Protein 6L6J (pdb70)

Foldseek 3Di:
DFDCLLVLQQPWDDQFQDIFRGQQEEDADAQLQALVRLVLLQLQQLQLLVLPRRAGEHHAAELDLLADQPPRHGHYLVDLVSLQSLLSSQCSNCVSPHAYEYNHAGQAQAHCSPPVDDAGAACPKDHRPPDPPPGIHHNDDPVSLVVVLVSLLNSLLSCVSSPHQEYEDEQAQNRHNLVRLQFVVRNPDPPQCDDDNNNSNVSVVSSLVSSCVRRVVRHFYEYEHACAEPPDPSVSAVVGSSVVSCLVCVASGSEYEYAHHHVLRGLPALLFAAFPNCLVRQQCNQVRHVHFYEYEGLDLDSVVVSCCVVVRSGSHHYDHQQCLLPSNCPVCSVVVNSVLRQRALRQLQQLQCSVVSHRGAGLNFRCRSCCRVPVDRRQDAAADDPLAAEEEEEALALLSLLQQLLQLSSRHQYEYEYQAQDGHHVCVLQCVFRSNVSVCSSNVSSCVSQVPGPSYHYHHNDDDALVNQQVVQGPAYEYAHAWAWDQQLDAAPDPGRAAPSPPPLEAELVCLSVVNADQEEEEEQEDQPLACSSLRSQLSRLVSHHAAEYAYLAQARSNSCVRSSCRVVSVVSCVVSVHHYHYNKDFNHDDCFWTWIARNVHGPIDIDGHNHYYRRNDIGAPQPRVVVNVVVPPVSTNPHYYYAEVNVNDDDSSRSSNRSNCSSRVPPD

Secondary structure (DSSP, 8-state):
---GGGGGGGS-EEETTEEESSSEEE-----S--GGGHHHHHHHHHHHHHHT-SEEEEEEEESSTT---TTS---B-SSGGGHHHHHHHHHHHHTTT-EEEEEEE--GGGS--TTTT---EESS-B--TT--SS--BEEPPHHHHHHHHHHHHHHHHHHHHHT-SEEEEEE-TT--HHHHHH-TTT----STTSSSHHHHHHHHHHHHHHHHHHHTTTSEEEEEEEEEE-SS--S--TTTHHHHHHHHHTTSSSEEEEEEESHHHHS--TTT--TTTTHHHHTTHHHH-SS-EEEES----HHHHHHHHHTTS-SEEEESHHHHH-TTHHHHHHTT-GGG--------HHHHHHHTT-----SS-TTTTTTTTT---SS--PPPSSTT-EEEEE--SHHHHHHHHHHHHHT-EEEEE-SSSSS-THHHHHTTSTT-GGGGHHHHHHHHHHTT-TTEEEESS----HHHHHHHT-SEEEE---EEE-SSS-SSS-SS--TTTTSTTEE-HHHHHTT----SSEEEEEESS-SSHHHHHHHHHHTTT-EEEEEESSSSSSTTHHHHT-HHHHHHHHHHHT-EEE-SEEEEEE-SSEEEEEETTT--EEEEE-SEEEEE--EEE--HHHHHHHHH--SSS---EEE-GGGTS---HHHHHHHHHHHHHHTT-

CATH classification: 3.20.20.70 (+1 more: 3.50.50.60)

Structure (mmCIF, N/CA/C/O backbone):
data_6L6J
#
_entry.id   6L6J
#
_cell.length_a   115.110
_cell.length_b   212.902
_cell.length_c   79.470
_cell.angle_alpha   90.000
_cell.angle_beta   90.000
_cell.angle_gamma   90.000
#
_symmetry.space_group_name_H-M   'C 2 2 2'
#
loop_
_entity.id
_entity.type
_entity.pdbx_description
1 polymer 'Oxidored_FMN domain-containing protein'
2 non-polymer 'FLAVIN MONONUCLEOTIDE'
3 non-polymer 'IRON/SULFUR CLUSTER'
4 non-polymer "ADENOSINE-5'-DIPHOSPHATE"
5 non-polymer 'SULFATE ION'
6 non-polymer 'CITRATE ANION'
7 water water
#
loop_
_atom_site.group_PDB
_atom_site.id
_atom_site.type_symbol
_atom_site.label_atom_id
_atom_site.label_alt_id
_atom_site.label_comp_id
_atom_site.label_asym_id
_atom_site.label_entity_id
_atom_site.label_seq_id
_atom_site.pdbx_PDB_ins_code
_atom_site.Cartn_x
_atom_site.Cartn_y
_atom_site.Cartn_z
_atom_site.occupancy
_atom_site.B_iso_or_equiv
_atom_site.auth_seq_id
_atom_site.auth_comp_id
_atom_site.auth_asym_id
_atom_site.auth_atom_id
_atom_site.pdbx_PDB_model_num
ATOM 1 N N . MET A 1 1 ? 71.542 66.314 6.823 1.00 56.49 1 MET A N 1
ATOM 2 C CA . MET A 1 1 ? 70.732 67.047 7.853 1.00 55.89 1 MET A CA 1
ATOM 3 C C . MET A 1 1 ? 70.581 66.185 9.122 1.00 48.27 1 MET A C 1
ATOM 4 O O . MET A 1 1 ? 70.698 66.757 10.209 1.00 45.88 1 MET A O 1
ATOM 9 N N . ARG A 1 2 ? 70.379 64.866 8.989 1.00 43.17 2 ARG A N 1
ATOM 10 C CA . ARG A 1 2 ? 70.201 63.900 10.120 1.00 37.99 2 ARG A CA 1
ATOM 11 C C . ARG A 1 2 ? 71.491 63.739 10.925 1.00 35.99 2 ARG A C 1
ATOM 12 O O . ARG A 1 2 ? 72.483 63.273 10.344 1.00 36.69 2 ARG A O 1
ATOM 20 N N . ASP A 1 3 ? 71.446 64.031 12.229 1.00 37.41 3 ASP A N 1
ATOM 21 C CA . ASP A 1 3 ? 72.531 63.726 13.200 1.00 37.21 3 ASP A CA 1
ATOM 22 C C . ASP A 1 3 ? 72.809 62.220 13.180 1.00 37.16 3 ASP A C 1
ATOM 23 O O . ASP A 1 3 ? 71.888 61.422 13.293 1.00 34.25 3 ASP A O 1
ATOM 28 N N . PRO A 1 4 ? 74.072 61.766 12.964 1.00 38.90 4 PRO A N 1
ATOM 29 C CA . PRO A 1 4 ? 74.360 60.346 12.738 1.00 36.60 4 PRO A CA 1
ATOM 30 C C . PRO A 1 4 ? 74.193 59.446 13.971 1.00 35.14 4 PRO A C 1
ATOM 31 O O . PRO A 1 4 ? 74.240 58.243 13.788 1.00 34.67 4 PRO A O 1
ATOM 35 N N . ARG A 1 5 ? 73.980 60.020 15.163 1.00 34.38 5 ARG A N 1
ATOM 36 C CA . ARG A 1 5 ? 73.642 59.241 16.394 1.00 37.00 5 ARG A CA 1
ATOM 37 C C . ARG A 1 5 ? 72.320 58.476 16.166 1.00 34.65 5 ARG A C 1
ATOM 38 O O . ARG A 1 5 ? 72.120 57.433 16.812 1.00 32.10 5 ARG A O 1
ATOM 46 N N . TYR A 1 6 ? 71.477 58.929 15.230 1.00 32.30 6 TYR A N 1
ATOM 47 C CA . TYR A 1 6 ? 70.163 58.304 14.940 1.00 32.23 6 TYR A CA 1
ATOM 48 C C . TYR A 1 6 ? 70.239 57.377 13.727 1.00 31.79 6 TYR A C 1
ATOM 49 O O . TYR A 1 6 ? 69.191 56.742 13.447 1.00 32.72 6 TYR A O 1
ATOM 58 N N . ASP A 1 7 ? 71.396 57.261 13.071 1.00 29.99 7 ASP A N 1
ATOM 59 C CA . ASP A 1 7 ? 71.563 56.376 11.884 1.00 31.64 7 ASP A CA 1
ATOM 60 C C . ASP A 1 7 ? 70.937 55.004 12.184 1.00 31.21 7 ASP A C 1
ATOM 61 O O . ASP A 1 7 ? 70.241 54.464 11.291 1.00 28.91 7 ASP A O 1
ATOM 66 N N . ILE A 1 8 ? 71.178 54.473 13.390 1.00 31.25 8 ILE A N 1
ATOM 67 C CA . ILE A 1 8 ? 70.761 53.104 13.851 1.00 33.11 8 ILE A CA 1
ATOM 68 C C . ILE A 1 8 ? 69.226 52.942 13.814 1.00 31.40 8 ILE A C 1
ATOM 69 O O . ILE A 1 8 ? 68.726 51.810 13.547 1.00 30.74 8 ILE A O 1
ATOM 74 N N . LEU A 1 9 ? 68.485 54.018 14.064 1.00 28.92 9 LEU A N 1
ATOM 75 C CA . LEU A 1 9 ? 66.998 53.992 14.044 1.00 27.71 9 LEU A CA 1
ATOM 76 C C . LEU A 1 9 ? 66.457 53.746 12.624 1.00 27.76 9 LEU A C 1
ATOM 77 O O . LEU A 1 9 ? 65.280 53.324 12.548 1.00 28.86 9 LEU A O 1
ATOM 82 N N . PHE A 1 10 ? 67.262 53.995 11.580 1.00 25.96 10 PHE A N 1
ATOM 83 C CA . PHE A 1 10 ? 66.876 53.927 10.143 1.00 25.98 10 PHE A CA 1
ATOM 84 C C . PHE A 1 10 ? 67.464 52.705 9.431 1.00 26.26 10 PHE A C 1
ATOM 85 O O . PHE A 1 10 ? 67.246 52.567 8.230 1.00 28.04 10 PHE A O 1
ATOM 93 N N . GLU A 1 11 ? 68.143 51.810 10.134 1.00 28.42 11 GLU A N 1
ATOM 94 C CA . GLU A 1 11 ? 68.657 50.570 9.496 1.00 30.58 11 GLU A CA 1
ATOM 95 C C . GLU A 1 11 ? 67.440 49.703 9.203 1.00 29.47 11 GLU A C 1
ATOM 96 O O . GLU A 1 11 ? 66.546 49.648 10.038 1.00 30.36 11 GLU A O 1
ATOM 102 N N . PRO A 1 12 ? 67.353 49.026 8.040 1.00 28.22 12 PRO A N 1
ATOM 103 C CA . PRO A 1 12 ? 66.296 48.049 7.806 1.00 28.99 12 PRO A CA 1
ATOM 104 C C . PRO A 1 12 ? 66.413 46.853 8.761 1.00 27.45 12 PRO A C 1
ATOM 105 O O . PRO A 1 12 ? 67.497 46.628 9.266 1.00 27.39 12 PRO A O 1
ATOM 109 N N . VAL A 1 13 ? 65.291 46.163 9.001 1.00 26.32 13 VAL A N 1
ATOM 110 C CA . VAL A 1 13 ? 65.212 44.975 9.898 1.00 28.31 13 VAL A CA 1
ATOM 111 C C . VAL A 1 13 ? 64.423 43.877 9.193 1.00 28.88 13 VAL A C 1
ATOM 112 O O . VAL A 1 13 ? 63.267 44.126 8.873 1.00 31.18 13 VAL A O 1
ATOM 116 N N . GLN A 1 14 ? 65.046 42.716 8.992 1.00 30.54 14 GLN A N 1
ATOM 117 C CA . GLN A 1 14 ? 64.401 41.504 8.443 1.00 32.75 14 GLN A CA 1
ATOM 118 C C . GLN A 1 14 ? 63.416 41.001 9.482 1.00 32.23 14 GLN A C 1
ATOM 119 O O . GLN A 1 14 ? 63.867 40.764 10.599 1.00 35.36 14 GLN A O 1
ATOM 125 N N . ILE A 1 15 ? 62.124 40.938 9.117 1.00 31.49 15 ILE A N 1
ATOM 126 C CA . ILE A 1 15 ? 61.017 40.320 9.902 1.00 28.50 15 ILE A CA 1
ATOM 127 C C . ILE A 1 15 ? 60.503 39.171 9.059 1.00 26.97 15 ILE A C 1
ATOM 128 O O . ILE A 1 15 ? 59.727 39.442 8.133 1.00 29.33 15 ILE A O 1
ATOM 133 N N . GLY A 1 16 ? 60.964 37.955 9.349 1.00 26.23 16 GLY A N 1
ATOM 134 C CA . GLY A 1 16 ? 60.650 36.764 8.542 1.00 25.82 16 GLY A CA 1
ATOM 135 C C . GLY A 1 16 ? 60.925 37.038 7.067 1.00 25.71 16 GLY A C 1
ATOM 136 O O . GLY A 1 16 ? 61.962 37.591 6.730 1.00 24.77 16 GLY A O 1
ATOM 137 N N . PRO A 1 17 ? 60.001 36.698 6.143 1.00 27.22 17 PRO A N 1
ATOM 138 C CA . PRO A 1 17 ? 60.255 36.896 4.718 1.00 26.36 17 PRO A CA 1
ATOM 139 C C . PRO A 1 17 ? 60.095 38.334 4.205 1.00 26.89 17 PRO A C 1
ATOM 140 O O . PRO A 1 17 ? 60.228 38.500 3.036 1.00 29.36 17 PRO A O 1
ATOM 144 N N . VAL A 1 18 ? 59.790 39.313 5.058 1.00 26.89 18 VAL A N 1
ATOM 145 C CA . VAL A 1 18 ? 59.689 40.749 4.648 1.00 26.94 18 VAL A CA 1
ATOM 146 C C . VAL A 1 18 ? 60.755 41.539 5.410 1.00 27.25 18 VAL A C 1
ATOM 147 O O . VAL A 1 18 ? 61.448 40.942 6.256 1.00 26.70 18 VAL A O 1
ATOM 151 N N . THR A 1 19 ? 60.856 42.834 5.112 1.00 26.97 19 THR A N 1
ATOM 152 C CA . THR A 1 19 ? 61.884 43.760 5.643 1.00 28.48 19 THR A CA 1
ATOM 153 C C . THR A 1 19 ? 61.245 45.139 5.834 1.00 28.92 19 THR A C 1
ATOM 154 O O . THR A 1 19 ? 60.537 45.586 4.921 1.00 29.88 19 THR A O 1
ATOM 158 N N . THR A 1 20 ? 61.512 45.799 6.961 1.00 28.38 20 THR A N 1
ATOM 159 C CA . THR A 1 20 ? 61.051 47.182 7.252 1.00 29.42 20 THR A CA 1
ATOM 160 C C . THR A 1 20 ? 62.194 48.152 6.941 1.00 30.50 20 THR A C 1
ATOM 161 O O . THR A 1 20 ? 63.325 47.843 7.309 1.00 31.95 20 THR A O 1
ATOM 165 N N . LYS A 1 21 ? 61.901 49.302 6.325 1.00 30.50 21 LYS A N 1
ATOM 166 C CA . LYS A 1 21 ? 62.941 50.302 5.954 1.00 29.74 21 LYS A CA 1
ATOM 167 C C . LYS A 1 21 ? 63.598 50.932 7.186 1.00 30.68 21 LYS A C 1
ATOM 168 O O . LYS A 1 21 ? 64.660 51.586 7.003 1.00 36.51 21 LYS A O 1
ATOM 174 N N . ASN A 1 22 ? 63.034 50.771 8.392 1.00 31.61 22 ASN A N 1
ATOM 175 C CA . ASN A 1 22 ? 63.561 51.421 9.628 1.00 29.71 22 ASN A CA 1
ATOM 176 C C . ASN A 1 22 ? 63.003 50.741 10.883 1.00 30.12 22 ASN A C 1
ATOM 177 O O . ASN A 1 22 ? 62.249 49.750 10.751 1.00 30.47 22 ASN A O 1
ATOM 182 N N . ARG A 1 23 ? 63.355 51.275 12.058 1.00 29.37 23 ARG A N 1
ATOM 183 C CA . ARG A 1 23 ? 63.027 50.668 13.371 1.00 28.66 23 ARG A CA 1
ATOM 184 C C . ARG A 1 23 ? 61.788 51.321 13.971 1.00 28.76 23 ARG A C 1
ATOM 185 O O . ARG A 1 23 ? 61.393 50.861 15.055 1.00 29.04 23 ARG A O 1
ATOM 193 N N . PHE A 1 24 ? 61.218 52.351 13.329 1.00 28.35 24 PHE A N 1
ATOM 194 C CA . PHE A 1 24 ? 59.941 52.973 13.788 1.00 28.90 24 PHE A CA 1
ATOM 195 C C . PHE A 1 24 ? 58.754 52.086 13.375 1.00 27.78 24 PHE A C 1
ATOM 196 O O . PHE A 1 24 ? 58.530 51.884 12.177 1.00 26.56 24 PHE A O 1
ATOM 204 N N . TYR A 1 25 ? 58.009 51.579 14.360 1.00 26.39 25 TYR A N 1
ATOM 205 C CA . TYR A 1 25 ? 56.985 50.529 14.174 1.00 26.83 25 TYR A CA 1
ATOM 206 C C . TYR A 1 25 ? 55.699 50.975 14.852 1.00 25.48 25 TYR A C 1
ATOM 207 O O . TYR A 1 25 ? 55.742 51.236 16.027 1.00 29.36 25 TYR A O 1
ATOM 216 N N . VAL A 1 26 ? 54.593 51.035 14.125 1.00 25.93 26 VAL A N 1
ATOM 217 C CA . VAL A 1 26 ? 53.294 51.478 14.704 1.00 26.37 26 VAL A CA 1
ATOM 218 C C . VAL A 1 26 ? 52.523 50.225 15.101 1.00 25.92 26 VAL A C 1
ATOM 219 O O . VAL A 1 26 ? 52.105 49.463 14.196 1.00 28.18 26 VAL A O 1
ATOM 223 N N . VAL A 1 27 ? 52.357 50.035 16.405 1.00 23.94 27 VAL A N 1
ATOM 224 C CA . VAL A 1 27 ? 51.734 48.819 16.997 1.00 23.65 27 VAL A CA 1
ATOM 225 C C . VAL A 1 27 ? 50.226 48.932 16.813 1.00 24.00 27 VAL A C 1
ATOM 226 O O . VAL A 1 27 ? 49.707 50.027 16.609 1.00 25.27 27 VAL A O 1
ATOM 230 N N . PRO A 1 28 ? 49.488 47.802 16.826 1.00 24.38 28 PRO A N 1
ATOM 231 C CA . PRO A 1 28 ? 48.043 47.826 16.639 1.00 23.38 28 PRO A CA 1
ATOM 232 C C . PRO A 1 28 ? 47.417 48.758 17.681 1.00 22.41 28 PRO A C 1
ATOM 233 O O . PRO A 1 28 ? 47.703 48.601 18.849 1.00 21.43 28 PRO A O 1
ATOM 237 N N . HIS A 1 29 ? 46.616 49.713 17.228 1.00 21.21 29 HIS A N 1
ATOM 238 C CA . HIS A 1 29 ? 45.833 50.609 18.106 1.00 22.00 29 HIS A CA 1
ATOM 239 C C . HIS A 1 29 ? 44.545 51.004 17.379 1.00 23.86 29 HIS A C 1
ATOM 240 O O . HIS A 1 29 ? 44.649 51.506 16.200 1.00 23.70 29 HIS A O 1
ATOM 247 N N . ALA A 1 30 ? 43.400 50.743 18.027 1.00 22.28 30 ALA A N 1
ATOM 248 C CA . ALA A 1 30 ? 42.038 50.998 17.507 1.00 22.97 30 ALA A CA 1
ATOM 249 C C . ALA A 1 30 ? 41.879 52.485 17.238 1.00 24.81 30 ALA A C 1
ATOM 250 O O . ALA A 1 30 ? 42.441 53.288 17.993 1.00 26.52 30 ALA A O 1
ATOM 252 N N . THR A 1 31 ? 41.126 52.816 16.194 1.00 26.85 31 THR A N 1
ATOM 253 C CA . THR A 1 31 ? 40.802 54.216 15.809 1.00 27.29 31 THR A CA 1
ATOM 254 C C . THR A 1 31 ? 39.298 54.479 15.945 1.00 26.57 31 THR A C 1
ATOM 255 O O . THR A 1 31 ? 38.909 55.659 15.767 1.00 26.08 31 THR A O 1
ATOM 259 N N . ALA A 1 32 ? 38.507 53.432 16.225 1.00 24.79 32 ALA A N 1
ATOM 260 C CA . ALA A 1 32 ? 37.026 53.470 16.323 1.00 26.00 32 ALA A CA 1
ATOM 261 C C . ALA A 1 32 ? 36.393 53.988 15.027 1.00 26.33 32 ALA A C 1
ATOM 262 O O . ALA A 1 32 ? 35.346 54.627 15.098 1.00 26.15 32 ALA A O 1
ATOM 264 N N . MET A 1 33 ? 37.066 53.785 13.904 1.00 28.55 33 MET A N 1
ATOM 265 C CA . MET A 1 33 ? 36.505 53.806 12.531 1.00 30.14 33 MET A CA 1
ATOM 266 C C . MET A 1 33 ? 36.589 52.362 12.046 1.00 36.34 33 MET A C 1
ATOM 267 O O . MET A 1 33 ? 37.713 51.768 12.158 1.00 48.13 33 MET A O 1
ATOM 272 N N . GLY A 1 34 ? 35.501 51.786 11.567 1.00 34.91 34 GLY A N 1
ATOM 273 C CA . GLY A 1 34 ? 35.529 50.362 11.179 1.00 37.49 34 GLY A CA 1
ATOM 274 C C . GLY A 1 34 ? 35.521 50.225 9.671 1.00 38.44 34 GLY A C 1
ATOM 275 O O . GLY A 1 34 ? 36.095 51.109 8.993 1.00 37.13 34 GLY A O 1
ATOM 276 N N . MET A 1 35 ? 34.825 49.196 9.180 1.00 35.06 35 MET A N 1
ATOM 277 C CA . MET A 1 35 ? 34.480 49.031 7.747 1.00 34.79 35 MET A CA 1
ATOM 278 C C . MET A 1 35 ? 33.415 50.063 7.395 1.00 33.82 35 MET A C 1
ATOM 279 O O . MET A 1 35 ? 33.263 50.408 6.206 1.00 32.18 35 MET A O 1
ATOM 284 N N . THR A 1 36 ? 32.735 50.555 8.419 1.00 35.85 36 THR A N 1
ATOM 285 C CA . THR A 1 36 ? 31.624 51.525 8.310 1.00 39.78 36 THR A CA 1
ATOM 286 C C . THR A 1 36 ? 32.211 52.906 7.962 1.00 39.81 36 THR A C 1
ATOM 287 O O . THR A 1 36 ? 31.471 53.721 7.411 1.00 45.08 36 THR A O 1
ATOM 291 N N . ALA A 1 37 ? 33.504 53.139 8.210 1.00 37.13 37 ALA A N 1
ATOM 292 C CA . ALA A 1 37 ? 34.195 54.429 7.966 1.00 35.68 37 ALA A CA 1
ATOM 293 C C . ALA A 1 37 ? 35.595 54.149 7.401 1.00 37.09 37 ALA A C 1
ATOM 294 O O . ALA A 1 37 ? 36.620 54.551 8.009 1.00 33.78 37 ALA A O 1
ATOM 296 N N . LEU A 1 38 ? 35.619 53.497 6.239 1.00 36.82 38 LEU A N 1
ATOM 297 C CA . LEU A 1 38 ? 36.845 53.046 5.525 1.00 34.24 38 LEU A CA 1
ATOM 298 C C . LEU A 1 38 ? 37.761 54.249 5.243 1.00 33.09 38 LEU A C 1
ATOM 299 O O . LEU A 1 38 ? 38.983 54.124 5.403 1.00 28.55 38 LEU A O 1
ATOM 304 N N . GLU A 1 39 ? 37.185 55.372 4.812 1.00 34.82 39 GLU A N 1
ATOM 305 C CA . GLU A 1 39 ? 37.963 56.541 4.322 1.00 35.65 39 GLU A CA 1
ATOM 306 C C . GLU A 1 39 ? 38.721 57.161 5.501 1.00 33.97 39 GLU A C 1
ATOM 307 O O . GLU A 1 39 ? 39.887 57.609 5.311 1.00 32.97 39 GLU A O 1
ATOM 313 N N . GLU A 1 40 ? 38.090 57.153 6.676 1.00 34.34 40 GLU A N 1
ATOM 314 C CA . GLU A 1 40 ? 38.682 57.634 7.957 1.00 32.95 40 GLU A CA 1
ATOM 315 C C . GLU A 1 40 ? 39.938 56.789 8.251 1.00 31.65 40 GLU A C 1
ATOM 316 O O . GLU A 1 40 ? 41.040 57.358 8.412 1.00 30.79 40 GLU A O 1
ATOM 322 N N . MET A 1 41 ? 39.769 55.470 8.292 1.00 29.58 41 MET A N 1
ATOM 323 C CA . MET A 1 41 ? 40.843 54.470 8.495 1.00 28.93 41 MET A CA 1
ATOM 324 C C . MET A 1 41 ? 41.975 54.677 7.474 1.00 28.06 41 MET A C 1
ATOM 325 O O . MET A 1 41 ? 43.127 54.835 7.891 1.00 27.78 41 MET A O 1
ATOM 330 N N . ILE A 1 42 ? 41.643 54.708 6.180 1.00 26.92 42 ILE A N 1
ATOM 331 C CA . ILE A 1 42 ? 42.599 54.928 5.057 1.00 26.12 42 ILE A CA 1
ATOM 332 C C . ILE A 1 42 ? 43.400 56.208 5.332 1.00 24.89 42 ILE A C 1
ATOM 333 O O . ILE A 1 42 ? 44.612 56.098 5.474 1.00 28.12 42 ILE A O 1
ATOM 338 N N . ALA A 1 43 ? 42.751 57.364 5.417 1.00 25.08 43 ALA A N 1
ATOM 339 C CA . ALA A 1 43 ? 43.387 58.694 5.625 1.00 26.46 43 ALA A CA 1
ATOM 340 C C . ALA A 1 43 ? 44.206 58.686 6.934 1.00 29.16 43 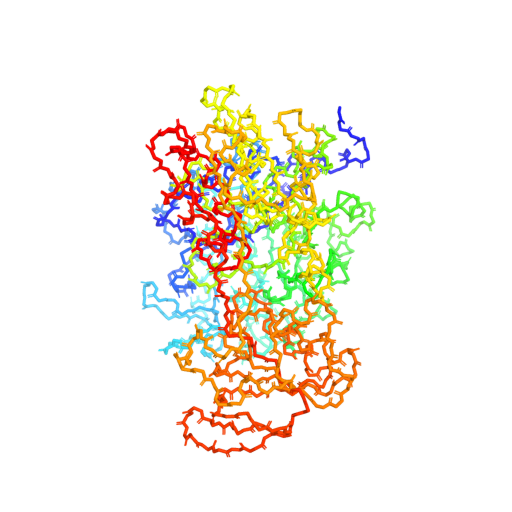ALA A C 1
ATOM 341 O O . ALA A 1 43 ? 45.314 59.260 6.979 1.00 28.71 43 ALA A O 1
ATOM 343 N N . PHE A 1 44 ? 43.680 58.058 7.984 1.00 29.17 44 PHE A N 1
ATOM 344 C CA . PHE A 1 44 ? 44.379 57.950 9.284 1.00 28.58 44 PHE A CA 1
ATOM 345 C C . PHE A 1 44 ? 45.703 57.237 9.048 1.00 27.22 44 PHE A C 1
ATOM 346 O O . PHE A 1 44 ? 46.722 57.836 9.322 1.00 31.38 44 PHE A O 1
ATOM 354 N N . ARG A 1 45 ? 45.670 56.001 8.563 1.00 26.82 45 ARG A N 1
ATOM 355 C CA . ARG A 1 45 ? 46.870 55.133 8.420 1.00 26.49 45 ARG A CA 1
ATOM 356 C C . ARG A 1 45 ? 47.830 55.746 7.388 1.00 26.62 45 ARG A C 1
ATOM 357 O O . ARG A 1 45 ? 49.023 55.838 7.676 1.00 27.92 45 ARG A O 1
ATOM 365 N N . LYS A 1 46 ? 47.328 56.205 6.245 1.00 29.56 46 LYS A N 1
ATOM 366 C CA . LYS A 1 46 ? 48.157 56.875 5.198 1.00 33.59 46 LYS A CA 1
ATOM 367 C C . LYS A 1 46 ? 49.121 57.883 5.855 1.00 31.64 46 LYS A C 1
ATOM 368 O O . LYS A 1 46 ? 50.338 57.868 5.528 1.00 30.06 46 LYS A O 1
ATOM 374 N N . ALA A 1 47 ? 48.619 58.723 6.756 1.00 29.37 47 ALA A N 1
ATOM 375 C CA . ALA A 1 47 ? 49.396 59.836 7.348 1.00 31.41 47 ALA A CA 1
ATOM 376 C C . ALA A 1 47 ? 50.650 59.289 8.053 1.00 31.95 47 ALA A C 1
ATOM 377 O O . ALA A 1 47 ? 51.717 59.973 8.070 1.00 30.11 47 ALA A O 1
ATOM 379 N N . ARG A 1 48 ? 50.541 58.090 8.624 1.00 32.67 48 ARG A N 1
ATOM 380 C CA . ARG A 1 48 ? 51.637 57.473 9.424 1.00 31.29 48 ARG A CA 1
ATOM 381 C C . ARG A 1 48 ? 52.649 56.780 8.490 1.00 28.72 48 ARG A C 1
ATOM 382 O O . ARG A 1 48 ? 53.856 56.834 8.776 1.00 26.20 48 ARG A O 1
ATOM 390 N N . ALA A 1 49 ? 52.196 56.231 7.369 1.00 28.62 49 ALA A N 1
ATOM 391 C CA . ALA A 1 49 ? 53.079 55.860 6.244 1.00 29.85 49 ALA A CA 1
ATOM 392 C C . ALA A 1 49 ? 53.757 57.134 5.677 1.00 28.94 49 ALA A C 1
ATOM 393 O O . ALA A 1 49 ? 54.990 57.168 5.543 1.00 26.77 49 ALA A O 1
ATOM 395 N N . GLU A 1 50 ? 52.981 58.178 5.388 1.00 31.99 50 GLU A N 1
ATOM 396 C CA . GLU A 1 50 ? 53.496 59.483 4.882 1.00 33.56 50 GLU A CA 1
ATOM 397 C C . GLU A 1 50 ? 54.612 59.964 5.823 1.00 32.73 50 GLU A C 1
ATOM 398 O O . GLU A 1 50 ? 55.639 60.373 5.314 1.00 32.96 50 GLU A O 1
ATOM 404 N N . GLY A 1 51 ? 54.428 59.858 7.152 1.00 32.96 51 GLY A N 1
ATOM 405 C CA . GLY A 1 51 ? 55.351 60.346 8.206 1.00 30.10 51 GLY A CA 1
ATOM 406 C C . GLY A 1 51 ? 56.619 59.517 8.388 1.00 29.52 51 GLY A C 1
ATOM 407 O O . GLY A 1 51 ? 57.566 60.017 9.029 1.00 28.46 51 GLY A O 1
ATOM 408 N N . GLY A 1 52 ? 56.661 58.290 7.872 1.00 28.70 52 GLY A N 1
ATOM 409 C CA . GLY A 1 52 ? 57.913 57.527 7.696 1.00 27.35 52 GLY A CA 1
ATOM 410 C C . GLY A 1 52 ? 58.035 56.346 8.638 1.00 27.96 52 GLY A C 1
ATOM 411 O O . GLY A 1 52 ? 59.181 55.789 8.786 1.00 30.71 52 GLY A O 1
ATOM 412 N N . TRP A 1 53 ? 56.929 55.941 9.252 1.00 24.01 53 TRP A N 1
ATOM 413 C CA . TRP A 1 53 ? 56.876 54.698 10.061 1.00 23.71 53 TRP A CA 1
ATOM 414 C C . TRP A 1 53 ? 57.105 53.513 9.117 1.00 21.07 53 TRP A C 1
ATOM 415 O O . TRP A 1 53 ? 56.486 53.489 8.075 1.00 22.93 53 TRP A O 1
ATOM 426 N N . GLY A 1 54 ? 58.056 52.644 9.438 1.00 21.38 54 GLY A N 1
ATOM 427 C CA . GLY A 1 54 ? 58.443 51.453 8.659 1.00 21.21 54 GLY A CA 1
ATOM 428 C C . GLY A 1 54 ? 57.352 50.398 8.645 1.00 22.33 54 GLY A C 1
ATOM 429 O O . GLY A 1 54 ? 57.217 49.733 7.622 1.00 26.60 54 GLY A O 1
ATOM 430 N N . VAL A 1 55 ? 56.606 50.223 9.738 1.00 21.73 55 VAL A N 1
ATOM 431 C CA . VAL A 1 55 ? 55.406 49.325 9.794 1.00 21.95 55 VAL A CA 1
ATOM 432 C C . VAL A 1 55 ? 54.195 50.138 10.304 1.00 22.19 55 VAL A C 1
ATOM 433 O O . VAL A 1 55 ? 54.296 50.822 11.349 1.00 22.71 55 VAL A O 1
ATOM 437 N N . VAL A 1 56 ? 53.059 50.046 9.626 1.00 21.64 56 VAL A N 1
ATOM 438 C CA . VAL A 1 56 ? 51.790 50.599 10.162 1.00 22.94 56 VAL A CA 1
ATOM 439 C C . VAL A 1 56 ? 50.787 49.466 10.271 1.00 23.26 56 VAL A C 1
ATOM 440 O O . VAL A 1 56 ? 50.597 48.748 9.287 1.00 22.14 56 VAL A O 1
ATOM 444 N N . CYS A 1 57 ? 50.257 49.277 11.483 1.00 25.57 57 CYS A N 1
ATOM 445 C CA . CYS A 1 57 ? 49.456 48.090 11.869 1.00 27.14 57 CYS A CA 1
ATOM 446 C C . CYS A 1 57 ? 47.990 48.489 12.016 1.00 28.67 57 CYS A C 1
ATOM 447 O O . CYS A 1 57 ? 47.680 49.588 12.556 1.00 30.35 57 CYS A O 1
ATOM 450 N N . LEU A 1 58 ? 47.102 47.607 11.570 1.00 30.88 58 LEU A N 1
ATOM 451 C CA . LEU A 1 58 ? 45.645 47.731 11.835 1.00 27.16 58 LEU A CA 1
ATOM 452 C C . LEU A 1 58 ? 45.376 47.093 13.185 1.00 26.41 58 LEU A C 1
ATOM 453 O O . LEU A 1 58 ? 46.125 46.155 13.552 1.00 25.04 58 LEU A O 1
ATOM 458 N N . GLU A 1 59 ? 44.380 47.653 13.877 1.00 27.32 59 GLU A N 1
ATOM 459 C CA . GLU A 1 59 ? 43.952 47.313 15.258 1.00 27.04 59 GLU A CA 1
ATOM 460 C C . GLU A 1 59 ? 43.301 45.921 15.258 1.00 27.25 59 GLU A C 1
ATOM 461 O O . GLU A 1 59 ? 43.334 45.232 14.198 1.00 25.53 59 GLU A O 1
ATOM 467 N N . GLU A 1 60 ? 42.721 45.525 16.398 1.00 27.02 60 GLU A N 1
ATOM 468 C CA . GLU A 1 60 ? 42.069 44.198 16.579 1.00 27.40 60 GLU A CA 1
ATOM 469 C C . GLU A 1 60 ? 41.133 43.945 15.393 1.00 25.48 60 GLU A C 1
ATOM 470 O O . GLU A 1 60 ? 40.176 44.674 15.235 1.00 23.69 60 GLU A O 1
ATOM 476 N N . THR A 1 61 ? 41.475 42.986 14.538 1.00 26.39 61 THR A N 1
ATOM 477 C CA . THR A 1 61 ? 40.729 42.678 13.293 1.00 27.31 61 THR A CA 1
ATOM 478 C C . THR A 1 61 ? 39.980 41.358 13.490 1.00 27.34 61 THR A C 1
ATOM 479 O O . THR A 1 61 ? 40.642 40.300 13.540 1.00 29.77 61 THR A O 1
ATOM 483 N N . MET A 1 62 ? 38.664 41.420 13.628 1.00 24.92 62 MET A N 1
ATOM 484 C CA . MET A 1 62 ? 37.865 40.294 14.165 1.00 26.79 62 MET A CA 1
ATOM 485 C C . MET A 1 62 ? 37.897 39.126 13.179 1.00 26.27 62 MET A C 1
ATOM 486 O O . MET A 1 62 ? 37.555 39.342 11.994 1.00 28.11 62 MET A O 1
ATOM 491 N N . ILE A 1 63 ? 38.225 37.927 13.657 1.00 25.21 63 ILE A N 1
ATOM 492 C CA . ILE A 1 63 ? 38.364 36.710 12.798 1.00 27.16 63 ILE A CA 1
ATOM 493 C C . ILE A 1 63 ? 37.048 35.933 12.644 1.00 27.82 63 ILE A C 1
ATOM 494 O O . ILE A 1 63 ? 37.064 34.940 11.904 1.00 30.18 63 ILE A O 1
ATOM 499 N N . HIS A 1 64 ? 35.966 36.339 13.317 1.00 28.94 64 HIS A N 1
ATOM 500 C CA . HIS A 1 64 ? 34.665 35.608 13.344 1.00 28.48 64 HIS A CA 1
ATOM 501 C C . HIS A 1 64 ? 33.601 36.440 14.069 1.00 29.19 64 HIS A C 1
ATOM 502 O O . HIS A 1 64 ? 33.973 37.223 14.969 1.00 32.40 64 HIS A O 1
ATOM 509 N N . GLU A 1 65 ? 32.329 36.189 13.747 1.00 29.90 65 GLU A N 1
ATOM 510 C CA . GLU A 1 65 ? 31.106 36.895 14.252 1.00 30.33 65 GLU A CA 1
ATOM 511 C C . GLU A 1 65 ? 30.955 36.747 15.784 1.00 28.95 65 GLU A C 1
ATOM 512 O O . GLU A 1 65 ? 30.285 37.621 16.420 1.00 27.24 65 GLU A O 1
ATOM 518 N N . THR A 1 66 ? 31.527 35.683 16.354 1.00 26.34 66 THR A N 1
ATOM 519 C CA . THR A 1 66 ? 31.563 35.406 17.811 1.00 26.55 66 THR A CA 1
ATOM 520 C C . THR A 1 66 ? 32.573 36.329 18.523 1.00 27.76 66 THR A C 1
ATOM 521 O O . THR A 1 66 ? 32.688 36.217 19.777 1.00 25.33 66 THR A O 1
ATOM 525 N N . SER A 1 67 ? 33.288 37.1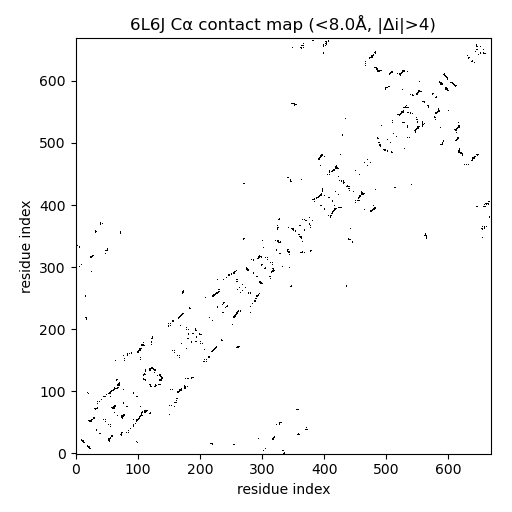95 17.791 1.00 26.21 67 SER A N 1
ATOM 526 C CA . SER A 1 67 ? 34.285 38.117 18.388 1.00 26.97 67 SER A CA 1
ATOM 527 C C . SER A 1 67 ? 33.986 39.573 18.022 1.00 27.52 67 SER A C 1
ATOM 528 O O . SER A 1 67 ? 34.349 39.974 16.911 1.00 28.44 67 SER A O 1
ATOM 531 N N . ASP A 1 68 ? 33.418 40.353 18.945 1.00 26.65 68 ASP A N 1
ATOM 532 C CA . ASP A 1 68 ? 33.427 41.839 18.836 1.00 26.76 68 ASP A CA 1
ATOM 533 C C . ASP A 1 68 ? 33.408 42.516 20.209 1.00 27.34 68 ASP A C 1
ATOM 534 O O . ASP A 1 68 ? 33.144 41.856 21.234 1.00 30.96 68 ASP A O 1
ATOM 539 N N . HIS A 1 69 ? 33.762 43.794 20.211 1.00 27.09 69 HIS A N 1
ATOM 540 C CA . HIS A 1 69 ? 33.634 44.737 21.344 1.00 27.46 69 HIS A CA 1
ATOM 541 C C . HIS A 1 69 ? 32.552 45.768 20.978 1.00 30.84 69 HIS A C 1
ATOM 542 O O . HIS A 1 69 ? 32.715 46.973 21.338 1.00 32.33 69 HIS A O 1
ATOM 549 N N . ALA A 1 70 ? 31.499 45.334 20.261 1.00 27.63 70 ALA A N 1
ATOM 550 C CA . ALA A 1 70 ? 30.348 46.183 19.891 1.00 27.26 70 ALA A CA 1
ATOM 551 C C . ALA A 1 70 ? 29.916 46.968 21.125 1.00 28.31 70 ALA A C 1
ATOM 552 O O . ALA A 1 70 ? 29.810 46.419 22.214 1.00 29.00 70 ALA A O 1
ATOM 554 N N . PRO A 1 71 ? 29.595 48.269 20.987 1.00 29.19 71 PRO A N 1
ATOM 555 C CA . PRO A 1 71 ? 29.429 48.901 19.671 1.00 27.24 71 PRO A CA 1
ATOM 556 C C . PRO A 1 71 ? 30.670 49.616 19.090 1.00 26.48 71 PRO A C 1
ATOM 557 O O . PRO A 1 71 ? 30.504 50.393 18.178 1.00 25.15 71 PRO A O 1
ATOM 561 N N . LEU A 1 72 ? 31.880 49.323 19.587 1.00 25.70 72 LEU A N 1
ATOM 562 C CA . LEU A 1 72 ? 33.154 49.817 18.980 1.00 26.88 72 LEU A CA 1
ATOM 563 C C . LEU A 1 72 ? 33.301 49.273 17.550 1.00 27.36 72 LEU A C 1
ATOM 564 O O . LEU A 1 72 ? 33.309 48.063 17.335 1.00 27.45 72 LEU A O 1
ATOM 569 N N . PRO A 1 73 ? 33.382 50.135 16.511 1.00 26.36 73 PRO A N 1
ATOM 570 C CA . PRO A 1 73 ? 33.621 49.666 15.151 1.00 27.23 73 PRO A CA 1
ATOM 571 C C . PRO A 1 73 ? 35.098 49.316 14.901 1.00 28.96 73 PRO A C 1
ATOM 572 O O . PRO A 1 73 ? 35.927 50.192 15.069 1.00 31.37 73 PRO A O 1
ATOM 576 N N . ASP A 1 74 ? 35.347 48.068 14.484 1.00 27.67 74 ASP A N 1
ATOM 577 C CA . ASP A 1 74 ? 36.673 47.452 14.238 1.00 29.87 74 ASP A CA 1
ATOM 578 C C . ASP A 1 74 ? 36.774 46.975 12.794 1.00 29.22 74 ASP A C 1
ATOM 579 O O . ASP A 1 74 ? 35.753 46.735 12.152 1.00 32.02 74 ASP A O 1
ATOM 584 N N . PRO A 1 75 ? 37.997 46.777 12.254 1.00 27.27 75 PRO A N 1
ATOM 585 C CA . PRO A 1 75 ? 38.179 46.010 11.027 1.00 30.40 75 PRO A CA 1
ATOM 586 C C . PRO A 1 75 ? 37.688 44.575 11.225 1.00 29.44 75 PRO A C 1
ATOM 587 O O . PRO A 1 75 ? 37.674 44.128 12.350 1.00 29.29 75 PRO A O 1
ATOM 591 N N . ARG A 1 76 ? 37.317 43.910 10.133 1.00 29.19 76 ARG A N 1
ATOM 592 C CA . ARG A 1 76 ? 36.855 42.496 10.137 1.00 30.43 76 ARG A CA 1
ATOM 593 C C . ARG A 1 76 ? 37.542 41.729 9.002 1.00 31.48 76 ARG A C 1
ATOM 594 O O . ARG A 1 76 ? 37.731 42.296 7.909 1.00 29.10 76 ARG A O 1
ATOM 602 N N . MET A 1 77 ? 37.888 40.474 9.255 1.00 33.00 77 MET A N 1
ATOM 603 C CA . MET A 1 77 ? 38.526 39.588 8.257 1.00 33.05 77 MET A CA 1
ATOM 604 C C . MET A 1 77 ? 37.899 38.196 8.382 1.00 33.02 77 MET A C 1
ATOM 605 O O . MET A 1 77 ? 38.616 37.216 8.183 1.00 38.05 77 MET A O 1
ATOM 610 N N . TYR A 1 78 ? 36.596 38.118 8.663 1.00 33.41 78 TYR A N 1
ATOM 611 C CA . TYR A 1 78 ? 35.861 36.831 8.852 1.00 35.03 78 TYR A CA 1
ATOM 612 C C . TYR A 1 78 ? 35.030 36.512 7.615 1.00 34.56 78 TYR A C 1
ATOM 613 O O . TYR A 1 78 ? 34.350 35.482 7.626 1.00 35.87 78 TYR A O 1
ATOM 622 N N . SER A 1 79 ? 35.113 37.356 6.591 1.00 34.23 79 SER A N 1
ATOM 623 C CA . SER A 1 79 ? 34.377 37.187 5.318 1.00 36.50 79 SER A CA 1
ATOM 624 C C . SER A 1 79 ? 35.133 37.840 4.151 1.00 36.28 79 SER A C 1
ATOM 625 O O . SER A 1 79 ? 35.670 38.943 4.319 1.00 35.27 79 SER A O 1
ATOM 628 N N . ASP A 1 80 ? 35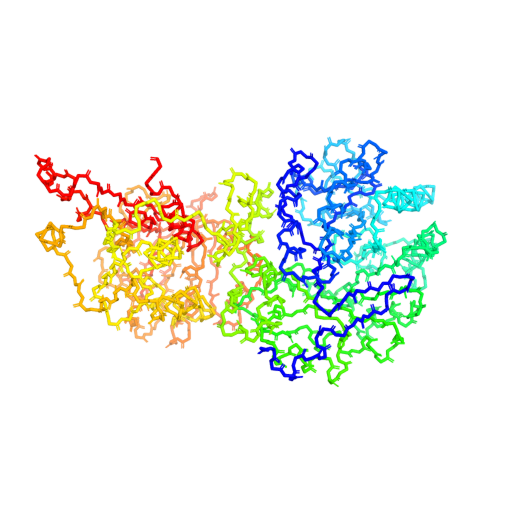.085 37.201 2.980 1.00 35.54 80 ASP A N 1
ATOM 629 C CA . ASP A 1 80 ? 35.851 37.601 1.768 1.00 34.63 80 ASP A CA 1
ATOM 630 C C . ASP A 1 80 ? 35.455 39.015 1.304 1.00 31.50 80 ASP A C 1
ATOM 631 O O . ASP A 1 80 ? 36.281 39.675 0.632 1.00 31.30 80 ASP A O 1
ATOM 636 N N . LYS A 1 81 ? 34.253 39.479 1.623 1.00 29.74 81 LYS A N 1
ATOM 637 C CA . LYS A 1 81 ? 33.761 40.805 1.163 1.00 31.83 81 LYS A CA 1
ATOM 638 C C . LYS A 1 81 ? 34.606 41.909 1.800 1.00 31.35 81 LYS A C 1
ATOM 639 O O . LYS A 1 81 ? 34.592 43.028 1.252 1.00 28.24 81 LYS A O 1
ATOM 645 N N . TYR A 1 82 ? 35.325 41.595 2.889 1.00 32.52 82 TYR A N 1
ATOM 646 C CA . TYR A 1 82 ? 36.159 42.564 3.657 1.00 33.09 82 TYR A CA 1
ATOM 647 C C . TYR A 1 82 ? 37.571 42.703 3.038 1.00 34.06 82 TYR A C 1
ATOM 648 O O . TYR A 1 82 ? 38.264 43.724 3.357 1.00 32.53 82 TYR A O 1
ATOM 657 N N . ILE A 1 83 ? 37.967 41.780 2.137 1.00 33.22 83 ILE A N 1
ATOM 658 C CA . ILE A 1 83 ? 39.331 41.726 1.522 1.00 33.66 83 ILE A CA 1
ATOM 659 C C . ILE A 1 83 ? 39.600 43.007 0.720 1.00 35.93 83 ILE A C 1
ATOM 660 O O . ILE A 1 83 ? 40.612 43.638 0.984 1.00 40.82 83 ILE A O 1
ATOM 665 N N . GLU A 1 84 ? 38.746 43.348 -0.241 1.00 38.94 84 GLU A N 1
ATOM 666 C CA . GLU A 1 84 ? 38.969 44.500 -1.154 1.00 43.66 84 GLU A CA 1
ATOM 667 C C . GLU A 1 84 ? 38.960 45.791 -0.333 1.00 42.30 84 GLU A C 1
ATOM 668 O O . GLU A 1 84 ? 39.863 46.612 -0.466 1.00 40.05 84 GLU A O 1
ATOM 674 N N . PRO A 1 85 ? 37.957 46.025 0.545 1.00 41.57 85 PRO A N 1
ATOM 675 C CA . PRO A 1 85 ? 37.992 47.165 1.469 1.00 39.34 85 PRO A CA 1
ATOM 676 C C . PRO A 1 85 ? 39.319 47.348 2.228 1.00 38.86 85 PRO A C 1
ATOM 677 O O . PRO A 1 85 ? 39.809 48.476 2.294 1.00 40.76 85 PRO A O 1
ATOM 681 N N . LEU A 1 86 ? 39.890 46.265 2.762 1.00 34.98 86 LEU A N 1
ATOM 682 C CA . LEU A 1 86 ? 41.154 46.345 3.549 1.00 35.24 86 LEU A CA 1
ATOM 683 C C . LEU A 1 86 ? 42.371 46.487 2.629 1.00 33.42 86 LEU A C 1
ATOM 684 O O . LEU A 1 86 ? 43.376 47.063 3.094 1.00 38.51 86 LEU A O 1
ATOM 689 N N . ALA A 1 87 ? 42.282 46.008 1.388 1.00 32.44 87 ALA A N 1
ATOM 690 C CA . ALA A 1 87 ? 43.332 46.129 0.346 1.00 30.99 87 ALA A CA 1
ATOM 691 C C . ALA A 1 87 ? 43.632 47.611 0.087 1.00 30.97 87 ALA A C 1
ATOM 692 O O . ALA A 1 87 ? 44.783 47.955 -0.198 1.00 29.73 87 ALA A O 1
ATOM 694 N N . ARG A 1 88 ? 42.618 48.462 0.198 1.00 32.00 88 ARG A N 1
ATOM 695 C CA . ARG A 1 88 ? 42.774 49.929 0.044 1.00 33.50 88 ARG A CA 1
ATOM 696 C C . ARG A 1 88 ? 43.673 50.458 1.169 1.00 35.48 88 ARG A C 1
ATOM 697 O O . ARG A 1 88 ? 44.489 51.354 0.885 1.00 32.45 88 ARG A O 1
ATOM 705 N N . VAL A 1 89 ? 43.504 49.924 2.392 1.00 34.02 89 VAL A N 1
ATOM 706 C CA . VAL A 1 89 ? 44.261 50.345 3.602 1.00 30.82 89 VAL A CA 1
ATOM 707 C C . VAL A 1 89 ? 45.727 49.993 3.355 1.00 33.00 89 VAL A C 1
ATOM 708 O O . VAL A 1 89 ? 46.591 50.896 3.476 1.00 33.25 89 VAL A O 1
ATOM 712 N N . VAL A 1 90 ? 45.977 48.730 2.995 1.00 31.24 90 VAL A N 1
ATOM 713 C CA . VAL A 1 90 ? 47.316 48.203 2.602 1.00 29.96 90 VAL A CA 1
ATOM 714 C C . VAL A 1 90 ? 47.952 49.129 1.559 1.00 27.67 90 VAL A C 1
ATOM 715 O O . VAL A 1 90 ? 49.127 49.498 1.737 1.00 32.38 90 VAL A O 1
ATOM 719 N N . ALA A 1 91 ? 47.212 49.500 0.523 1.00 26.52 91 ALA A N 1
ATOM 720 C CA . ALA A 1 91 ? 47.701 50.304 -0.625 1.00 26.15 91 ALA A CA 1
ATOM 721 C C . ALA A 1 91 ? 48.168 51.677 -0.139 1.00 27.59 91 ALA A C 1
ATOM 722 O O . ALA A 1 91 ? 49.280 52.095 -0.546 1.00 32.40 91 ALA A O 1
ATOM 724 N N . ALA A 1 92 ? 47.394 52.325 0.731 1.00 27.42 92 ALA A N 1
ATOM 725 C CA . ALA A 1 92 ? 47.690 53.665 1.297 1.00 28.78 92 ALA A CA 1
ATOM 726 C C . ALA A 1 92 ? 48.902 53.594 2.232 1.00 29.86 92 ALA A C 1
ATOM 727 O O . ALA A 1 92 ? 49.570 54.642 2.442 1.00 32.04 92 ALA A O 1
ATOM 729 N N . VAL A 1 93 ? 49.190 52.409 2.773 1.00 29.12 93 VAL A N 1
ATOM 730 C CA . VAL A 1 93 ? 50.353 52.166 3.685 1.00 27.23 93 VAL A CA 1
ATOM 731 C C . VAL A 1 93 ? 51.575 51.791 2.827 1.00 28.81 93 VAL A C 1
ATOM 732 O O . VAL A 1 93 ? 52.593 52.536 2.895 1.00 29.47 93 VAL A O 1
ATOM 736 N N . LYS A 1 94 ? 51.475 50.736 2.001 1.00 28.64 94 LYS A N 1
ATOM 737 C CA . LYS A 1 94 ? 52.614 50.212 1.189 1.00 29.55 94 LYS A CA 1
ATOM 738 C C . LYS A 1 94 ? 53.105 51.273 0.191 1.00 29.66 94 LYS A C 1
ATOM 739 O O . LYS A 1 94 ? 54.247 51.157 -0.243 1.00 30.70 94 LYS A O 1
ATOM 745 N N . GLU A 1 95 ? 52.268 52.259 -0.143 1.00 33.49 95 GLU A N 1
ATOM 746 C CA . GLU A 1 95 ? 52.541 53.346 -1.115 1.00 34.42 95 GLU A CA 1
ATOM 747 C C . GLU A 1 95 ? 53.812 54.088 -0.738 1.00 32.04 95 GLU A C 1
ATOM 748 O O . GLU A 1 95 ? 54.612 54.311 -1.621 1.00 35.42 95 GLU A O 1
ATOM 754 N N . HIS A 1 96 ? 53.991 54.470 0.522 1.00 35.22 96 HIS A N 1
ATOM 755 C CA . HIS A 1 96 ? 55.226 55.174 0.985 1.00 35.18 96 HIS A CA 1
ATOM 756 C C . HIS A 1 96 ? 56.265 54.184 1.535 1.00 31.83 96 HIS A C 1
ATOM 757 O O . HIS A 1 96 ? 57.211 54.621 2.185 1.00 30.82 96 HIS A O 1
ATOM 764 N N . GLY A 1 97 ? 56.107 52.893 1.246 1.00 32.41 97 GLY A N 1
ATOM 765 C CA . GLY A 1 97 ? 57.109 51.845 1.529 1.00 33.16 97 GLY A CA 1
ATOM 766 C C . GLY A 1 97 ? 57.161 51.420 2.988 1.00 32.63 97 GLY A C 1
ATOM 767 O O . GLY A 1 97 ? 58.161 50.792 3.373 1.00 33.31 97 GLY A O 1
ATOM 768 N N . ALA A 1 98 ? 56.153 51.786 3.781 1.00 31.51 98 ALA A N 1
ATOM 769 C CA . ALA A 1 98 ? 55.832 51.149 5.076 1.00 29.66 98 ALA A CA 1
ATOM 770 C C . ALA A 1 98 ? 55.347 49.722 4.798 1.00 28.59 98 ALA A C 1
ATOM 771 O O . ALA A 1 98 ? 54.753 49.486 3.724 1.00 25.37 98 ALA A O 1
ATOM 773 N N . LEU A 1 99 ? 55.596 48.795 5.724 1.00 28.75 99 LEU A N 1
ATOM 774 C CA . LEU A 1 99 ? 54.902 47.479 5.735 1.00 27.48 99 LEU A CA 1
ATOM 775 C C . LEU A 1 99 ? 53.505 47.688 6.343 1.00 28.87 99 LEU A C 1
ATOM 776 O O . LEU A 1 99 ? 53.240 48.741 6.974 1.00 27.45 99 LEU A O 1
ATOM 781 N N . ALA A 1 100 ? 52.641 46.709 6.128 1.00 27.07 100 ALA A N 1
ATOM 782 C CA . ALA A 1 100 ? 51.213 46.712 6.475 1.00 25.12 100 ALA A CA 1
ATOM 783 C C . ALA A 1 100 ? 50.956 45.429 7.269 1.00 26.40 100 ALA A C 1
ATOM 784 O O . ALA A 1 100 ? 51.110 44.320 6.690 1.00 23.73 100 ALA A O 1
ATOM 786 N N . GLY A 1 101 ? 50.685 45.595 8.572 1.00 25.80 101 GLY A N 1
ATOM 787 C CA . GLY A 1 101 ? 50.405 44.497 9.506 1.00 24.25 101 GLY A CA 1
ATOM 788 C C . GLY A 1 101 ? 48.953 44.553 9.913 1.00 25.61 101 GLY A C 1
ATOM 789 O O . GLY A 1 101 ? 48.315 45.602 9.673 1.00 25.06 101 GLY A O 1
ATOM 790 N N . VAL A 1 102 ? 48.428 43.470 10.473 1.00 24.73 102 VAL A N 1
ATOM 791 C CA . VAL A 1 102 ? 47.008 43.418 10.903 1.00 25.58 102 VAL A CA 1
ATOM 792 C C . VAL A 1 102 ? 46.928 42.551 12.161 1.00 26.81 102 VAL A C 1
ATOM 793 O O . VAL A 1 102 ? 47.460 41.416 12.143 1.00 26.54 102 VAL A O 1
ATOM 797 N N . GLU A 1 103 ? 46.291 43.073 13.209 1.00 24.41 103 GLU A N 1
ATOM 798 C CA . GLU A 1 103 ? 46.136 42.327 14.468 1.00 27.06 103 GLU A CA 1
ATOM 799 C C . GLU A 1 103 ? 44.880 41.455 14.367 1.00 27.95 103 GLU A C 1
ATOM 800 O O . GLU A 1 103 ? 43.854 41.826 14.920 1.00 30.19 103 GLU A O 1
ATOM 806 N N . LEU A 1 104 ? 44.962 40.342 13.647 1.00 28.27 104 LEU A N 1
ATOM 807 C CA . LEU A 1 104 ? 43.908 39.298 13.648 1.00 27.94 104 LEU A CA 1
ATOM 808 C C . LEU A 1 104 ? 43.640 38.904 15.097 1.00 26.62 104 LEU A C 1
ATOM 809 O O . LEU A 1 104 ? 44.597 38.542 15.791 1.00 24.08 104 LEU A O 1
ATOM 814 N N . ALA A 1 105 ? 42.378 39.014 15.517 1.00 27.87 105 ALA A N 1
ATOM 815 C CA . ALA A 1 105 ? 41.957 38.983 16.938 1.00 28.64 105 ALA A CA 1
ATOM 816 C C . ALA A 1 105 ? 40.698 38.137 17.106 1.00 27.91 105 ALA A C 1
ATOM 817 O O . ALA A 1 105 ? 39.794 38.258 16.276 1.00 30.12 105 ALA A O 1
ATOM 819 N N . HIS A 1 106 ? 40.639 37.339 18.170 1.00 27.46 106 HIS A N 1
ATOM 820 C CA . HIS A 1 106 ? 39.379 36.726 18.668 1.00 27.23 106 HIS A CA 1
ATOM 821 C C . HIS A 1 106 ? 39.261 37.044 20.157 1.00 27.01 106 HIS A C 1
ATOM 822 O O . HIS A 1 106 ? 40.178 36.645 20.905 1.00 28.87 106 HIS A O 1
ATOM 829 N N . ALA A 1 107 ? 38.168 37.706 20.550 1.00 25.05 107 ALA A N 1
ATOM 830 C CA . ALA A 1 107 ? 38.041 38.443 21.823 1.00 25.70 107 ALA A CA 1
ATOM 831 C C . ALA A 1 107 ? 37.710 37.481 22.972 1.00 24.63 107 ALA A C 1
ATOM 832 O O . ALA A 1 107 ? 37.723 37.914 24.120 1.00 24.13 107 ALA A O 1
ATOM 834 N N . GLY A 1 108 ? 37.417 36.216 22.677 1.00 26.41 108 GLY A N 1
ATOM 835 C CA . GLY A 1 108 ? 36.948 35.250 23.688 1.00 26.96 108 GLY A CA 1
ATOM 836 C C . GLY A 1 108 ? 35.932 35.893 24.638 1.00 27.78 108 GLY A C 1
ATOM 837 O O . GLY A 1 108 ? 34.869 36.328 24.170 1.00 25.48 108 GLY A O 1
ATOM 838 N N . ALA A 1 109 ? 36.266 35.970 25.927 1.00 27.36 109 ALA A N 1
ATOM 839 C CA . ALA A 1 109 ? 35.363 36.369 27.027 1.00 27.25 109 ALA A CA 1
ATOM 840 C C . ALA A 1 109 ? 35.641 37.827 27.421 1.00 27.30 109 ALA A C 1
ATOM 841 O O . ALA A 1 109 ? 35.634 38.117 28.629 1.00 29.01 109 ALA A O 1
ATOM 843 N N . SER A 1 110 ? 35.871 38.690 26.435 1.00 25.91 110 SER A N 1
ATOM 844 C CA . SER A 1 110 ? 36.192 40.128 26.591 1.00 27.63 110 SER A CA 1
ATOM 845 C C . SER A 1 110 ? 35.166 41.010 25.870 1.00 29.85 110 SER A C 1
ATOM 846 O O . SER A 1 110 ? 35.247 42.243 26.029 1.00 32.32 110 SER A O 1
ATOM 849 N N . GLY A 1 111 ? 34.265 40.417 25.079 1.00 29.70 111 GLY A N 1
ATOM 850 C CA . GLY A 1 111 ? 33.230 41.144 24.321 1.00 28.65 111 GLY A CA 1
ATOM 851 C C . GLY A 1 111 ? 31.916 40.364 24.253 1.00 27.87 111 GLY A C 1
ATOM 852 O O . GLY A 1 111 ? 31.912 39.138 24.412 1.00 23.89 111 GLY A O 1
ATOM 853 N N . PRO A 1 112 ? 30.776 41.053 23.979 1.00 27.40 112 PRO A N 1
ATOM 854 C CA . PRO A 1 112 ? 29.458 40.424 24.010 1.00 26.30 112 PRO A CA 1
ATOM 855 C C . PRO A 1 112 ? 28.970 39.847 22.673 1.00 25.42 112 PRO A C 1
ATOM 856 O O . PRO A 1 112 ? 27.933 39.238 22.675 1.00 25.00 112 PRO A O 1
ATOM 860 N N . ALA A 1 113 ? 29.726 40.038 21.581 1.00 26.38 113 ALA A N 1
ATOM 861 C CA . ALA A 1 113 ? 29.448 39.432 20.257 1.00 24.31 113 ALA A CA 1
ATOM 862 C C . ALA A 1 113 ? 28.087 39.909 19.752 1.00 25.03 113 ALA A C 1
ATOM 863 O O . ALA A 1 113 ? 27.312 39.060 19.210 1.00 28.71 113 ALA A O 1
ATOM 865 N N . ILE A 1 114 ? 27.798 41.202 19.907 1.00 24.06 114 ILE A N 1
ATOM 866 C CA . ILE A 1 114 ? 26.410 41.753 19.792 1.00 25.18 114 ILE A CA 1
ATOM 867 C C . ILE A 1 114 ? 26.043 41.986 18.318 1.00 26.16 114 ILE A C 1
ATOM 868 O O . ILE A 1 114 ? 24.830 41.897 17.987 1.00 26.75 114 ILE A O 1
ATOM 873 N N . TYR A 1 115 ? 27.010 42.338 17.470 1.00 26.31 115 TYR A N 1
ATOM 874 C CA . TYR A 1 115 ? 26.742 42.795 16.079 1.00 27.77 115 TYR A CA 1
ATOM 875 C C . TYR A 1 115 ? 25.838 41.770 15.375 1.00 29.43 115 TYR A C 1
ATOM 876 O O . TYR A 1 115 ? 24.832 42.183 14.770 1.00 29.36 115 TYR A O 1
ATOM 885 N N . HIS A 1 116 ? 26.156 40.479 15.497 1.00 29.32 116 HIS A N 1
ATOM 886 C CA . HIS A 1 116 ? 25.397 39.353 14.899 1.00 30.12 116 HIS A CA 1
ATOM 887 C C . HIS A 1 116 ? 24.743 38.521 15.995 1.00 32.62 116 HIS A C 1
ATOM 888 O O . HIS A 1 116 ? 24.573 37.303 15.779 1.00 32.99 116 HIS A O 1
ATOM 895 N N . ARG A 1 117 ? 24.389 39.171 17.110 1.00 34.22 117 ARG A N 1
ATOM 896 C CA . ARG A 1 117 ? 23.627 38.583 18.237 1.00 30.16 117 ARG A CA 1
ATOM 897 C C . ARG A 1 117 ? 24.124 37.157 18.433 1.00 29.01 117 ARG A C 1
ATOM 898 O O . ARG A 1 117 ? 23.357 36.214 18.306 1.00 30.83 117 ARG A O 1
ATOM 906 N N . GLU A 1 118 ? 25.402 37.026 18.731 1.00 31.58 118 GLU A N 1
ATOM 907 C CA . GLU A 1 118 ? 26.092 35.719 18.770 1.00 32.25 118 GLU A CA 1
ATOM 908 C C . GLU A 1 118 ? 26.505 35.435 20.216 1.00 30.95 118 GLU A C 1
ATOM 909 O O . GLU A 1 118 ? 26.394 36.363 21.066 1.00 27.91 118 GLU A O 1
ATOM 915 N N . HIS A 1 119 ? 26.855 34.173 20.491 1.00 31.52 119 HIS A N 1
ATOM 916 C CA . HIS A 1 119 ? 27.389 33.703 21.795 1.00 32.35 119 HIS A CA 1
ATOM 917 C C . HIS A 1 119 ? 28.910 33.882 21.805 1.00 29.58 119 HIS A C 1
ATOM 918 O O . HIS A 1 119 ? 29.607 33.356 20.953 1.00 31.38 119 HIS A O 1
ATOM 925 N N . PRO A 1 120 ? 29.477 34.674 22.731 1.00 29.87 120 PRO A N 1
ATOM 926 C CA . PRO A 1 120 ? 30.932 34.740 22.890 1.00 30.60 120 PRO A CA 1
ATOM 927 C C . PRO A 1 120 ? 31.492 33.429 23.471 1.00 30.55 120 PRO A C 1
ATOM 928 O O . PRO A 1 120 ? 30.745 32.628 24.027 1.00 30.90 120 PRO A O 1
ATOM 932 N N . LEU A 1 121 ? 32.804 33.250 23.365 1.00 29.66 121 LEU A N 1
ATOM 933 C CA . LEU A 1 121 ? 33.472 31.959 23.664 1.00 28.68 121 LEU A CA 1
ATOM 934 C C . LEU A 1 121 ? 34.425 32.128 24.861 1.00 27.90 121 LEU A C 1
ATOM 935 O O . LEU A 1 121 ? 34.910 33.240 25.097 1.00 27.04 121 LEU A O 1
ATOM 940 N N . SER A 1 122 ? 34.653 31.037 25.589 1.00 26.52 122 SER A N 1
ATOM 941 C CA . SER A 1 122 ? 35.563 30.959 26.751 1.00 29.62 122 SER A CA 1
ATOM 942 C C . SER A 1 122 ? 35.981 29.505 26.936 1.00 31.62 122 SER A C 1
ATOM 943 O O . SER A 1 122 ? 35.192 28.614 26.585 1.00 34.48 122 SER A O 1
ATOM 946 N N . PRO A 1 123 ? 37.193 29.234 27.494 1.00 29.02 123 PRO A N 1
ATOM 947 C CA . PRO A 1 123 ? 37.556 27.898 27.960 1.00 28.90 123 PRO A CA 1
ATOM 948 C C . PRO A 1 123 ? 36.478 27.382 28.921 1.00 32.37 123 PRO A C 1
ATOM 949 O O . PRO A 1 123 ? 36.168 26.198 28.858 1.00 33.52 123 PRO A O 1
ATOM 953 N N . THR A 1 124 ? 35.925 28.294 29.742 1.00 33.42 124 THR A N 1
ATOM 954 C CA . THR A 1 124 ? 34.966 28.019 30.844 1.00 34.72 124 THR A CA 1
ATOM 955 C C . THR A 1 124 ? 34.004 29.203 30.982 1.00 34.80 124 THR A C 1
ATOM 956 O O . THR A 1 124 ? 34.496 30.358 30.965 1.00 31.73 124 THR A O 1
ATOM 960 N N . THR A 1 125 ? 32.697 28.921 31.124 1.00 34.19 125 THR A N 1
ATOM 961 C CA . THR A 1 125 ? 31.613 29.941 31.101 1.00 33.52 125 THR A CA 1
ATOM 962 C C . THR A 1 125 ? 31.865 31.004 32.166 1.00 33.42 125 THR A C 1
ATOM 963 O O . THR A 1 125 ? 32.189 30.675 33.318 1.00 31.32 125 THR A O 1
ATOM 967 N N . LYS A 1 126 ? 31.670 32.246 31.760 1.00 33.55 126 LYS A N 1
ATOM 968 C CA . LYS A 1 126 ? 31.633 33.425 32.648 1.00 33.49 126 LYS A CA 1
ATOM 969 C C . LYS A 1 126 ? 31.004 34.561 31.840 1.00 35.30 126 LYS A C 1
ATOM 970 O O . LYS A 1 126 ? 30.988 34.450 30.597 1.00 34.40 126 LYS A O 1
ATOM 976 N N . TYR A 1 127 ? 30.512 35.609 32.505 1.00 35.55 127 TYR A N 1
ATOM 977 C CA . TYR A 1 127 ? 30.105 36.869 31.828 1.00 31.80 127 TYR A CA 1
ATOM 978 C C . TYR A 1 127 ? 31.371 37.489 31.251 1.00 28.09 127 TYR A C 1
ATOM 979 O O . TYR A 1 127 ? 32.459 37.267 31.755 1.00 25.64 127 TYR A O 1
ATOM 988 N N . PRO A 1 128 ? 31.288 38.229 30.133 1.00 29.34 128 PRO A N 1
ATOM 989 C CA . PRO A 1 128 ? 32.450 38.950 29.602 1.00 29.25 128 PRO A CA 1
ATOM 990 C C . PRO A 1 128 ? 33.195 39.839 30.624 1.00 27.88 128 PRO A C 1
ATOM 991 O O . PRO A 1 128 ? 32.587 40.438 31.453 1.00 26.34 128 PRO A O 1
ATOM 995 N N . HIS A 1 129 ? 34.510 39.966 30.497 1.00 31.41 129 HIS A N 1
ATOM 996 C CA . HIS A 1 129 ? 35.359 40.712 31.460 1.00 32.92 129 HIS A CA 1
ATOM 997 C C . HIS A 1 129 ? 34.893 42.173 31.556 1.00 32.50 129 HIS A C 1
ATOM 998 O O . HIS A 1 129 ? 34.715 42.651 32.701 1.00 42.11 129 HIS A O 1
ATOM 1005 N N . TYR A 1 130 ? 34.671 42.876 30.449 1.00 29.09 130 TYR A N 1
ATOM 1006 C CA . TYR A 1 130 ? 34.480 44.358 30.484 1.00 31.94 130 TYR A CA 1
ATOM 1007 C C . TYR A 1 130 ? 33.050 44.786 30.087 1.00 30.88 130 TYR A C 1
ATOM 1008 O O . TYR A 1 130 ? 32.859 45.954 29.689 1.00 29.49 130 TYR A O 1
ATOM 1017 N N . PHE A 1 131 ? 32.065 43.895 30.211 1.00 28.61 131 PHE A N 1
ATOM 1018 C CA . PHE A 1 131 ? 30.682 44.115 29.716 1.00 26.95 131 PHE A CA 1
ATOM 1019 C C . PHE A 1 131 ? 29.665 43.607 30.743 1.00 22.43 131 PHE A C 1
ATOM 1020 O O . PHE A 1 131 ? 29.850 42.520 31.271 1.00 20.75 131 PHE A O 1
ATOM 1028 N N . ILE A 1 132 ? 28.595 44.375 30.951 1.00 22.74 132 ILE A N 1
ATOM 1029 C CA . ILE A 1 132 ? 27.434 44.015 31.835 1.00 23.61 132 ILE A CA 1
ATOM 1030 C C . ILE A 1 132 ? 26.310 43.403 30.997 1.00 22.52 132 ILE A C 1
ATOM 1031 O O . ILE A 1 132 ? 25.348 42.944 31.598 1.00 22.56 132 ILE A O 1
ATOM 1036 N N . ASN A 1 133 ? 26.454 43.364 29.667 1.00 22.01 133 ASN A N 1
ATOM 1037 C CA . ASN A 1 133 ? 25.429 42.797 28.755 1.00 22.67 133 ASN A CA 1
ATOM 1038 C C . ASN A 1 133 ? 25.008 41.430 29.278 1.00 22.05 133 ASN A C 1
ATOM 1039 O O . ASN A 1 133 ? 25.855 40.651 29.721 1.00 20.39 133 ASN A O 1
ATOM 1044 N N . PRO A 1 134 ? 23.687 41.128 29.266 1.00 22.33 134 PRO A N 1
ATOM 1045 C CA . PRO A 1 134 ? 23.173 39.848 29.753 1.00 22.25 134 PRO A CA 1
ATOM 1046 C C . PRO A 1 134 ? 23.353 38.775 28.686 1.00 23.84 134 PRO A C 1
ATOM 1047 O O . PRO A 1 134 ? 22.356 38.337 28.130 1.00 26.69 134 PRO A O 1
ATOM 1051 N N . ILE A 1 135 ? 24.612 38.432 28.396 1.00 25.01 135 ILE A N 1
ATOM 1052 C CA . ILE A 1 135 ? 25.020 37.325 27.475 1.00 24.57 135 ILE A CA 1
ATOM 1053 C C . ILE A 1 135 ? 26.288 36.698 28.055 1.00 26.81 135 ILE A C 1
ATOM 1054 O O . ILE A 1 135 ? 27.265 37.437 28.299 1.00 28.29 135 ILE A O 1
ATOM 1059 N N . ALA A 1 136 ? 26.249 35.394 28.331 1.00 28.96 136 ALA A N 1
ATOM 1060 C CA . ALA A 1 136 ? 27.377 34.624 28.917 1.00 26.91 136 ALA A CA 1
ATOM 1061 C C . ALA A 1 136 ? 28.337 34.205 27.801 1.00 26.60 136 ALA A C 1
ATOM 1062 O O . ALA A 1 136 ? 27.860 33.913 26.697 1.00 28.53 136 ALA A O 1
ATOM 1064 N N . ALA A 1 137 ? 29.641 34.201 28.097 1.00 24.98 137 ALA A N 1
ATOM 1065 C CA . ALA A 1 137 ? 30.711 33.581 27.291 1.00 23.52 137 ALA A CA 1
ATOM 1066 C C . ALA A 1 137 ? 30.631 32.064 27.470 1.00 23.63 137 ALA A C 1
ATOM 1067 O O . ALA A 1 137 ? 30.889 31.607 28.584 1.00 27.11 137 ALA A O 1
ATOM 1069 N N . ARG A 1 138 ? 30.312 31.307 26.422 1.00 25.22 138 ARG A N 1
ATOM 1070 C CA . ARG A 1 138 ? 29.953 29.856 26.548 1.00 28.99 138 ARG A CA 1
ATOM 1071 C C . ARG A 1 138 ? 31.229 29.002 26.626 1.00 27.50 138 ARG A C 1
ATOM 1072 O O . ARG A 1 138 ? 32.191 29.342 25.970 1.00 31.41 138 ARG A O 1
ATOM 1080 N N . THR A 1 139 ? 31.222 27.950 27.447 1.00 29.31 139 THR A N 1
ATOM 1081 C CA . THR A 1 139 ? 32.232 26.852 27.471 1.00 31.79 139 THR A CA 1
ATOM 1082 C C . THR A 1 139 ? 32.276 26.239 26.069 1.00 31.99 139 THR A C 1
ATOM 1083 O O . THR A 1 139 ? 31.180 25.951 25.557 1.00 30.65 139 THR A O 1
ATOM 1087 N N . ILE A 1 140 ? 33.464 26.061 25.477 1.00 33.40 140 ILE A N 1
ATOM 1088 C CA . ILE A 1 140 ? 33.579 25.594 24.063 1.00 37.93 140 ILE A CA 1
ATOM 1089 C C . ILE A 1 140 ? 33.925 24.091 24.023 1.00 38.47 140 ILE A C 1
ATOM 1090 O O . ILE A 1 140 ? 34.765 23.650 24.816 1.00 40.50 140 ILE A O 1
ATOM 1095 N N . ASP A 1 141 ? 33.216 23.346 23.165 1.00 40.76 141 ASP A N 1
ATOM 1096 C CA . ASP A 1 141 ? 33.520 21.970 22.679 1.00 44.96 141 ASP A CA 1
ATOM 1097 C C . ASP A 1 141 ? 34.953 21.889 22.146 1.00 48.17 141 ASP A C 1
ATOM 1098 O O . ASP A 1 141 ? 35.518 22.957 21.828 1.00 47.67 141 ASP A O 1
ATOM 1103 N N . ARG A 1 142 ? 35.422 20.660 21.889 1.00 49.27 142 ARG A N 1
ATOM 1104 C CA . ARG A 1 142 ? 36.608 20.339 21.031 1.00 48.89 142 ARG A CA 1
ATOM 1105 C C . ARG A 1 142 ? 36.299 20.696 19.564 1.00 42.94 142 ARG A C 1
ATOM 1106 O O . ARG A 1 142 ? 37.176 21.218 18.879 1.00 44.45 142 ARG A O 1
ATOM 1114 N N . GLN A 1 143 ? 35.089 20.430 19.088 1.00 44.68 143 GLN A N 1
ATOM 1115 C CA . GLN A 1 143 ? 34.660 20.785 17.707 1.00 45.89 143 GLN A CA 1
ATOM 1116 C C . GLN A 1 143 ? 34.653 22.318 17.536 1.00 41.91 143 GLN A C 1
ATOM 1117 O O . GLN A 1 143 ? 35.011 22.800 16.465 1.00 39.54 143 GLN A O 1
ATOM 1123 N N . ASP A 1 144 ? 34.269 23.069 18.566 1.00 42.49 144 ASP A N 1
ATOM 1124 C CA . ASP A 1 144 ? 34.316 24.557 18.560 1.00 39.79 144 ASP A CA 1
ATOM 1125 C C . ASP A 1 144 ? 35.784 25.011 18.456 1.00 40.23 144 ASP A C 1
ATOM 1126 O O . ASP A 1 144 ? 36.034 26.002 17.765 1.00 36.70 144 ASP A O 1
ATOM 1131 N N . ILE A 1 145 ? 36.711 24.315 19.131 1.00 39.30 145 ILE A N 1
ATOM 1132 C CA . ILE A 1 145 ? 38.180 24.602 19.095 1.00 38.90 145 ILE A CA 1
ATOM 1133 C C . ILE A 1 145 ? 38.720 24.375 17.672 1.00 38.22 145 ILE A C 1
ATOM 1134 O O . ILE A 1 145 ? 39.508 25.235 17.182 1.00 37.21 145 ILE A O 1
ATOM 1139 N N . ALA A 1 146 ? 38.339 23.265 17.033 1.00 37.07 146 ALA A N 1
ATOM 1140 C CA . ALA A 1 146 ? 38.708 22.958 15.627 1.00 34.61 146 ALA A CA 1
ATOM 1141 C C . ALA A 1 146 ? 38.210 24.086 14.726 1.00 30.50 146 ALA A C 1
ATOM 1142 O O . ALA A 1 146 ? 38.978 24.499 13.866 1.00 29.36 146 ALA A O 1
ATOM 1144 N N . ASP A 1 147 ? 36.974 24.544 14.942 1.00 28.65 147 ASP A N 1
ATOM 1145 C CA . ASP A 1 147 ? 36.344 25.640 14.157 1.00 32.48 147 ASP A CA 1
ATOM 1146 C C . ASP A 1 147 ? 37.147 26.936 14.343 1.00 31.26 147 ASP A C 1
ATOM 1147 O O . ASP A 1 147 ? 37.317 27.670 13.380 1.00 34.24 147 ASP A O 1
ATOM 1152 N N . PHE A 1 148 ? 37.622 27.207 15.549 1.00 31.56 148 PHE A N 1
ATOM 1153 C CA . PHE A 1 148 ? 38.338 28.461 15.902 1.00 33.66 148 PHE A CA 1
ATOM 1154 C C . PHE A 1 148 ? 39.660 28.537 15.113 1.00 36.12 148 PHE A C 1
ATOM 1155 O O . PHE A 1 148 ? 40.024 29.642 14.626 1.00 37.88 148 PHE A O 1
ATOM 1163 N N . ARG A 1 149 ? 40.369 27.410 15.004 1.00 33.26 149 ARG A N 1
ATOM 1164 C CA . ARG A 1 149 ? 41.643 27.323 14.254 1.00 34.52 149 ARG A CA 1
ATOM 1165 C C . ARG A 1 149 ? 41.369 27.514 12.761 1.00 36.34 149 ARG A C 1
ATOM 1166 O O . ARG A 1 149 ? 42.134 28.246 12.115 1.00 36.97 149 ARG A O 1
ATOM 1174 N N . ARG A 1 150 ? 40.293 26.909 12.253 1.00 37.67 150 ARG A N 1
ATOM 1175 C CA . ARG A 1 150 ? 39.789 27.149 10.878 1.00 40.04 150 ARG A CA 1
ATOM 1176 C C . ARG A 1 150 ? 39.650 28.668 10.707 1.00 39.00 150 ARG A C 1
ATOM 1177 O O . ARG A 1 150 ? 40.308 29.191 9.800 1.00 44.03 150 ARG A O 1
ATOM 1185 N N . TRP A 1 151 ? 38.925 29.357 11.599 1.00 36.06 151 TRP A N 1
ATOM 1186 C CA . TRP A 1 151 ? 38.658 30.823 11.504 1.00 34.58 151 TRP A CA 1
ATOM 1187 C C . TRP A 1 151 ? 39.978 31.588 11.417 1.00 33.84 151 TRP A C 1
ATOM 1188 O O . TRP A 1 151 ? 40.068 32.526 10.620 1.00 35.02 151 TRP A O 1
ATOM 1199 N N . TYR A 1 152 ? 40.960 31.222 12.234 1.00 36.44 152 TYR A N 1
ATOM 1200 C CA . TYR A 1 152 ? 42.241 31.974 12.348 1.00 36.00 152 TYR A CA 1
ATOM 1201 C C . TYR A 1 152 ? 42.978 31.799 11.025 1.00 35.89 152 TYR A C 1
ATOM 1202 O O . TYR A 1 152 ? 43.083 32.774 10.286 1.00 38.80 152 TYR A O 1
ATOM 1211 N N . ARG A 1 153 ? 43.384 30.565 10.724 1.00 39.85 153 ARG A N 1
ATOM 1212 C CA . ARG A 1 153 ? 43.959 30.125 9.417 1.00 41.63 153 ARG A CA 1
ATOM 1213 C C . ARG A 1 153 ? 43.276 30.887 8.264 1.00 38.17 153 ARG A C 1
ATOM 1214 O O . ARG A 1 153 ? 43.979 31.581 7.535 1.00 40.43 153 ARG A O 1
ATOM 1222 N N . ASP A 1 154 ? 41.951 30.802 8.137 1.00 35.90 154 ASP A N 1
ATOM 1223 C CA . ASP A 1 154 ? 41.165 31.370 7.000 1.00 37.29 154 ASP A CA 1
ATOM 1224 C C . ASP A 1 154 ? 41.245 32.906 6.982 1.00 34.76 154 ASP A C 1
ATOM 1225 O O . ASP A 1 154 ? 41.427 33.480 5.902 1.00 35.14 154 ASP A O 1
ATOM 1230 N N . ALA A 1 155 ? 41.109 33.550 8.131 1.00 33.69 155 ALA A N 1
ATOM 1231 C CA . ALA A 1 155 ? 41.329 35.007 8.281 1.00 33.79 155 ALA A CA 1
ATOM 1232 C C . ALA A 1 155 ? 42.778 35.370 7.902 1.00 33.74 155 ALA A C 1
ATOM 1233 O O . ALA A 1 155 ? 42.968 36.490 7.367 1.00 35.30 155 ALA A O 1
ATOM 1235 N N . ALA A 1 156 ? 43.763 34.505 8.195 1.00 30.50 156 ALA A N 1
ATOM 1236 C CA . ALA A 1 156 ? 45.186 34.737 7.836 1.00 30.66 156 ALA A CA 1
ATOM 1237 C C . ALA A 1 156 ? 45.308 34.714 6.312 1.00 33.12 156 ALA A C 1
ATOM 1238 O O . ALA A 1 156 ? 45.919 35.663 5.768 1.00 34.78 156 ALA A O 1
ATOM 1240 N N . LEU A 1 157 ? 44.691 33.710 5.659 1.00 32.31 157 LEU A N 1
ATOM 1241 C CA . LEU A 1 157 ? 44.637 33.588 4.175 1.00 31.91 157 LEU A CA 1
ATOM 1242 C C . LEU A 1 157 ? 44.012 34.854 3.577 1.00 31.24 157 LEU A C 1
ATOM 1243 O O . LEU A 1 157 ? 44.644 35.428 2.671 1.00 34.60 157 LEU A O 1
ATOM 1248 N N . ARG A 1 158 ? 42.878 35.315 4.103 1.00 29.12 158 ARG A N 1
ATOM 1249 C CA . ARG A 1 158 ? 42.191 36.537 3.613 1.00 29.23 158 ARG A CA 1
ATOM 1250 C C . ARG A 1 158 ? 43.143 37.738 3.712 1.00 28.79 158 ARG A C 1
ATOM 1251 O O . ARG A 1 158 ? 43.171 38.564 2.754 1.00 29.73 158 ARG A O 1
ATOM 1259 N N . ALA A 1 159 ? 43.897 37.839 4.804 1.00 27.42 159 ALA A N 1
ATOM 1260 C CA . ALA A 1 159 ? 44.855 38.945 5.050 1.00 28.86 159 ALA A CA 1
ATOM 1261 C C . ALA A 1 159 ? 45.971 38.926 3.994 1.00 29.72 159 ALA A C 1
ATOM 1262 O O . ALA A 1 159 ? 46.361 40.005 3.549 1.00 28.55 159 ALA A O 1
ATOM 1264 N N . LYS A 1 160 ? 46.475 37.743 3.631 1.00 31.95 160 LYS A N 1
ATOM 1265 C CA . LYS A 1 160 ? 47.501 37.561 2.560 1.00 33.69 160 LYS A CA 1
ATOM 1266 C C . LYS A 1 160 ? 46.951 38.155 1.258 1.00 31.05 160 LYS A C 1
ATOM 1267 O O . LYS A 1 160 ? 47.605 39.035 0.710 1.00 28.23 160 LYS A O 1
ATOM 1273 N N . ARG A 1 161 ? 45.744 37.736 0.862 1.00 33.08 161 ARG A N 1
ATOM 1274 C CA . ARG A 1 161 ? 45.023 38.172 -0.361 1.00 35.21 161 ARG A CA 1
ATOM 1275 C C . ARG A 1 161 ? 44.862 39.698 -0.369 1.00 33.79 161 ARG A C 1
ATOM 1276 O O . ARG A 1 161 ? 44.868 40.286 -1.446 1.00 35.74 161 ARG A O 1
ATOM 1284 N N . ALA A 1 162 ? 44.700 40.312 0.796 1.00 32.24 162 ALA A N 1
ATOM 1285 C CA . ALA A 1 162 ? 44.545 41.772 0.971 1.00 30.88 162 ALA A CA 1
ATOM 1286 C C . ALA A 1 162 ? 45.897 42.485 0.748 1.00 30.36 162 ALA A C 1
ATOM 1287 O O . ALA A 1 162 ? 45.915 43.683 0.366 1.00 28.66 162 ALA A O 1
ATOM 1289 N N . GLY A 1 163 ? 46.998 41.783 1.017 1.00 30.51 163 GLY A N 1
ATOM 1290 C CA . GLY A 1 163 ? 48.378 42.244 0.767 1.00 33.25 163 GLY A CA 1
ATOM 1291 C C . GLY A 1 163 ? 49.137 42.666 2.015 1.00 33.09 163 GLY A C 1
ATOM 1292 O O . GLY A 1 163 ? 50.197 43.313 1.852 1.00 32.48 163 GLY A O 1
ATOM 1293 N N . PHE A 1 164 ? 48.611 42.343 3.200 1.00 31.97 164 PHE A N 1
ATOM 1294 C CA . PHE A 1 164 ? 49.279 42.563 4.505 1.00 33.01 164 PHE A CA 1
ATOM 1295 C C . PHE A 1 164 ? 50.621 41.807 4.490 1.00 32.86 164 PHE A C 1
ATOM 1296 O O . PHE A 1 164 ? 50.718 40.652 4.004 1.00 30.08 164 PHE A O 1
ATOM 1304 N N . ASP A 1 165 ? 51.650 42.452 5.028 1.00 34.69 165 ASP A N 1
ATOM 1305 C CA . ASP A 1 165 ? 53.039 41.924 5.098 1.00 34.62 165 ASP A CA 1
ATOM 1306 C C . ASP A 1 165 ? 53.236 41.136 6.389 1.00 34.30 165 ASP A C 1
ATOM 1307 O O . ASP A 1 165 ? 54.091 40.206 6.392 1.00 33.29 165 ASP A O 1
ATOM 1312 N N . ILE A 1 166 ? 52.523 41.550 7.447 1.00 35.53 166 ILE A N 1
ATOM 1313 C CA . ILE A 1 166 ? 52.667 41.037 8.843 1.00 33.02 166 ILE A CA 1
ATOM 1314 C C . ILE A 1 166 ? 51.271 40.671 9.343 1.00 33.68 166 ILE A C 1
ATOM 1315 O O . ILE A 1 166 ? 50.407 41.579 9.427 1.00 34.26 166 ILE A O 1
ATOM 1320 N N . VAL A 1 167 ? 51.069 39.395 9.669 1.00 31.02 167 VAL A N 1
ATOM 1321 C CA . VAL A 1 167 ? 49.771 38.831 10.131 1.00 29.62 167 VAL A CA 1
ATOM 1322 C C . VAL A 1 167 ? 49.977 38.382 11.576 1.00 29.09 167 VAL A C 1
ATOM 1323 O O . VAL A 1 167 ? 50.924 37.611 11.789 1.00 31.27 167 VAL A O 1
ATOM 1327 N N . TYR A 1 168 ? 49.142 38.856 12.518 1.00 28.26 168 TYR A N 1
ATOM 1328 C CA . TYR A 1 168 ? 49.343 38.680 13.990 1.00 28.67 168 TYR A CA 1
ATOM 1329 C C . TYR A 1 168 ? 48.597 37.439 14.508 1.00 28.74 168 TYR A C 1
ATOM 1330 O O . TYR A 1 168 ? 47.598 36.970 13.879 1.00 29.31 168 TYR A O 1
ATOM 1339 N N . VAL A 1 169 ? 49.103 36.903 15.620 1.00 26.15 169 VAL A N 1
ATOM 1340 C CA . VAL A 1 169 ? 48.377 35.975 16.531 1.00 27.64 169 VAL A CA 1
ATOM 1341 C C . VAL A 1 169 ? 48.260 36.715 17.865 1.00 28.96 169 VAL A C 1
ATOM 1342 O O . VAL A 1 169 ? 49.302 37.068 18.437 1.00 30.85 169 VAL A O 1
ATOM 1346 N N . TYR A 1 170 ? 47.045 37.033 18.305 1.00 29.51 170 TYR A N 1
ATOM 1347 C CA . TYR A 1 170 ? 46.833 38.049 19.367 1.00 29.58 170 TYR A CA 1
ATOM 1348 C C . TYR A 1 170 ? 46.535 37.349 20.684 1.00 30.98 170 TYR A C 1
ATOM 1349 O O . TYR A 1 170 ? 45.505 36.640 20.790 1.00 34.89 170 TYR A O 1
ATOM 1358 N N . CYS A 1 171 ? 47.408 37.561 21.660 1.00 29.51 171 CYS A N 1
ATOM 1359 C CA . CYS A 1 171 ? 47.280 36.993 23.022 1.00 29.08 171 CYS A CA 1
ATOM 1360 C C . CYS A 1 171 ? 47.739 38.025 24.050 1.00 28.65 171 CYS A C 1
ATOM 1361 O O . CYS A 1 171 ? 48.812 37.843 24.612 1.00 29.18 171 CYS A O 1
ATOM 1364 N N . ALA A 1 172 ? 46.925 39.057 24.286 1.00 29.13 172 ALA A N 1
ATOM 1365 C CA . ALA A 1 172 ? 47.283 40.248 25.089 1.00 32.71 172 ALA A CA 1
ATOM 1366 C C . ALA A 1 172 ? 46.032 40.966 25.593 1.00 32.89 172 ALA A C 1
ATOM 1367 O O . ALA A 1 172 ? 44.942 40.476 25.318 1.00 36.99 172 ALA A O 1
ATOM 1369 N N . HIS A 1 173 ? 46.232 42.038 26.376 1.00 37.02 173 HIS A N 1
ATOM 1370 C CA . HIS A 1 173 ? 45.222 43.001 26.908 1.00 38.48 173 HIS A CA 1
ATOM 1371 C C . HIS A 1 173 ? 44.078 42.338 27.709 1.00 40.10 173 HIS A C 1
ATOM 1372 O O . HIS A 1 173 ? 43.121 43.077 28.056 1.00 38.76 173 HIS A O 1
ATOM 1379 N N . ASN A 1 174 ? 44.133 41.026 27.988 1.00 35.02 174 ASN A N 1
ATOM 1380 C CA . ASN A 1 174 ? 42.938 40.255 28.410 1.00 33.75 174 ASN A CA 1
ATOM 1381 C C . ASN A 1 174 ? 41.773 40.482 27.412 1.00 33.51 174 ASN A C 1
ATOM 1382 O O . ASN A 1 174 ? 40.597 40.436 27.840 1.00 31.98 174 ASN A O 1
ATOM 1387 N N . LEU A 1 175 ? 42.080 40.690 26.124 1.00 31.47 175 LEU A N 1
ATOM 1388 C CA . LEU A 1 175 ? 41.087 40.789 25.019 1.00 30.66 175 LEU A CA 1
ATOM 1389 C C . LEU A 1 175 ? 41.299 39.656 24.005 1.00 29.31 175 LEU A C 1
ATOM 1390 O O . LEU A 1 175 ? 41.069 39.896 22.818 1.00 29.80 175 LEU A O 1
ATOM 1395 N N . SER A 1 176 ? 41.672 38.455 24.456 1.00 29.36 176 SER A N 1
ATOM 1396 C CA . SER A 1 176 ? 41.980 37.300 23.571 1.00 28.39 176 SER A CA 1
ATOM 1397 C C . SER A 1 176 ? 41.529 35.986 24.209 1.00 26.48 176 SER A C 1
ATOM 1398 O O . SER A 1 176 ? 41.853 35.744 25.390 1.00 27.62 176 SER A O 1
ATOM 1401 N N . LEU A 1 177 ? 40.865 35.150 23.419 1.00 25.24 177 LEU A N 1
ATOM 1402 C CA . LEU A 1 177 ? 40.498 33.752 23.778 1.00 26.04 177 LEU A CA 1
ATOM 1403 C C . LEU A 1 177 ? 41.763 32.958 24.138 1.00 28.57 177 LEU A C 1
ATOM 1404 O O . LEU A 1 177 ? 41.669 32.050 24.977 1.00 31.38 177 LEU A O 1
ATOM 1409 N N . LEU A 1 178 ? 42.912 33.296 23.546 1.00 29.16 178 LEU A N 1
ATOM 1410 C CA . LEU A 1 178 ? 44.188 32.567 23.763 1.00 28.18 178 LEU A CA 1
ATOM 1411 C C . LEU A 1 178 ? 44.680 32.870 25.179 1.00 26.89 178 LEU A C 1
ATOM 1412 O O . LEU A 1 178 ? 45.081 31.926 25.862 1.00 27.76 178 LEU A O 1
ATOM 1417 N N . GLN A 1 179 ? 44.631 34.136 25.604 1.00 28.39 179 GLN A N 1
ATOM 1418 C CA . GLN A 1 179 ? 45.029 34.569 26.978 1.00 28.10 179 GLN A CA 1
ATOM 1419 C C . GLN A 1 179 ? 44.063 33.925 27.980 1.00 27.76 179 GLN A C 1
ATOM 1420 O O . GLN A 1 179 ? 44.538 33.423 28.997 1.00 24.97 179 GLN A O 1
ATOM 1426 N N . ASP A 1 180 ? 42.760 33.917 27.675 1.00 29.60 180 ASP A N 1
ATOM 1427 C CA . ASP A 1 180 ? 41.724 33.235 28.497 1.00 32.11 180 ASP A CA 1
ATOM 1428 C C . ASP A 1 180 ? 42.107 31.760 28.668 1.00 32.05 180 ASP A C 1
ATOM 1429 O O . ASP A 1 180 ? 42.036 31.251 29.792 1.00 35.56 180 ASP A O 1
ATOM 1434 N N . PHE A 1 181 ? 42.573 31.093 27.622 1.00 31.24 181 PHE A N 1
ATOM 1435 C CA . PHE A 1 181 ? 42.991 29.672 27.728 1.00 32.32 181 PHE A CA 1
ATOM 1436 C C . PHE A 1 181 ? 44.241 29.569 28.608 1.00 35.03 181 PHE A C 1
ATOM 1437 O O . PHE A 1 181 ? 44.275 28.705 29.506 1.00 43.28 181 PHE A O 1
ATOM 1445 N N . LEU A 1 182 ? 45.220 30.451 28.412 1.00 35.27 182 LEU A N 1
ATOM 1446 C CA . LEU A 1 182 ? 46.460 30.530 29.243 1.00 36.11 182 LEU A CA 1
ATOM 1447 C C . LEU A 1 182 ? 46.178 30.694 30.744 1.00 35.53 182 LEU A C 1
ATOM 1448 O O . LEU A 1 182 ? 46.961 30.162 31.549 1.00 34.16 182 LEU A O 1
ATOM 1453 N N . ASP A 1 183 ? 45.189 31.518 31.092 1.00 38.44 183 ASP A N 1
ATOM 1454 C CA . ASP A 1 183 ? 44.961 32.080 32.456 1.00 38.55 183 ASP A CA 1
ATOM 1455 C C . ASP A 1 183 ? 44.233 31.042 33.316 1.00 38.32 183 ASP A C 1
ATOM 1456 O O . ASP A 1 183 ? 43.057 30.727 32.985 1.00 37.50 183 ASP A O 1
ATOM 1461 N N . THR A 1 184 ? 44.884 30.539 34.375 1.00 37.81 184 THR A N 1
ATOM 1462 C CA . THR A 1 184 ? 44.276 29.582 35.348 1.00 38.72 184 THR A CA 1
ATOM 1463 C C . THR A 1 184 ? 43.092 30.213 36.070 1.00 36.29 184 THR A C 1
ATOM 1464 O O . THR A 1 184 ? 42.252 29.444 36.545 1.00 37.60 184 THR A O 1
ATOM 1468 N N . ARG A 1 185 ? 43.026 31.542 36.145 1.00 36.60 185 ARG A N 1
ATOM 1469 C CA . ARG A 1 185 ? 41.860 32.252 36.731 1.00 40.71 185 ARG A CA 1
ATOM 1470 C C . ARG A 1 185 ? 40.622 32.123 35.831 1.00 39.22 185 ARG A C 1
ATOM 1471 O O . ARG A 1 185 ? 39.521 32.275 36.356 1.00 44.91 185 ARG A O 1
ATOM 1479 N N . VAL A 1 186 ? 40.793 31.835 34.544 1.00 35.23 186 VAL A N 1
ATOM 1480 C CA . VAL A 1 186 ? 39.687 31.718 33.548 1.00 35.81 186 VAL A CA 1
ATOM 1481 C C . VAL A 1 186 ? 39.552 30.265 33.078 1.00 34.53 186 VAL A C 1
ATOM 1482 O O . VAL A 1 186 ? 38.405 29.784 32.979 1.00 37.52 186 VAL A O 1
ATOM 1486 N N . ASN A 1 187 ? 40.660 29.623 32.702 1.00 33.32 187 ASN A N 1
ATOM 1487 C CA . ASN A 1 187 ? 40.636 28.218 32.226 1.00 34.09 187 ASN A CA 1
ATOM 1488 C C . ASN A 1 187 ? 40.452 27.320 33.453 1.00 36.99 187 ASN A C 1
ATOM 1489 O O . ASN A 1 187 ? 41.307 27.408 34.369 1.00 40.24 187 ASN A O 1
ATOM 1494 N N . LYS A 1 188 ? 39.347 26.563 33.501 1.00 37.30 188 LYS A N 1
ATOM 1495 C CA . LYS A 1 188 ? 39.034 25.582 34.582 1.00 40.52 188 LYS A CA 1
ATOM 1496 C C . LYS A 1 188 ? 38.814 24.201 33.959 1.00 38.26 188 LYS A C 1
ATOM 1497 O O . LYS A 1 188 ? 38.261 23.324 34.642 1.00 36.14 188 LYS A O 1
ATOM 1503 N N . ARG A 1 189 ? 39.260 24.026 32.719 1.00 35.39 189 ARG A N 1
ATOM 1504 C CA . ARG A 1 189 ? 38.997 22.808 31.926 1.00 36.65 189 ARG A CA 1
ATOM 1505 C C . ARG A 1 189 ? 39.799 21.635 32.501 1.00 43.25 189 ARG A C 1
ATOM 1506 O O . ARG A 1 189 ? 40.859 21.869 33.160 1.00 42.48 189 ARG A O 1
ATOM 1514 N N . THR A 1 190 ? 39.332 20.413 32.228 1.00 46.63 190 THR A N 1
ATOM 1515 C CA . THR A 1 190 ? 39.962 19.143 32.690 1.00 46.60 190 THR A CA 1
ATOM 1516 C C . THR A 1 190 ? 40.372 18.256 31.503 1.00 47.45 190 THR A C 1
ATOM 1517 O O . THR A 1 190 ? 40.753 17.091 31.767 1.00 52.49 190 THR A O 1
ATOM 1521 N N . ASP A 1 191 ? 40.293 18.774 30.267 1.00 46.00 191 ASP A N 1
ATOM 1522 C CA . ASP A 1 191 ? 40.708 18.084 29.009 1.00 46.25 191 ASP A CA 1
ATOM 1523 C C . ASP A 1 191 ? 42.163 18.495 28.685 1.00 43.68 191 ASP A C 1
ATOM 1524 O O . ASP A 1 191 ? 42.825 19.069 29.573 1.00 42.05 191 ASP A O 1
ATOM 1529 N N . ASP A 1 192 ? 42.658 18.222 27.472 1.00 48.20 192 ASP A N 1
ATOM 1530 C CA . ASP A 1 192 ? 44.093 18.458 27.097 1.00 52.64 192 ASP A CA 1
ATOM 1531 C C . ASP A 1 192 ? 44.355 19.955 26.809 1.00 49.79 192 ASP A C 1
ATOM 1532 O O . ASP A 1 192 ? 45.546 20.317 26.609 1.00 46.31 192 ASP A O 1
ATOM 1537 N N . TYR A 1 193 ? 43.327 20.816 26.847 1.00 44.77 193 TYR A N 1
ATOM 1538 C CA . TYR A 1 193 ? 43.489 22.293 26.769 1.00 40.80 193 TYR A CA 1
ATOM 1539 C C . TYR A 1 193 ? 43.400 22.959 28.146 1.00 39.28 193 TYR A C 1
ATOM 1540 O O . TYR A 1 193 ? 43.351 24.203 28.188 1.00 42.35 193 TYR A O 1
ATOM 1549 N N . GLY A 1 194 ? 43.435 22.185 29.233 1.00 36.73 194 GLY A N 1
ATOM 1550 C CA . GLY A 1 194 ? 43.420 22.733 30.605 1.00 36.45 194 GLY A CA 1
ATOM 1551 C C . GLY A 1 194 ? 44.233 21.906 31.578 1.00 34.31 194 GLY A C 1
ATOM 1552 O O . GLY A 1 194 ? 44.570 20.751 31.258 1.00 35.57 194 GLY A O 1
ATOM 1553 N N . GLY A 1 195 ? 44.516 22.480 32.744 1.00 35.31 195 GLY A N 1
ATOM 1554 C CA . GLY A 1 195 ? 45.360 21.863 33.783 1.00 36.54 195 GLY A CA 1
ATOM 1555 C C . GLY A 1 195 ? 46.751 22.473 33.780 1.00 39.68 195 GLY A C 1
ATOM 1556 O O . GLY A 1 195 ? 46.843 23.680 34.115 1.00 35.54 195 GLY A O 1
ATOM 1557 N N . ILE A 1 196 ? 47.781 21.684 33.415 1.00 42.62 196 ILE A N 1
ATOM 1558 C CA . ILE A 1 196 ? 49.218 22.096 33.530 1.00 46.71 196 ILE A CA 1
ATOM 1559 C C . ILE A 1 196 ? 49.581 22.898 32.263 1.00 46.04 196 ILE A C 1
ATOM 1560 O O . ILE A 1 196 ? 48.876 22.765 31.252 1.00 46.69 196 ILE A O 1
ATOM 1565 N N . PHE A 1 197 ? 50.595 23.767 32.369 1.00 45.25 197 PHE A N 1
ATOM 1566 C CA . PHE A 1 197 ? 50.995 24.795 31.373 1.00 46.02 197 PHE A CA 1
ATOM 1567 C C . PHE A 1 197 ? 50.962 24.251 29.939 1.00 48.02 197 PHE A C 1
ATOM 1568 O O . PHE A 1 197 ? 50.354 24.934 29.107 1.00 49.99 197 PHE A O 1
ATOM 1576 N N . GLU A 1 198 ? 51.587 23.099 29.665 1.00 48.69 198 GLU A N 1
ATOM 1577 C CA . GLU A 1 198 ? 51.586 22.455 28.317 1.00 50.01 198 GLU A CA 1
ATOM 1578 C C . GLU A 1 198 ? 50.171 22.497 27.720 1.00 48.22 198 GLU A C 1
ATOM 1579 O O . GLU A 1 198 ? 50.053 22.841 26.528 1.00 47.40 198 GLU A O 1
ATOM 1585 N N . ASN A 1 199 ? 49.143 22.185 28.522 1.00 46.50 199 ASN A N 1
ATOM 1586 C CA . ASN A 1 199 ? 47.709 22.164 28.100 1.00 44.99 199 ASN A CA 1
ATOM 1587 C C . ASN A 1 199 ? 47.165 23.587 27.888 1.00 42.61 199 ASN A C 1
ATOM 1588 O O . ASN A 1 199 ? 46.406 23.799 26.917 1.00 39.77 199 ASN A O 1
ATOM 1593 N N . ARG A 1 200 ? 47.512 24.525 28.774 1.00 41.85 200 ARG A N 1
ATOM 1594 C CA . ARG A 1 200 ? 46.967 25.913 28.750 1.00 40.27 200 ARG A CA 1
ATOM 1595 C C . ARG A 1 200 ? 47.547 26.680 27.555 1.00 38.42 200 ARG A C 1
ATOM 1596 O O . ARG A 1 200 ? 46.837 27.526 26.999 1.00 35.40 200 ARG A O 1
ATOM 1604 N N . VAL A 1 201 ? 48.775 26.358 27.143 1.00 39.07 201 VAL A N 1
ATOM 1605 C CA . VAL A 1 201 ? 49.483 27.057 26.031 1.00 38.17 201 VAL A CA 1
ATOM 1606 C C . VAL A 1 201 ? 49.132 26.408 24.679 1.00 34.95 201 VAL A C 1
ATOM 1607 O O . VAL A 1 201 ? 49.403 27.041 23.659 1.00 33.92 201 VAL A O 1
ATOM 1611 N N . ARG A 1 202 ? 48.551 25.209 24.679 1.00 34.92 202 ARG A N 1
ATOM 1612 C CA . ARG A 1 202 ? 48.271 24.386 23.468 1.00 37.05 202 ARG A CA 1
ATOM 1613 C C . ARG A 1 202 ? 47.533 25.217 22.403 1.00 36.70 202 ARG A C 1
ATOM 1614 O O . ARG A 1 202 ? 47.867 25.094 21.191 1.00 35.94 202 ARG A O 1
ATOM 1622 N N . LEU A 1 203 ? 46.536 26.009 22.796 1.00 32.41 203 LEU A N 1
ATOM 1623 C CA . LEU A 1 203 ? 45.703 26.699 21.791 1.00 32.67 203 LEU A CA 1
ATOM 1624 C C . LEU A 1 203 ? 46.553 27.769 21.099 1.00 35.01 203 LEU A C 1
ATOM 1625 O O . LEU A 1 203 ? 46.459 27.874 19.853 1.00 35.61 203 LEU A O 1
ATOM 1630 N N . LEU A 1 204 ? 47.354 28.511 21.872 1.00 35.91 204 LEU A N 1
ATOM 1631 C CA . LEU A 1 204 ? 48.271 29.560 21.353 1.00 36.92 204 LEU A CA 1
ATOM 1632 C C . LEU A 1 204 ? 49.298 28.931 20.402 1.00 38.12 204 LEU A C 1
ATOM 1633 O O . LEU A 1 204 ? 49.518 29.516 19.333 1.00 40.40 204 LEU A O 1
ATOM 1638 N N . ARG A 1 205 ? 49.925 27.818 20.789 1.00 38.85 205 ARG A N 1
ATOM 1639 C CA . ARG A 1 205 ? 50.925 27.089 19.953 1.00 41.86 205 ARG A CA 1
ATOM 1640 C C . ARG A 1 205 ? 50.234 26.587 18.676 1.00 38.98 205 ARG A C 1
ATOM 1641 O O . ARG A 1 205 ? 50.689 26.939 17.589 1.00 44.18 205 ARG A O 1
ATOM 1649 N N . GLU A 1 206 ? 49.168 25.799 18.805 1.00 41.62 206 GLU A N 1
ATOM 1650 C CA . GLU A 1 206 ? 48.432 25.179 17.661 1.00 42.33 206 GLU A CA 1
ATOM 1651 C C . GLU A 1 206 ? 47.944 26.248 16.665 1.00 37.54 206 GLU A C 1
ATOM 1652 O O . GLU A 1 206 ? 47.952 25.990 15.471 1.00 38.90 206 GLU A O 1
ATOM 1658 N N . THR A 1 207 ? 47.510 27.406 17.140 1.00 33.98 207 THR A N 1
ATOM 1659 C CA . THR A 1 207 ? 47.039 28.513 16.280 1.00 36.05 207 THR A CA 1
ATOM 1660 C C . THR A 1 207 ? 48.243 29.047 15.490 1.00 39.36 207 THR A C 1
ATOM 1661 O O . THR A 1 207 ? 48.230 28.946 14.230 1.00 38.87 207 THR A O 1
ATOM 1665 N N . LEU A 1 208 ? 49.249 29.558 16.208 1.00 36.93 208 LEU A N 1
ATOM 1666 C CA . LEU A 1 208 ? 50.499 30.162 15.665 1.00 36.35 208 LEU A CA 1
ATOM 1667 C C . LEU A 1 208 ? 51.072 29.317 14.519 1.00 38.55 208 LEU A C 1
ATOM 1668 O O . LEU A 1 208 ? 51.399 29.912 13.443 1.00 35.56 208 LEU A O 1
ATOM 1673 N N . SER A 1 209 ? 51.207 28.003 14.759 1.00 34.62 209 SER A N 1
ATOM 1674 C CA . SER A 1 209 ? 51.646 26.982 13.774 1.00 32.56 209 SER A CA 1
ATOM 1675 C C . SER A 1 209 ? 50.705 26.968 12.561 1.00 34.05 209 SER A C 1
ATOM 1676 O O . SER A 1 209 ? 51.227 26.865 11.434 1.00 35.15 209 SER A O 1
ATOM 1679 N N . ASP A 1 210 ? 49.377 27.040 12.762 1.00 34.57 210 ASP A N 1
ATOM 1680 C CA . ASP A 1 210 ? 48.394 26.977 11.638 1.00 36.14 210 ASP A CA 1
ATOM 1681 C C . ASP A 1 210 ? 48.568 28.194 10.733 1.00 34.81 210 ASP A C 1
ATOM 1682 O O . ASP A 1 210 ? 48.533 28.024 9.512 1.00 35.50 210 ASP A O 1
ATOM 1687 N N . VAL A 1 211 ? 48.777 29.362 11.329 1.00 34.90 211 VAL A N 1
ATOM 1688 C CA . VAL A 1 211 ? 48.895 30.653 10.600 1.00 36.27 211 VAL A CA 1
ATOM 1689 C C . VAL A 1 211 ? 50.247 30.670 9.866 1.00 40.34 211 VAL A C 1
ATOM 1690 O O . VAL A 1 211 ? 50.307 31.095 8.685 1.00 40.39 211 VAL A O 1
ATOM 1694 N N . LYS A 1 212 ? 51.302 30.195 10.523 1.00 40.64 212 LYS A N 1
ATOM 1695 C CA . LYS A 1 212 ? 52.649 30.089 9.912 1.00 41.53 212 LYS A CA 1
ATOM 1696 C C . LYS A 1 212 ? 52.555 29.176 8.683 1.00 41.50 212 LYS A C 1
ATOM 1697 O O . LYS A 1 212 ? 53.045 29.577 7.625 1.00 39.25 212 LYS A O 1
ATOM 1703 N N . ASP A 1 213 ? 51.893 28.028 8.791 1.00 43.82 213 ASP A N 1
ATOM 1704 C CA . ASP A 1 213 ? 51.759 27.079 7.650 1.00 46.85 213 ASP A CA 1
ATOM 1705 C C . ASP A 1 213 ? 50.905 27.754 6.577 1.00 44.68 213 ASP A C 1
ATOM 1706 O O . ASP A 1 213 ? 51.212 27.606 5.398 1.00 43.78 213 ASP A O 1
ATOM 1711 N N . ALA A 1 214 ? 49.895 28.511 6.994 1.00 45.55 214 ALA A N 1
ATOM 1712 C CA . ALA A 1 214 ? 48.925 29.181 6.099 1.00 42.55 214 ALA A CA 1
ATOM 1713 C C . ALA A 1 214 ? 49.627 30.240 5.228 1.00 40.93 214 ALA A C 1
ATOM 1714 O O . ALA A 1 214 ? 49.459 30.174 4.004 1.00 40.29 214 ALA A O 1
ATOM 1716 N N . VAL A 1 215 ? 50.363 31.189 5.817 1.00 40.27 215 VAL A N 1
ATOM 1717 C CA . VAL A 1 215 ? 50.779 32.446 5.114 1.00 41.47 215 VAL A CA 1
ATOM 1718 C C . VAL A 1 215 ? 52.274 32.749 5.294 1.00 44.96 215 VAL A C 1
ATOM 1719 O O . VAL A 1 215 ? 52.677 33.858 4.875 1.00 48.29 215 VAL A O 1
ATOM 1723 N N . GLY A 1 216 ? 53.063 31.824 5.860 1.00 45.88 216 GLY A N 1
ATOM 1724 C CA . GLY A 1 216 ? 54.427 32.082 6.370 1.00 43.45 216 GLY A CA 1
ATOM 1725 C C . GLY A 1 216 ? 55.479 32.260 5.280 1.00 43.82 216 GLY A C 1
ATOM 1726 O O . GLY A 1 216 ? 56.529 32.846 5.592 1.00 44.69 216 GLY A O 1
ATOM 1727 N N . ASP A 1 217 ? 55.240 31.743 4.068 1.00 46.27 217 ASP A N 1
ATOM 1728 C CA . ASP A 1 217 ? 56.196 31.804 2.922 1.00 43.02 217 ASP A CA 1
ATOM 1729 C C . ASP A 1 217 ? 56.481 33.277 2.588 1.00 40.65 217 ASP A C 1
ATOM 1730 O O . ASP A 1 217 ? 57.660 33.606 2.421 1.00 42.06 217 ASP A O 1
ATOM 1735 N N . THR A 1 218 ? 55.453 34.131 2.551 1.00 41.37 218 THR A N 1
ATOM 1736 C CA . THR A 1 218 ? 55.517 35.542 2.056 1.00 40.32 218 THR A CA 1
ATOM 1737 C C . THR A 1 218 ? 55.103 36.576 3.125 1.00 39.17 218 THR A C 1
ATOM 1738 O O . THR A 1 218 ? 55.488 37.754 2.979 1.00 38.28 218 THR A O 1
ATOM 1742 N N . CYS A 1 219 ? 54.297 36.196 4.122 1.00 36.52 219 CYS A N 1
ATOM 1743 C CA . CYS A 1 219 ? 53.938 37.076 5.272 1.00 34.23 219 CYS A CA 1
ATOM 1744 C C . CYS A 1 219 ? 54.733 36.669 6.517 1.00 31.15 219 CYS A C 1
ATOM 1745 O O . CYS A 1 219 ? 54.833 35.459 6.790 1.00 31.17 219 CYS A O 1
ATOM 1748 N N . ALA A 1 220 ? 55.292 37.641 7.231 1.00 27.70 220 ALA A N 1
ATOM 1749 C CA . ALA A 1 220 ? 55.798 37.440 8.603 1.00 30.74 220 ALA A CA 1
ATOM 1750 C C . ALA A 1 220 ? 54.603 37.132 9.526 1.00 31.88 220 ALA A C 1
ATOM 1751 O O . ALA A 1 220 ? 53.514 37.709 9.316 1.00 37.81 220 ALA A O 1
ATOM 1753 N N . VAL A 1 221 ? 54.766 36.225 10.483 1.00 30.01 221 VAL A N 1
ATOM 1754 C CA . VAL A 1 221 ? 53.724 35.900 11.502 1.00 29.15 221 VAL A CA 1
ATOM 1755 C C . VAL A 1 221 ? 54.169 36.466 12.847 1.00 28.72 221 VAL A C 1
ATOM 1756 O O . VAL A 1 221 ? 55.176 35.967 13.383 1.00 27.45 221 VAL A O 1
ATOM 1760 N N . ALA A 1 222 ? 53.487 37.507 13.330 1.00 27.38 222 ALA A N 1
ATOM 1761 C CA . ALA A 1 222 ? 53.827 38.200 14.595 1.00 27.93 222 ALA A CA 1
ATOM 1762 C C . ALA A 1 222 ? 53.019 37.600 15.753 1.00 27.21 222 ALA A C 1
ATOM 1763 O O . ALA A 1 222 ? 51.921 37.120 15.533 1.00 28.42 222 ALA A O 1
ATOM 1765 N N . VAL A 1 223 ? 53.555 37.612 16.963 1.00 29.54 223 VAL A N 1
ATOM 1766 C CA . VAL A 1 223 ? 52.737 37.359 18.182 1.00 30.21 223 VAL A CA 1
ATOM 1767 C C . VAL A 1 223 ? 52.739 38.648 18.988 1.00 30.96 223 VAL A C 1
ATOM 1768 O O . VAL A 1 223 ? 53.847 39.117 19.341 1.00 31.94 223 VAL A O 1
ATOM 1772 N N . ARG A 1 224 ? 51.557 39.209 19.250 1.00 30.00 224 ARG A N 1
ATOM 1773 C CA . ARG A 1 224 ? 51.423 40.212 20.328 1.00 29.85 224 ARG A CA 1
ATOM 1774 C C . ARG A 1 224 ? 51.160 39.417 21.607 1.00 32.66 224 ARG A C 1
ATOM 1775 O O . ARG A 1 224 ? 50.247 38.562 21.594 1.00 32.56 224 ARG A O 1
ATOM 1783 N N . PHE A 1 225 ? 51.990 39.605 22.636 1.00 34.35 225 PHE A N 1
ATOM 1784 C CA . PHE A 1 225 ? 51.892 38.807 23.887 1.00 34.13 225 PHE A CA 1
ATOM 1785 C C . PHE A 1 225 ? 52.090 39.716 25.100 1.00 32.85 225 PHE A C 1
ATOM 1786 O O . PHE A 1 225 ? 53.118 40.403 25.178 1.00 30.96 225 PHE A O 1
ATOM 1794 N N . ALA A 1 226 ? 51.079 39.728 25.973 1.00 33.98 226 ALA A N 1
ATOM 1795 C CA . ALA A 1 226 ? 51.151 40.247 27.353 1.00 37.76 226 ALA A CA 1
ATOM 1796 C C . ALA A 1 226 ? 52.008 39.283 28.186 1.00 37.84 226 ALA A C 1
ATOM 1797 O O . ALA A 1 226 ? 51.569 38.113 28.394 1.00 34.30 226 ALA A O 1
ATOM 1799 N N . VAL A 1 227 ? 53.193 39.749 28.602 1.00 37.69 227 VAL A N 1
ATOM 1800 C CA . VAL A 1 227 ? 54.178 38.933 29.368 1.00 41.58 227 VAL A CA 1
ATOM 1801 C C . VAL A 1 227 ? 53.734 38.927 30.828 1.00 42.36 227 VAL A C 1
ATOM 1802 O O . VAL A 1 227 ? 53.749 37.834 31.430 1.00 41.25 227 VAL A O 1
ATOM 1806 N N . GLU A 1 228 ? 53.294 40.083 31.340 1.00 43.89 228 GLU A N 1
ATOM 1807 C CA . GLU A 1 228 ? 52.723 40.213 32.709 1.00 44.80 228 GLU A CA 1
ATOM 1808 C C . GLU A 1 228 ? 51.292 40.762 32.629 1.00 45.50 228 GLU A C 1
ATOM 1809 O O . GLU A 1 228 ? 51.063 41.657 31.800 1.00 45.90 228 GLU A O 1
ATOM 1815 N N . ASP A 1 229 ? 50.372 40.241 33.455 1.00 44.94 229 ASP A N 1
ATOM 1816 C CA . ASP A 1 229 ? 49.055 40.876 33.718 1.00 47.14 229 ASP A CA 1
ATOM 1817 C C . ASP A 1 229 ? 49.159 41.592 35.066 1.00 51.93 229 ASP A C 1
ATOM 1818 O O . ASP A 1 229 ? 49.350 40.906 36.070 1.00 42.76 229 ASP A O 1
ATOM 1823 N N . ARG A 1 230 ? 49.024 42.925 35.065 1.00 59.72 230 ARG A N 1
ATOM 1824 C CA . ARG A 1 230 ? 49.155 43.782 36.275 1.00 55.97 230 ARG A CA 1
ATOM 1825 C C . ARG A 1 230 ? 47.768 44.097 36.845 1.00 57.60 230 ARG A C 1
ATOM 1826 O O . ARG A 1 230 ? 47.710 44.824 37.857 1.00 53.16 230 ARG A O 1
ATOM 1834 N N . ARG A 1 231 ? 46.703 43.558 36.235 1.00 66.02 231 ARG A N 1
ATOM 1835 C CA . ARG A 1 231 ? 45.297 43.742 36.705 1.00 76.10 231 ARG A CA 1
ATOM 1836 C C . ARG A 1 231 ? 45.189 43.102 38.098 1.00 83.87 231 ARG A C 1
ATOM 1837 O O . ARG A 1 231 ? 45.088 43.854 39.086 1.00 90.19 231 ARG A O 1
ATOM 1845 N N . ARG A 1 232 ? 45.292 41.772 38.173 1.00 90.36 232 ARG A N 1
ATOM 1846 C CA . ARG A 1 232 ? 45.173 40.966 39.424 1.00 88.78 232 ARG A CA 1
ATOM 1847 C C . ARG A 1 232 ? 46.271 39.898 39.399 1.00 91.99 232 ARG A C 1
ATOM 1848 O O . ARG A 1 232 ? 46.795 39.636 38.302 1.00 95.14 232 ARG A O 1
ATOM 1856 N N . GLN A 1 233 ? 46.596 39.296 40.546 1.00 95.80 233 GLN A N 1
ATOM 1857 C CA . GLN A 1 233 ? 47.626 38.223 40.648 1.00 100.12 233 GLN A CA 1
ATOM 1858 C C . GLN A 1 233 ? 47.048 36.919 40.075 1.00 102.12 233 GLN A C 1
ATOM 1859 O O . GLN A 1 233 ? 46.700 36.026 40.875 1.00 97.67 233 GLN A O 1
ATOM 1865 N N . THR A 1 234 ? 46.948 36.840 38.737 1.00 109.10 234 THR A N 1
ATOM 1866 C CA . THR A 1 234 ? 46.448 35.673 37.947 1.00 107.59 234 THR A CA 1
ATOM 1867 C C . THR A 1 234 ? 47.582 34.645 37.738 1.00 109.83 234 THR A C 1
ATOM 1868 O O . THR A 1 234 ? 47.267 33.527 37.262 1.00 119.32 234 THR A O 1
ATOM 1872 N N . ASN A 1 235 ? 48.837 34.999 38.073 1.00 105.10 235 ASN A N 1
ATOM 1873 C CA . ASN A 1 235 ? 50.073 34.158 37.964 1.00 101.95 235 ASN A CA 1
ATOM 1874 C C . ASN A 1 235 ? 50.586 34.089 36.512 1.00 91.84 235 ASN A C 1
ATOM 1875 O O . ASN A 1 235 ? 51.509 33.285 36.240 1.00 74.20 235 ASN A O 1
ATOM 1880 N N . LEU A 1 236 ? 50.014 34.897 35.609 1.00 93.68 236 LEU A N 1
ATOM 1881 C CA . LEU A 1 236 ? 50.568 35.178 34.255 1.00 87.78 236 LEU A CA 1
ATOM 1882 C C . LEU A 1 236 ? 51.596 36.298 34.407 1.00 78.51 236 LEU A C 1
ATOM 1883 O O . LEU A 1 236 ? 51.260 37.455 34.089 1.00 77.30 236 LEU A O 1
ATOM 1888 N N . THR A 1 237 ? 52.776 35.973 34.932 1.00 80.16 237 THR A N 1
ATOM 1889 C CA . THR A 1 237 ? 53.893 36.939 35.139 1.00 78.70 237 THR A CA 1
ATOM 1890 C C . THR A 1 237 ? 55.083 36.546 34.260 1.00 76.90 237 THR A C 1
ATOM 1891 O O . THR A 1 237 ? 55.206 35.336 33.936 1.00 74.24 237 THR A O 1
ATOM 1895 N N . ALA A 1 238 ? 55.917 37.532 33.901 1.00 75.16 238 ALA A N 1
ATOM 1896 C CA . ALA A 1 238 ? 57.116 37.371 33.040 1.00 71.96 238 ALA A CA 1
ATOM 1897 C C . ALA A 1 238 ? 58.046 36.316 33.636 1.00 69.63 238 ALA A C 1
ATOM 1898 O O . ALA A 1 238 ? 58.706 35.617 32.841 1.00 67.70 238 ALA A O 1
ATOM 1900 N N . LEU A 1 239 ? 58.126 36.256 34.976 1.00 71.58 239 LEU A N 1
ATOM 1901 C CA . LEU A 1 239 ? 58.948 35.262 35.726 1.00 70.98 239 LEU A CA 1
ATOM 1902 C C . LEU A 1 239 ? 58.318 33.870 35.639 1.00 66.09 239 LEU A C 1
ATOM 1903 O O . LEU A 1 239 ? 59.095 32.894 35.713 1.00 64.95 239 LEU A O 1
ATOM 1908 N N . GLU A 1 240 ? 56.982 33.789 35.496 1.00 62.36 240 GLU A N 1
ATOM 1909 C CA . GLU A 1 240 ? 56.225 32.505 35.489 1.00 60.69 240 GLU A CA 1
ATOM 1910 C C . GLU A 1 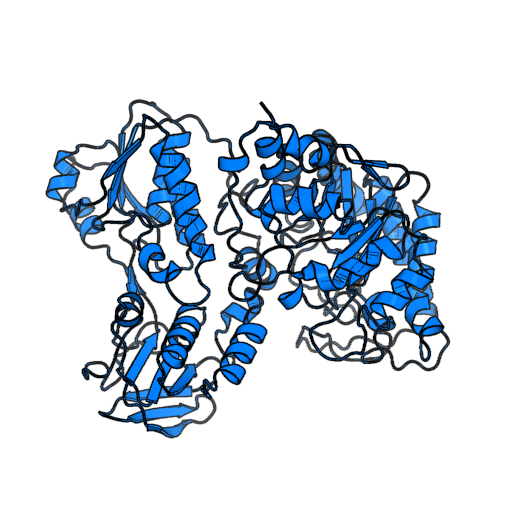240 ? 55.793 32.159 34.058 1.00 54.65 240 GLU A C 1
ATOM 1911 O O . GLU A 1 240 ? 56.650 31.731 33.256 1.00 54.09 240 GLU A O 1
ATOM 1917 N N . ASP A 1 241 ? 54.503 32.296 33.760 1.00 51.11 241 ASP A N 1
ATOM 1918 C CA . ASP A 1 241 ? 53.905 31.859 32.473 1.00 48.89 241 ASP A CA 1
ATOM 1919 C C . ASP A 1 241 ? 54.330 32.783 31.329 1.00 46.73 241 ASP A C 1
ATOM 1920 O O . ASP A 1 241 ? 54.546 32.258 30.226 1.00 44.92 241 ASP A O 1
ATOM 1925 N N . GLY A 1 242 ? 54.454 34.093 31.565 1.00 46.92 242 GLY A N 1
ATOM 1926 C CA . GLY A 1 242 ? 55.005 35.036 30.571 1.00 45.60 242 GLY A CA 1
ATOM 1927 C C . GLY A 1 242 ? 56.340 34.530 30.042 1.00 48.32 242 GLY A C 1
ATOM 1928 O O . GLY A 1 242 ? 56.484 34.356 28.817 1.00 54.92 242 GLY A O 1
ATOM 1929 N N . ARG A 1 243 ? 57.272 34.250 30.948 1.00 47.75 243 ARG A N 1
ATOM 1930 C CA . ARG A 1 243 ? 58.616 33.701 30.629 1.00 51.18 243 ARG A CA 1
ATOM 1931 C C . ARG A 1 243 ? 58.429 32.329 29.975 1.00 46.35 243 ARG A C 1
ATOM 1932 O O . ARG A 1 243 ? 59.102 32.082 28.997 1.00 55.02 243 ARG A O 1
ATOM 1940 N N . ARG A 1 244 ? 57.549 31.472 30.499 1.00 45.27 244 ARG A N 1
ATOM 1941 C CA . ARG A 1 244 ? 57.358 30.089 29.984 1.00 41.19 244 ARG A CA 1
ATOM 1942 C C . ARG A 1 244 ? 56.838 30.137 28.552 1.00 37.15 244 ARG A C 1
ATOM 1943 O O . ARG A 1 244 ? 57.368 29.384 27.737 1.00 38.03 244 ARG A O 1
ATOM 1951 N N . VAL A 1 245 ? 55.835 30.971 28.252 1.00 36.91 245 VAL A N 1
ATOM 1952 C CA . VAL A 1 245 ? 55.219 31.006 26.888 1.00 37.13 245 VAL A CA 1
ATOM 1953 C C . VAL A 1 245 ? 56.340 31.320 25.894 1.00 38.20 245 VAL A C 1
ATOM 1954 O O . VAL A 1 245 ? 56.494 30.573 24.896 1.00 39.43 245 VAL A O 1
ATOM 1958 N N . VAL A 1 246 ? 57.112 32.371 26.162 1.00 38.13 246 VAL A N 1
ATOM 1959 C CA . VAL A 1 246 ? 58.249 32.739 25.272 1.00 40.40 246 VAL A CA 1
ATOM 1960 C C . VAL A 1 246 ? 59.143 31.493 25.152 1.00 42.20 246 VAL A C 1
ATOM 1961 O O . VAL A 1 246 ? 59.173 30.894 24.068 1.00 47.11 246 VAL A O 1
ATOM 1965 N N . GLU A 1 247 ? 59.781 31.057 26.233 1.00 41.01 247 GLU A N 1
ATOM 1966 C CA . GLU A 1 247 ? 60.676 29.870 26.199 1.00 44.11 247 GLU A CA 1
ATOM 1967 C C . GLU A 1 247 ? 60.100 28.814 25.253 1.00 43.43 247 GLU A C 1
ATOM 1968 O O . GLU A 1 247 ? 60.794 28.447 24.316 1.00 50.71 247 GLU A O 1
ATOM 1974 N N . ALA A 1 248 ? 58.858 28.390 25.467 1.00 43.71 248 ALA A N 1
ATOM 1975 C CA . ALA A 1 248 ? 58.182 27.304 24.714 1.00 44.24 248 ALA A CA 1
ATOM 1976 C C . ALA A 1 248 ? 58.086 27.612 23.209 1.00 43.13 248 ALA A C 1
ATOM 1977 O O . ALA A 1 248 ? 58.156 26.666 22.407 1.00 43.65 248 ALA A O 1
ATOM 1979 N N . LEU A 1 249 ? 57.913 28.876 22.826 1.00 43.67 249 LEU A N 1
ATOM 1980 C CA . LEU A 1 249 ? 57.643 29.274 21.414 1.00 45.43 249 LEU A CA 1
ATOM 1981 C C . LEU A 1 249 ? 58.711 30.246 20.883 1.00 42.31 249 LEU A C 1
ATOM 1982 O O . LEU A 1 249 ? 58.447 30.884 19.852 1.00 43.08 249 LEU A O 1
ATOM 1987 N N . ALA A 1 250 ? 59.882 30.304 21.520 1.00 41.32 250 ALA A N 1
ATOM 1988 C CA . ALA A 1 250 ? 60.890 31.394 21.413 1.00 40.92 250 ALA A CA 1
ATOM 1989 C C . ALA A 1 250 ? 61.242 31.760 19.960 1.00 39.31 250 ALA A C 1
ATOM 1990 O O . ALA A 1 250 ? 61.382 32.947 19.691 1.00 38.33 250 ALA A O 1
ATOM 1992 N N . ASP A 1 251 ? 61.447 30.780 19.073 1.00 40.38 251 ASP A N 1
ATOM 1993 C CA . ASP A 1 251 ? 61.902 31.017 17.673 1.00 41.43 251 ASP A CA 1
ATOM 1994 C C . ASP A 1 251 ? 60.855 30.463 16.688 1.00 41.84 251 ASP A C 1
ATOM 1995 O O . ASP A 1 251 ? 61.198 30.252 15.503 1.00 42.22 251 ASP A O 1
ATOM 2000 N N . VAL A 1 252 ? 59.604 30.303 17.136 1.00 38.52 252 VAL A N 1
ATOM 2001 C CA . VAL A 1 252 ? 58.452 29.924 16.267 1.00 35.65 252 VAL A CA 1
ATOM 2002 C C . VAL A 1 252 ? 58.015 31.128 15.437 1.00 33.29 252 VAL A C 1
ATOM 2003 O O . VAL A 1 252 ? 57.953 31.030 14.218 1.00 31.77 252 VAL A O 1
ATOM 2007 N N . PRO A 1 253 ? 57.674 32.292 16.030 1.00 33.21 253 PRO A N 1
ATOM 2008 C CA . PRO A 1 253 ? 57.237 33.439 15.229 1.00 31.99 253 PRO A CA 1
ATOM 2009 C C . PRO A 1 253 ? 58.417 34.210 14.622 1.00 30.21 253 PRO A C 1
ATOM 2010 O O . PRO A 1 253 ? 59.565 34.009 15.021 1.00 30.45 253 PRO A O 1
ATOM 2014 N N . ASP A 1 254 ? 58.100 35.076 13.672 1.00 29.75 254 ASP A N 1
ATOM 2015 C CA . ASP A 1 254 ? 59.066 35.932 12.941 1.00 30.07 254 ASP A CA 1
ATOM 2016 C C . ASP A 1 254 ? 59.276 37.219 13.748 1.00 31.09 254 ASP A C 1
ATOM 2017 O O . ASP A 1 254 ? 60.306 37.890 13.549 1.00 35.01 254 ASP A O 1
ATOM 2022 N N . LEU A 1 255 ? 58.319 37.564 14.611 1.00 29.65 255 LEU A N 1
ATOM 2023 C CA . LEU A 1 255 ? 58.341 38.797 15.442 1.00 29.89 255 LEU A CA 1
ATOM 2024 C C . LEU A 1 255 ? 57.621 38.508 16.759 1.00 29.41 255 LEU A C 1
ATOM 2025 O O . LEU A 1 255 ? 56.518 37.906 16.712 1.00 29.96 255 LEU A O 1
ATOM 2030 N N . TRP A 1 256 ? 58.236 38.895 17.876 1.00 27.84 256 TRP A N 1
ATOM 2031 C CA . TRP A 1 256 ? 57.585 39.020 19.204 1.00 26.42 256 TRP A CA 1
ATOM 2032 C C . TRP A 1 256 ? 57.188 40.481 19.417 1.00 26.63 256 TRP A C 1
ATOM 2033 O O . TRP A 1 256 ? 58.105 41.328 19.505 1.00 28.26 256 TRP A O 1
ATOM 2044 N N . ASP A 1 257 ? 55.885 40.762 19.499 1.00 25.48 257 ASP A N 1
ATOM 2045 C CA . ASP A 1 257 ? 55.344 42.083 19.935 1.00 26.76 257 ASP A CA 1
ATOM 2046 C C . ASP A 1 257 ? 54.906 41.975 21.406 1.00 26.68 257 ASP A C 1
ATOM 2047 O O . ASP A 1 257 ? 53.900 41.257 21.667 1.00 28.11 257 ASP A O 1
ATOM 2052 N N . VAL A 1 258 ? 55.623 42.628 22.337 1.00 25.08 258 VAL A N 1
ATOM 2053 C CA . VAL A 1 258 ? 55.488 42.319 23.797 1.00 26.42 258 VAL A CA 1
ATOM 2054 C C . VAL A 1 258 ? 55.184 43.585 24.610 1.00 26.88 258 VAL A C 1
ATOM 2055 O O . VAL A 1 258 ? 55.864 44.633 24.438 1.00 25.22 258 VAL A O 1
ATOM 2059 N N . ASN A 1 259 ? 54.209 43.438 25.512 1.00 29.03 259 ASN A N 1
ATOM 2060 C CA . ASN A 1 259 ? 53.669 44.521 26.373 1.00 33.53 259 ASN A CA 1
ATOM 2061 C C . ASN A 1 259 ? 53.130 43.911 27.678 1.00 34.79 259 ASN A C 1
ATOM 2062 O O . ASN A 1 259 ? 53.332 42.699 27.895 1.00 34.83 259 ASN A O 1
ATOM 2067 N N . VAL A 1 260 ? 52.447 44.712 28.504 1.00 38.50 260 VAL A N 1
ATOM 2068 C CA . VAL A 1 260 ? 51.900 44.270 29.827 1.00 38.78 260 VAL A CA 1
ATOM 2069 C C . VAL A 1 260 ? 50.368 44.169 29.731 1.00 41.07 260 VAL A C 1
ATOM 2070 O O . VAL A 1 260 ? 49.721 45.066 29.131 1.00 35.44 260 VAL A O 1
ATOM 2074 N N . SER A 1 261 ? 49.798 43.109 30.308 1.00 44.61 261 SER A N 1
ATOM 2075 C CA . SER A 1 261 ? 48.334 42.845 30.254 1.00 46.92 261 SER A CA 1
ATOM 2076 C C . SER A 1 261 ? 47.562 43.859 31.111 1.00 46.49 261 SER A C 1
ATOM 2077 O O . SER A 1 261 ? 48.032 44.291 32.220 1.00 43.11 261 SER A O 1
ATOM 2080 N N . ASP A 1 262 ? 46.384 44.153 30.567 1.00 43.72 262 ASP A N 1
ATOM 2081 C CA . ASP A 1 262 ? 45.398 45.200 30.921 1.00 41.72 262 ASP A CA 1
ATOM 2082 C C . ASP A 1 262 ? 45.827 46.549 30.325 1.00 38.36 262 ASP A C 1
ATOM 2083 O O . ASP A 1 262 ? 46.960 46.991 30.562 1.00 38.16 262 ASP A O 1
ATOM 2088 N N . TRP A 1 263 ? 44.902 47.143 29.563 1.00 35.73 263 TRP A N 1
ATOM 2089 C CA . TRP A 1 263 ? 45.082 48.388 28.788 1.00 32.98 263 TRP A CA 1
ATOM 2090 C C . TRP A 1 263 ? 45.551 49.523 29.710 1.00 30.91 263 TRP A C 1
ATOM 2091 O O . TRP A 1 263 ? 46.370 50.332 29.259 1.00 32.43 263 TRP A O 1
ATOM 2102 N N . ALA A 1 264 ? 45.074 49.561 30.954 1.00 30.10 264 ALA A N 1
ATOM 2103 C CA . ALA A 1 264 ? 45.293 50.659 31.925 1.00 29.01 264 ALA A CA 1
ATOM 2104 C C . ALA A 1 264 ? 46.762 50.679 32.349 1.00 29.82 264 ALA A C 1
ATOM 2105 O O . ALA A 1 264 ? 47.238 51.763 32.783 1.00 28.31 264 ALA A O 1
ATOM 2107 N N . TRP A 1 265 ? 47.428 49.518 32.228 1.00 30.31 265 TRP A N 1
ATOM 2108 C CA . TRP A 1 265 ? 48.877 49.321 32.503 1.00 31.70 265 TRP A CA 1
ATOM 2109 C C . TRP A 1 265 ? 49.718 49.379 31.210 1.00 31.54 265 TRP A C 1
ATOM 2110 O O . TRP A 1 265 ? 50.924 49.707 31.283 1.00 37.13 265 TRP A O 1
ATOM 2121 N N . ASP A 1 266 ? 49.118 49.080 30.061 1.00 31.46 266 ASP A N 1
ATOM 2122 C CA . ASP A 1 266 ? 49.780 49.110 28.726 1.00 32.48 266 ASP A CA 1
ATOM 2123 C C . ASP A 1 266 ? 49.844 50.557 28.198 1.00 29.17 266 ASP A C 1
ATOM 2124 O O . ASP A 1 266 ? 50.929 51.030 27.866 1.00 27.25 266 ASP A O 1
ATOM 2129 N N . SER A 1 267 ? 48.702 51.216 28.070 1.00 28.38 267 SER A N 1
ATOM 2130 C CA . SER A 1 267 ? 48.613 52.644 27.683 1.00 29.87 267 SER A CA 1
ATOM 2131 C C . SER A 1 267 ? 48.580 53.494 28.964 1.00 30.17 267 SER A C 1
ATOM 2132 O O . SER A 1 267 ? 47.565 54.196 29.198 1.00 28.81 267 SER A O 1
ATOM 2135 N N . GLY A 1 268 ? 49.650 53.411 29.760 1.00 27.01 268 GLY A N 1
ATOM 2136 C CA . GLY A 1 268 ? 49.811 54.123 31.032 1.00 25.73 268 GLY A CA 1
ATOM 2137 C C . GLY A 1 268 ? 49.773 55.636 30.871 1.00 24.51 268 GLY A C 1
ATOM 2138 O O . GLY A 1 268 ? 50.677 56.178 30.289 1.00 20.90 268 GLY A O 1
ATOM 2139 N N . SER A 1 269 ? 48.770 56.295 31.460 1.00 29.13 269 SER A N 1
ATOM 2140 C CA . SER A 1 269 ? 48.632 57.776 31.507 1.00 29.46 269 SER A CA 1
ATOM 2141 C C . SER A 1 269 ? 49.886 58.399 32.121 1.00 28.13 269 SER A C 1
ATOM 2142 O O . SER A 1 269 ? 50.456 57.769 33.016 1.00 31.36 269 SER A O 1
ATOM 2145 N N . SER A 1 270 ? 50.269 59.602 31.683 1.00 26.71 270 SER A N 1
ATOM 2146 C CA . SER A 1 270 ? 51.462 60.353 32.179 1.00 25.16 270 SER A CA 1
ATOM 2147 C C . SER A 1 270 ? 51.315 60.721 33.670 1.00 24.13 270 SER A C 1
ATOM 2148 O O . SER A 1 270 ? 52.365 60.959 34.311 1.00 20.17 270 SER A O 1
ATOM 2151 N N . ARG A 1 271 ? 50.083 60.773 34.199 1.00 23.36 271 ARG A N 1
ATOM 2152 C CA . ARG A 1 271 ? 49.822 60.945 35.664 1.00 27.63 271 ARG A CA 1
ATOM 2153 C C . ARG A 1 271 ? 50.482 59.819 36.513 1.00 28.84 271 ARG A C 1
ATOM 2154 O O . ARG A 1 271 ? 50.658 59.998 37.732 1.00 28.48 271 ARG A O 1
ATOM 2162 N N . PHE A 1 272 ? 50.824 58.669 35.933 1.00 28.40 272 PHE A N 1
ATOM 2163 C CA . PHE A 1 272 ? 51.207 57.473 36.716 1.00 27.86 272 PHE A CA 1
ATOM 2164 C C . PHE A 1 272 ? 52.388 56.719 36.091 1.00 30.94 272 PHE A C 1
ATOM 2165 O O . PHE A 1 272 ? 53.024 55.948 36.831 1.00 31.63 272 PHE A O 1
ATOM 2173 N N . PHE A 1 273 ? 52.686 56.910 34.799 1.00 30.07 273 PHE A N 1
ATOM 2174 C CA . PHE A 1 273 ? 53.835 56.244 34.133 1.00 30.30 273 PHE A CA 1
ATOM 2175 C C . PHE A 1 273 ? 54.708 57.308 33.473 1.00 28.29 273 PHE A C 1
ATOM 2176 O O . PHE A 1 273 ? 54.181 58.376 33.272 1.00 28.15 273 PHE A O 1
ATOM 2184 N N . GLU A 1 274 ? 55.992 57.032 33.218 1.00 31.63 274 GLU A N 1
ATOM 2185 C CA . GLU A 1 274 ? 56.854 57.813 32.270 1.00 33.58 274 GLU A CA 1
ATOM 2186 C C . GLU A 1 274 ? 57.427 56.857 31.216 1.00 30.40 274 GLU A C 1
ATOM 2187 O O . GLU A 1 274 ? 57.068 55.665 31.233 1.00 31.80 274 GLU A O 1
ATOM 2193 N N . GLU A 1 275 ? 58.248 57.384 30.306 1.00 29.78 275 GLU A N 1
ATOM 2194 C CA . GLU A 1 275 ? 58.823 56.657 29.146 1.00 30.25 275 GLU A CA 1
ATOM 2195 C C . GLU A 1 275 ? 59.446 55.321 29.546 1.00 27.96 275 GLU A C 1
ATOM 2196 O O . GLU A 1 275 ? 60.093 55.240 30.563 1.00 25.15 275 GLU A O 1
ATOM 2202 N N . GLY A 1 276 ? 59.295 54.328 28.683 1.00 30.85 276 GLY A N 1
ATOM 2203 C CA . GLY A 1 276 ? 59.956 53.020 28.797 1.00 32.75 276 GLY A CA 1
ATOM 2204 C C . GLY A 1 276 ? 59.769 52.433 30.174 1.00 31.87 276 GLY A C 1
ATOM 2205 O O . GLY A 1 276 ? 60.746 51.921 30.692 1.00 32.01 276 GLY A O 1
ATOM 2206 N N . GLN A 1 277 ? 58.552 52.537 30.721 1.00 33.99 277 GLN A N 1
ATOM 2207 C CA . GLN A 1 277 ? 58.146 51.966 32.038 1.00 32.34 277 GLN A CA 1
ATOM 2208 C C . GLN A 1 277 ? 58.043 50.438 31.921 1.00 29.80 277 GLN A C 1
ATOM 2209 O O . GLN A 1 277 ? 58.118 49.760 32.978 1.00 29.41 277 GLN A O 1
ATOM 2215 N N . GLN A 1 278 ? 57.899 49.909 30.698 1.00 30.15 278 GLN A N 1
ATOM 2216 C CA . GLN A 1 278 ? 57.667 48.457 30.457 1.00 31.24 278 GLN A CA 1
ATOM 2217 C C . GLN A 1 278 ? 59.006 47.721 30.411 1.00 33.13 278 GLN A C 1
ATOM 2218 O O . GLN A 1 278 ? 58.995 46.468 30.444 1.00 32.63 278 GLN A O 1
ATOM 2224 N N . GLU A 1 279 ? 60.116 48.466 30.363 1.00 34.16 279 GLU A N 1
ATOM 2225 C CA . GLU A 1 279 ? 61.452 47.866 30.105 1.00 35.12 279 GLU A CA 1
ATOM 2226 C C . GLU A 1 279 ? 61.642 46.690 31.056 1.00 37.36 279 GLU A C 1
ATOM 2227 O O . GLU A 1 279 ? 61.805 45.569 30.586 1.00 40.69 279 GLU A O 1
ATOM 2233 N N . PRO A 1 280 ? 61.605 46.897 32.397 1.00 37.11 280 PRO A N 1
ATOM 2234 C CA . PRO A 1 280 ? 61.805 45.814 33.367 1.00 34.18 280 PRO A CA 1
ATOM 2235 C C . PRO A 1 280 ? 61.011 44.538 33.083 1.00 35.29 280 PRO A C 1
ATOM 2236 O O . PRO A 1 280 ? 61.518 43.510 33.397 1.00 35.87 280 PRO A O 1
ATOM 2240 N N . PHE A 1 281 ? 59.816 44.649 32.488 1.00 37.54 281 PHE A N 1
ATOM 2241 C CA . PHE A 1 281 ? 58.872 43.523 32.258 1.00 36.21 281 PHE A CA 1
ATOM 2242 C C . PHE A 1 281 ? 59.214 42.741 30.983 1.00 33.41 281 PHE A C 1
ATOM 2243 O O . PHE A 1 281 ? 58.966 41.503 30.994 1.00 32.18 281 PHE A O 1
ATOM 2251 N N . ILE A 1 282 ? 59.758 43.409 29.946 1.00 30.24 282 ILE A N 1
ATOM 2252 C CA . ILE A 1 282 ? 60.043 42.800 28.600 1.00 29.94 282 ILE A CA 1
ATOM 2253 C C . ILE A 1 282 ? 61.551 42.614 28.384 1.00 30.07 282 ILE A C 1
ATOM 2254 O O . ILE A 1 282 ? 61.890 41.948 27.402 1.00 31.19 282 ILE A O 1
ATOM 2259 N N . ASP A 1 283 ? 62.387 43.193 29.253 1.00 34.02 283 ASP A N 1
ATOM 2260 C CA . ASP A 1 283 ? 63.884 43.125 29.293 1.00 36.48 283 ASP A CA 1
ATOM 2261 C C . ASP A 1 283 ? 64.394 41.719 28.975 1.00 34.41 283 ASP A C 1
ATOM 2262 O O . ASP A 1 283 ? 65.440 41.600 28.344 1.00 35.69 283 ASP A O 1
ATOM 2267 N N . PHE A 1 284 ? 63.708 40.694 29.476 1.00 36.31 284 PHE A N 1
ATOM 2268 C CA . PHE A 1 284 ? 64.154 39.276 29.427 1.00 37.74 284 PHE A CA 1
ATOM 2269 C C . PHE A 1 284 ? 63.947 38.684 28.018 1.00 36.66 284 PHE A C 1
ATOM 2270 O O . PHE A 1 284 ? 64.603 37.678 27.675 1.00 37.28 284 PHE A O 1
ATOM 2278 N N . VAL A 1 285 ? 63.019 39.242 27.250 1.00 33.88 285 VAL A N 1
ATOM 2279 C CA . VAL A 1 285 ? 62.525 38.627 25.983 1.00 34.95 285 VAL A CA 1
ATOM 2280 C C . VAL A 1 285 ? 63.695 38.415 25.011 1.00 31.27 285 VAL A C 1
ATOM 2281 O O . VAL A 1 285 ? 63.760 37.322 24.447 1.00 31.06 285 VAL A O 1
ATOM 2285 N N . LYS A 1 286 ? 64.583 39.400 24.830 1.00 32.54 286 LYS A N 1
ATOM 2286 C CA . LYS A 1 286 ? 65.701 39.298 23.840 1.00 34.81 286 LYS A CA 1
ATOM 2287 C C . LYS A 1 286 ? 66.758 38.268 24.273 1.00 34.64 286 LYS A C 1
ATOM 2288 O O . LYS A 1 286 ? 67.456 37.770 23.397 1.00 36.72 286 LYS A O 1
ATOM 2294 N N . LYS A 1 287 ? 66.860 37.925 25.558 1.00 36.69 287 LYS A N 1
ATOM 2295 C CA . LYS A 1 287 ? 67.766 36.848 26.047 1.00 37.14 287 LYS A CA 1
ATOM 2296 C C . LYS A 1 287 ? 67.224 35.464 25.653 1.00 35.32 287 LYS A C 1
ATOM 2297 O O . LYS A 1 287 ? 68.034 34.535 25.597 1.00 34.12 287 LYS A O 1
ATOM 2303 N N . VAL A 1 288 ? 65.925 35.322 25.371 1.00 33.59 288 VAL A N 1
ATOM 2304 C CA . VAL A 1 288 ? 65.282 33.991 25.143 1.00 36.21 288 VAL A CA 1
ATOM 2305 C C . VAL A 1 288 ? 65.145 33.693 23.648 1.00 36.12 288 VAL A C 1
ATOM 2306 O O . VAL A 1 288 ? 65.363 32.519 23.267 1.00 36.17 288 VAL A O 1
ATOM 2310 N N . THR A 1 289 ? 64.749 34.694 22.855 1.00 36.32 289 THR A N 1
ATOM 2311 C CA . THR A 1 289 ? 64.469 34.577 21.393 1.00 37.31 289 THR A CA 1
ATOM 2312 C C . THR A 1 289 ? 65.606 35.218 20.591 1.00 36.90 289 THR A C 1
ATOM 2313 O O . THR A 1 289 ? 66.107 36.278 20.996 1.00 36.29 289 THR A O 1
ATOM 2317 N N . SER A 1 290 ? 65.964 34.603 19.467 1.00 38.78 290 SER A N 1
ATOM 2318 C CA . SER A 1 290 ? 66.878 35.182 18.446 1.00 42.02 290 SER A CA 1
ATOM 2319 C C . SER A 1 290 ? 66.090 36.128 17.515 1.00 39.48 290 SER A C 1
ATOM 2320 O O . SER A 1 290 ? 66.726 36.829 16.724 1.00 38.80 290 SER A O 1
ATOM 2323 N N . LYS A 1 291 ? 64.759 36.156 17.639 1.00 37.34 291 LYS A N 1
ATOM 2324 C CA . LYS A 1 291 ? 63.831 36.879 16.737 1.00 34.92 291 LYS A CA 1
ATOM 2325 C C . LYS A 1 291 ? 63.747 38.358 17.106 1.00 31.70 291 LYS A C 1
ATOM 2326 O O . LYS A 1 291 ? 63.960 38.749 18.249 1.00 30.10 291 LYS A O 1
ATOM 2332 N N . PRO A 1 292 ? 63.425 39.231 16.129 1.00 30.35 292 PRO A N 1
ATOM 2333 C CA . PRO A 1 292 ? 63.265 40.664 16.388 1.00 30.39 292 PRO A CA 1
ATOM 2334 C C . PRO A 1 292 ? 62.147 40.925 17.409 1.00 29.17 292 PRO A C 1
ATOM 2335 O O . PRO A 1 292 ? 61.122 40.303 17.302 1.00 27.75 292 PRO A O 1
ATOM 2339 N N . VAL A 1 293 ? 62.401 41.787 18.393 1.00 27.34 293 VAL A N 1
ATOM 2340 C CA . VAL A 1 293 ? 61.436 42.105 19.481 1.00 25.89 293 VAL A CA 1
ATOM 2341 C C . VAL A 1 293 ? 61.034 43.572 19.327 1.00 26.62 293 VAL A C 1
ATOM 2342 O O . VAL A 1 293 ? 61.945 44.457 19.223 1.00 26.45 293 VAL A O 1
ATOM 2346 N N . VAL A 1 294 ? 59.723 43.808 19.301 1.00 25.36 294 VAL A N 1
ATOM 2347 C CA . VAL A 1 294 ? 59.125 45.170 19.330 1.00 27.93 294 VAL A CA 1
ATOM 2348 C C . VAL A 1 294 ? 58.433 45.347 20.685 1.00 27.59 294 VAL A C 1
ATOM 2349 O O . VAL A 1 294 ? 57.658 44.475 21.078 1.00 33.67 294 VAL A O 1
ATOM 2353 N N . GLY A 1 295 ? 58.719 46.449 21.352 1.00 23.59 295 GLY A N 1
ATOM 2354 C CA . GLY A 1 295 ? 58.091 46.843 22.610 1.00 24.09 295 GLY A CA 1
ATOM 2355 C C . GLY A 1 295 ? 57.678 48.295 22.538 1.00 25.25 295 GLY A C 1
ATOM 2356 O O . GLY A 1 295 ? 58.087 48.995 21.579 1.00 23.96 295 GLY A O 1
ATOM 2357 N N . VAL A 1 296 ? 56.908 48.737 23.531 1.00 25.50 296 VAL A N 1
ATOM 2358 C CA . VAL A 1 296 ? 56.326 50.106 23.599 1.00 26.49 296 VAL A CA 1
ATOM 2359 C C . VAL A 1 296 ? 56.717 50.718 24.946 1.00 26.11 296 VAL A C 1
ATOM 2360 O O . VAL A 1 296 ? 56.972 49.962 25.896 1.00 26.22 296 VAL A O 1
ATOM 2364 N N . GLY A 1 297 ? 56.793 52.047 25.010 1.00 27.34 297 GLY A N 1
ATOM 2365 C CA . GLY A 1 297 ? 57.073 52.768 26.263 1.00 26.70 297 GLY A CA 1
ATOM 2366 C C . GLY A 1 297 ? 56.755 54.237 26.152 1.00 25.98 297 GLY A C 1
ATOM 2367 O O . GLY A 1 297 ? 57.480 55.055 26.703 1.00 29.13 297 GLY A O 1
ATOM 2368 N N . ARG A 1 298 ? 55.702 54.575 25.441 1.00 28.43 298 ARG A N 1
ATOM 2369 C CA . ARG A 1 298 ? 55.356 55.987 25.126 1.00 29.09 298 ARG A CA 1
ATOM 2370 C C . ARG A 1 298 ? 56.620 56.710 24.645 1.00 27.77 298 ARG A C 1
ATOM 2371 O O . ARG A 1 298 ? 56.868 57.848 25.090 1.00 27.82 298 ARG A O 1
ATOM 2379 N N . PHE A 1 299 ? 57.370 56.069 23.742 1.00 27.59 299 PHE A N 1
ATOM 2380 C CA . PHE A 1 299 ? 58.712 56.528 23.302 1.00 26.86 299 PHE A CA 1
ATOM 2381 C C . PHE A 1 299 ? 58.555 57.849 22.544 1.00 28.00 299 PHE A C 1
ATOM 2382 O O . PHE A 1 299 ? 57.800 57.896 21.568 1.00 27.05 299 PHE A O 1
ATOM 2390 N N . THR A 1 300 ? 59.250 58.890 23.013 1.00 32.13 300 THR A N 1
ATOM 2391 C CA . THR A 1 300 ? 59.207 60.283 22.483 1.00 32.13 300 THR A CA 1
ATOM 2392 C C . THR A 1 300 ? 60.617 60.859 22.321 1.00 32.28 300 THR A C 1
ATOM 2393 O O . THR A 1 300 ? 60.804 61.672 21.405 1.00 31.84 300 THR A O 1
ATOM 2397 N N . SER A 1 301 ? 61.524 60.531 23.251 1.00 35.65 301 SER A N 1
ATOM 2398 C CA . SER A 1 301 ? 62.966 60.889 23.237 1.00 36.77 301 SER A CA 1
ATOM 2399 C C . SER A 1 301 ? 63.706 60.011 22.235 1.00 37.17 301 SER A C 1
ATOM 2400 O O . SER A 1 301 ? 63.786 58.790 22.405 1.00 37.32 301 SER A O 1
ATOM 2403 N N . PRO A 1 302 ? 64.294 60.616 21.179 1.00 36.47 302 PRO A N 1
ATOM 2404 C CA . PRO A 1 302 ? 65.106 59.863 20.222 1.00 36.12 302 PRO A CA 1
ATOM 2405 C C . PRO A 1 302 ? 66.303 59.145 20.865 1.00 34.91 302 PRO A C 1
ATOM 2406 O O . PRO A 1 302 ? 66.655 58.079 20.386 1.00 37.08 302 PRO A O 1
ATOM 2410 N N . ASP A 1 303 ? 66.877 59.725 21.928 1.00 34.59 303 ASP A N 1
ATOM 2411 C CA . ASP A 1 303 ? 68.050 59.169 22.671 1.00 31.33 303 ASP A CA 1
ATOM 2412 C C . ASP A 1 303 ? 67.619 57.965 23.524 1.00 30.54 303 ASP A C 1
ATOM 2413 O O . ASP A 1 303 ? 68.401 56.996 23.637 1.00 28.55 303 ASP A O 1
ATOM 2418 N N . ALA A 1 304 ? 66.403 57.997 24.068 1.00 31.16 304 ALA A N 1
ATOM 2419 C CA . ALA A 1 304 ? 65.799 56.848 24.773 1.00 32.30 304 ALA A CA 1
ATOM 2420 C C . ALA A 1 304 ? 65.686 55.690 23.776 1.00 33.42 304 ALA A C 1
ATOM 2421 O O . ALA A 1 304 ? 66.019 54.518 24.173 1.00 29.84 304 ALA A O 1
ATOM 2423 N N . MET A 1 305 ? 65.221 56.015 22.549 1.00 29.39 305 MET A N 1
ATOM 2424 C CA . MET A 1 305 ? 64.965 55.034 21.458 1.00 29.55 305 MET A CA 1
ATOM 2425 C C . MET A 1 305 ? 66.309 54.429 21.040 1.00 26.84 305 MET A C 1
ATOM 2426 O O . MET A 1 305 ? 66.425 53.202 20.959 1.00 25.80 305 MET A O 1
ATOM 2431 N N . VAL A 1 306 ? 67.317 55.263 20.835 1.00 27.16 306 VAL A N 1
ATOM 2432 C CA . VAL A 1 306 ? 68.667 54.770 20.441 1.00 28.16 306 VAL A CA 1
ATOM 2433 C C . VAL A 1 306 ? 69.137 53.788 21.506 1.00 27.62 306 VAL A C 1
ATOM 2434 O O . VAL A 1 306 ? 69.532 52.676 21.136 1.00 27.05 306 VAL A O 1
ATOM 2438 N N . SER A 1 307 ? 69.009 54.190 22.773 1.00 31.04 307 SER A N 1
ATOM 2439 C CA . SER A 1 307 ? 69.479 53.470 23.991 1.00 28.80 307 SER A CA 1
ATOM 2440 C C . SER A 1 307 ? 68.767 52.120 24.108 1.00 29.27 307 SER A C 1
ATOM 2441 O O . SER A 1 307 ? 69.428 51.120 24.399 1.00 30.76 307 SER A O 1
ATOM 2444 N N . GLN A 1 308 ? 67.466 52.092 23.850 1.00 27.91 308 GLN A N 1
ATOM 2445 C CA . GLN A 1 308 ? 66.670 50.849 23.933 1.00 29.53 308 GLN A CA 1
ATOM 2446 C C . GLN A 1 308 ? 67.333 49.794 23.042 1.00 31.78 308 GLN A C 1
ATOM 2447 O O . GLN A 1 308 ? 67.364 48.615 23.460 1.00 31.42 308 GLN A O 1
ATOM 2453 N N . ILE A 1 309 ? 67.844 50.216 21.874 1.00 34.21 309 ILE A N 1
ATOM 2454 C CA . ILE A 1 309 ? 68.455 49.326 20.829 1.00 36.52 309 ILE A CA 1
ATOM 2455 C C . ILE A 1 309 ? 69.891 48.921 21.227 1.00 33.16 309 ILE A C 1
ATOM 2456 O O . ILE A 1 309 ? 70.197 47.710 21.258 1.00 30.29 309 ILE A O 1
ATOM 2461 N N . ARG A 1 310 ? 70.732 49.912 21.501 1.00 32.94 310 ARG A N 1
ATOM 2462 C CA . ARG A 1 310 ? 72.164 49.747 21.868 1.00 35.74 310 ARG A CA 1
ATOM 2463 C C . ARG A 1 310 ? 72.288 48.795 23.063 1.00 34.09 310 ARG A C 1
ATOM 2464 O O . ARG A 1 310 ? 73.152 47.929 23.004 1.00 36.00 310 ARG A O 1
ATOM 2472 N N . ARG A 1 311 ? 71.440 48.937 24.087 1.00 32.92 311 ARG A N 1
ATOM 2473 C CA . ARG A 1 311 ? 71.512 48.144 25.357 1.00 31.80 311 ARG A CA 1
ATOM 2474 C C . ARG A 1 311 ? 70.737 46.822 25.207 1.00 30.53 311 ARG A C 1
ATOM 2475 O O . ARG A 1 311 ? 70.658 46.073 26.191 1.00 25.71 311 ARG A O 1
ATOM 2483 N N . GLY A 1 312 ? 70.210 46.539 24.010 1.00 29.68 312 GLY A N 1
ATOM 2484 C CA . GLY A 1 312 ? 69.695 45.203 23.636 1.00 31.28 312 GLY A CA 1
ATOM 2485 C C . GLY A 1 312 ? 68.340 44.884 24.264 1.00 30.90 312 GLY A C 1
ATOM 2486 O O . GLY A 1 312 ? 68.008 43.677 24.448 1.00 31.57 312 GLY A O 1
ATOM 2487 N N . VAL A 1 313 ? 67.553 45.912 24.575 1.00 29.71 313 VAL A N 1
ATOM 2488 C CA . VAL A 1 313 ? 66.185 45.732 25.146 1.00 30.86 313 VAL A CA 1
ATOM 2489 C C . VAL A 1 313 ? 65.221 45.351 24.008 1.00 31.26 313 VAL A C 1
ATOM 2490 O O . VAL A 1 313 ? 64.475 44.352 24.172 1.00 29.07 313 VAL A O 1
ATOM 2494 N N . LEU A 1 314 ? 65.288 46.092 22.895 1.00 29.94 314 LEU A N 1
ATOM 2495 C CA . LEU A 1 314 ? 64.397 45.947 21.714 1.00 32.74 314 LEU A CA 1
ATOM 2496 C C . LEU A 1 314 ? 65.202 45.911 20.408 1.00 32.33 314 LEU A C 1
ATOM 2497 O O . LEU A 1 314 ? 66.334 46.435 20.374 1.00 34.71 314 LEU A O 1
ATOM 2502 N N . ASP A 1 315 ? 64.604 45.366 19.351 1.00 32.42 315 ASP A N 1
ATOM 2503 C CA . ASP A 1 315 ? 65.095 45.522 17.954 1.00 29.68 315 ASP A CA 1
ATOM 2504 C C . ASP A 1 315 ? 64.303 46.651 17.305 1.00 29.17 315 ASP A C 1
ATOM 2505 O O . ASP A 1 315 ? 64.883 47.373 16.483 1.00 27.91 315 ASP A O 1
ATOM 2510 N N . LEU A 1 316 ? 63.031 46.801 17.694 1.00 28.30 316 LEU A N 1
ATOM 2511 C CA . LEU A 1 316 ? 62.091 47.771 17.078 1.00 27.18 316 LEU A CA 1
ATOM 2512 C C . LEU A 1 316 ? 61.471 48.671 18.149 1.00 26.33 316 LEU A C 1
ATOM 2513 O O . LEU A 1 316 ? 61.014 48.152 19.177 1.00 27.22 316 LEU A O 1
ATOM 2518 N N . ILE A 1 317 ? 61.496 49.979 17.902 1.00 25.81 317 ILE A N 1
ATOM 2519 C CA . ILE A 1 317 ? 60.806 51.026 18.707 1.00 26.45 317 ILE A CA 1
ATOM 2520 C C . ILE A 1 317 ? 59.303 50.927 18.398 1.00 27.60 317 ILE A C 1
ATOM 2521 O O . ILE A 1 317 ? 58.857 51.491 17.346 1.00 25.96 317 ILE A O 1
ATOM 2526 N N . GLY A 1 318 ? 58.560 50.223 19.259 1.00 25.77 318 GLY A N 1
ATOM 2527 C CA . GLY A 1 318 ? 57.091 50.147 19.171 1.00 27.29 318 GLY A CA 1
ATOM 2528 C C . GLY A 1 318 ? 56.457 51.446 19.628 1.00 25.10 318 GLY A C 1
ATOM 2529 O O . GLY A 1 318 ? 56.880 51.951 20.680 1.00 25.25 318 GLY A O 1
ATOM 2530 N N . ALA A 1 319 ? 55.482 51.959 18.881 1.00 22.84 319 ALA A N 1
ATOM 2531 C CA . ALA A 1 319 ? 54.714 53.163 19.284 1.00 25.48 319 ALA A CA 1
ATOM 2532 C C . ALA A 1 319 ? 53.253 53.059 18.849 1.00 24.31 319 ALA A C 1
ATOM 2533 O O . ALA A 1 319 ? 52.982 52.531 17.767 1.00 24.81 319 ALA A O 1
ATOM 2535 N N . ALA A 1 320 ? 52.356 53.551 19.697 1.00 25.17 320 ALA A N 1
ATOM 2536 C CA . ALA A 1 320 ? 50.958 53.901 19.338 1.00 26.12 320 ALA A CA 1
ATOM 2537 C C . ALA A 1 320 ? 50.788 55.406 19.578 1.00 24.35 320 ALA A C 1
ATOM 2538 O O . ALA A 1 320 ? 50.785 56.151 18.597 1.00 22.50 320 ALA A O 1
ATOM 2540 N N . ARG A 1 321 ? 50.717 55.822 20.843 1.00 25.17 321 ARG A N 1
ATOM 2541 C CA . ARG A 1 321 ? 50.359 57.218 21.217 1.00 28.30 321 ARG A CA 1
ATOM 2542 C C . ARG A 1 321 ? 51.325 58.201 20.559 1.00 25.32 321 ARG A C 1
ATOM 2543 O O . ARG A 1 321 ? 50.901 59.180 19.956 1.00 25.35 321 ARG A O 1
ATOM 2551 N N . PRO A 1 322 ? 52.646 57.990 20.637 1.00 25.11 322 PRO A N 1
ATOM 2552 C CA . PRO A 1 322 ? 53.594 58.905 19.988 1.00 25.67 322 PRO A CA 1
ATOM 2553 C C . PRO A 1 322 ? 53.316 59.091 18.488 1.00 24.81 322 PRO A C 1
ATOM 2554 O O . PRO A 1 322 ? 53.393 60.237 18.008 1.00 26.02 322 PRO A O 1
ATOM 2558 N N . SER A 1 323 ? 52.953 58.007 17.794 1.00 21.74 323 SER A N 1
ATOM 2559 C CA . SER A 1 323 ? 52.578 58.042 16.360 1.00 21.63 323 SER A CA 1
ATOM 2560 C C . SER A 1 323 ? 51.246 58.780 16.132 1.00 20.75 323 SER A C 1
ATOM 2561 O O . SER A 1 323 ? 50.982 59.164 14.984 1.00 22.43 323 SER A O 1
ATOM 2564 N N . ILE A 1 324 ? 50.388 58.875 17.144 1.00 21.85 324 ILE A N 1
ATOM 2565 C CA . ILE A 1 324 ? 49.068 59.564 17.068 1.00 21.53 324 ILE A CA 1
ATOM 2566 C C . ILE A 1 324 ? 49.339 61.064 17.129 1.00 22.75 324 ILE A C 1
ATOM 2567 O O . ILE A 1 324 ? 48.835 61.795 16.263 1.00 25.19 324 ILE A O 1
ATOM 2572 N N . ALA A 1 325 ? 50.144 61.463 18.109 1.00 24.91 325 ALA A N 1
ATOM 2573 C CA . ALA A 1 325 ? 50.568 62.849 18.434 1.00 25.04 325 ALA A CA 1
ATOM 2574 C C . ALA A 1 325 ? 51.485 63.389 17.339 1.00 26.65 325 ALA A C 1
ATOM 2575 O O . ALA A 1 325 ? 51.366 64.583 17.053 1.00 29.50 325 ALA A O 1
ATOM 2577 N N . ASP A 1 326 ? 52.405 62.567 16.811 1.00 25.91 326 ASP A N 1
ATOM 2578 C CA . ASP A 1 326 ? 53.310 62.974 15.701 1.00 25.58 326 ASP A CA 1
ATOM 2579 C C . ASP A 1 326 ? 53.457 61.843 14.683 1.00 23.70 326 ASP A C 1
ATOM 2580 O O . ASP A 1 326 ? 54.457 61.119 14.642 1.00 21.58 326 ASP A O 1
ATOM 2585 N N . PRO A 1 327 ? 52.469 61.706 13.780 1.00 23.13 327 PRO A N 1
ATOM 2586 C CA . PRO A 1 327 ? 52.608 60.838 12.617 1.00 24.04 327 PRO A CA 1
ATOM 2587 C C . PRO A 1 327 ? 53.946 61.037 11.890 1.00 25.61 327 PRO A C 1
ATOM 2588 O O . PRO A 1 327 ? 54.334 60.141 11.195 1.00 28.06 327 PRO A O 1
ATOM 2592 N N . PHE A 1 328 ? 54.626 62.172 12.100 1.00 26.74 328 PHE A N 1
ATOM 2593 C CA . PHE A 1 328 ? 55.825 62.585 11.322 1.00 26.55 328 PHE A CA 1
ATOM 2594 C C . PHE A 1 328 ? 57.100 62.446 12.166 1.00 28.60 328 PHE A C 1
ATOM 2595 O O . PHE A 1 328 ? 58.171 62.774 11.636 1.00 30.80 328 PHE A O 1
ATOM 2603 N N . LEU A 1 329 ? 57.012 61.896 13.383 1.00 28.45 329 LEU A N 1
ATOM 2604 C CA . LEU A 1 329 ? 58.181 61.728 14.290 1.00 29.48 329 LEU A CA 1
ATOM 2605 C C . LEU A 1 329 ? 59.363 61.156 13.485 1.00 32.08 329 LEU A C 1
ATOM 2606 O O . LEU A 1 329 ? 60.451 61.751 13.496 1.00 32.52 329 LEU A O 1
ATOM 2611 N N . PRO A 1 330 ? 59.214 60.024 12.744 1.00 28.60 330 PRO A N 1
ATOM 2612 C CA . PRO A 1 330 ? 60.302 59.497 11.921 1.00 27.89 330 PRO A CA 1
ATOM 2613 C C . PRO A 1 330 ? 60.910 60.461 10.889 1.00 28.02 330 PRO A C 1
ATOM 2614 O O . PRO A 1 330 ? 62.121 60.507 10.769 1.00 28.47 330 PRO A O 1
ATOM 2618 N N . ASN A 1 331 ? 60.090 61.199 10.142 1.00 30.16 331 ASN A N 1
ATOM 2619 C CA . ASN A 1 331 ? 60.607 62.058 9.039 1.00 29.79 331 ASN A CA 1
ATOM 2620 C C . ASN A 1 331 ? 61.354 63.258 9.624 1.00 32.41 331 ASN A C 1
ATOM 2621 O O . ASN A 1 331 ? 62.283 63.752 8.938 1.00 37.23 331 ASN A O 1
ATOM 2626 N N . LYS A 1 332 ? 61.020 63.678 10.850 1.00 30.07 332 LYS A N 1
ATOM 2627 C CA . LYS A 1 332 ? 61.657 64.858 11.488 1.00 30.45 332 LYS A CA 1
ATOM 2628 C C . LYS A 1 332 ? 63.065 64.502 12.004 1.00 31.14 332 LYS A C 1
ATOM 2629 O O . LYS A 1 332 ? 63.995 65.307 11.799 1.00 30.28 332 LYS A O 1
ATOM 2635 N N . ILE A 1 333 ? 63.222 63.353 12.671 1.00 34.36 333 ILE A N 1
ATOM 2636 C CA . ILE A 1 333 ? 64.553 62.820 13.108 1.00 34.84 333 ILE A CA 1
ATOM 2637 C C . ILE A 1 333 ? 65.434 62.748 11.855 1.00 36.11 333 ILE A C 1
ATOM 2638 O O . ILE A 1 333 ? 66.534 63.368 11.836 1.00 34.12 333 ILE A O 1
ATOM 2643 N N . ASP A 1 334 ? 64.909 62.092 10.817 1.00 38.32 334 ASP A N 1
ATOM 2644 C CA . ASP A 1 334 ? 65.599 61.890 9.508 1.00 39.62 334 ASP A CA 1
ATOM 2645 C C . ASP A 1 334 ? 66.023 63.224 8.858 1.00 37.38 334 ASP A C 1
ATOM 2646 O O . ASP A 1 334 ? 66.946 63.203 8.057 1.00 40.65 334 ASP A O 1
ATOM 2651 N N . ALA A 1 335 ? 65.385 64.343 9.189 1.00 36.73 335 ALA A N 1
ATOM 2652 C CA . ALA A 1 335 ? 65.715 65.685 8.656 1.00 34.67 335 ALA A CA 1
ATOM 2653 C C . ALA A 1 335 ? 66.559 66.499 9.653 1.00 38.31 335 ALA A C 1
ATOM 2654 O O . ALA A 1 335 ? 66.764 67.715 9.379 1.00 40.17 335 ALA A O 1
ATOM 2656 N N . GLY A 1 336 ? 67.010 65.895 10.766 1.00 36.38 336 GLY A N 1
ATOM 2657 C CA . GLY A 1 336 ? 67.677 66.613 11.873 1.00 35.51 336 GLY A CA 1
ATOM 2658 C C . GLY A 1 336 ? 66.738 67.578 12.595 1.00 37.21 336 GLY A C 1
ATOM 2659 O O . GLY A 1 336 ? 67.215 68.560 13.191 1.00 35.24 336 GLY A O 1
ATOM 2660 N N . LEU A 1 337 ? 65.432 67.302 12.586 1.00 38.99 337 LEU A N 1
ATOM 2661 C CA . LEU A 1 337 ? 64.398 68.227 13.126 1.00 37.32 337 LEU A CA 1
ATOM 2662 C C . LEU A 1 337 ? 63.674 67.616 14.340 1.00 36.27 337 LEU A C 1
ATOM 2663 O O . LEU A 1 337 ? 62.485 67.951 14.544 1.00 40.70 337 LEU A O 1
ATOM 2668 N N . GLN A 1 338 ? 64.392 66.827 15.153 1.00 33.81 338 GLN A N 1
ATOM 2669 C CA . GLN A 1 338 ? 63.919 66.205 16.424 1.00 31.31 338 GLN A CA 1
ATOM 2670 C C . GLN A 1 338 ? 63.446 67.276 17.420 1.00 30.98 338 GLN A C 1
ATOM 2671 O O . GLN A 1 338 ? 62.549 66.969 18.245 1.00 33.67 338 GLN A O 1
ATOM 2677 N N . ASP A 1 339 ? 63.978 68.492 17.348 1.00 32.15 339 ASP A N 1
ATOM 2678 C CA . ASP A 1 339 ? 63.503 69.630 18.189 1.00 37.60 339 ASP A CA 1
ATOM 2679 C C . ASP A 1 339 ? 62.002 69.886 17.955 1.00 37.51 339 ASP A C 1
ATOM 2680 O O . ASP A 1 339 ? 61.329 70.301 18.920 1.00 34.02 339 ASP A O 1
ATOM 2685 N N . ASP A 1 340 ? 61.510 69.627 16.733 1.00 35.06 340 ASP A N 1
ATOM 2686 C CA . ASP A 1 340 ? 60.123 69.928 16.278 1.00 33.43 340 ASP A CA 1
ATOM 2687 C C . ASP A 1 340 ? 59.171 68.756 16.558 1.00 30.23 340 ASP A C 1
ATOM 2688 O O . ASP A 1 340 ? 58.011 68.851 16.132 1.00 28.70 340 ASP A O 1
ATOM 2693 N N . ILE A 1 341 ? 59.621 67.669 17.190 1.00 26.83 341 ILE A N 1
ATOM 2694 C CA . ILE A 1 341 ? 58.687 66.555 17.517 1.00 27.60 341 ILE A CA 1
ATOM 2695 C C . ILE A 1 341 ? 57.546 67.136 18.380 1.00 27.87 341 ILE A C 1
ATOM 2696 O O . ILE A 1 341 ? 57.831 67.919 19.335 1.00 22.62 341 ILE A O 1
ATOM 2701 N N . ARG A 1 342 ? 56.298 66.792 18.015 1.00 28.67 342 ARG A N 1
ATOM 2702 C CA . ARG A 1 342 ? 55.070 67.016 18.833 1.00 29.56 342 ARG A CA 1
ATOM 2703 C C . ARG A 1 342 ? 54.914 65.860 19.849 1.00 27.92 342 ARG A C 1
ATOM 2704 O O . ARG A 1 342 ? 54.516 64.747 19.480 1.00 25.27 342 ARG A O 1
ATOM 2712 N N . GLU A 1 343 ? 55.304 66.098 21.098 1.00 30.71 343 GLU A N 1
ATOM 2713 C CA . GLU A 1 343 ? 55.447 65.034 22.135 1.00 31.51 343 GLU A CA 1
ATOM 2714 C C . GLU A 1 343 ? 54.095 64.707 22.771 1.00 26.76 343 GLU A C 1
ATOM 2715 O O . GLU A 1 343 ? 53.427 65.644 23.229 1.00 23.90 343 GLU A O 1
ATOM 2721 N N . CYS A 1 344 ? 53.729 63.426 22.799 1.00 25.56 344 CYS A N 1
ATOM 2722 C CA . CYS A 1 344 ? 52.536 62.908 23.522 1.00 25.18 344 CYS A CA 1
ATOM 2723 C C . CYS A 1 344 ? 52.641 63.345 24.990 1.00 24.51 344 CYS A C 1
ATOM 2724 O O . CYS A 1 344 ? 53.765 63.401 25.519 1.00 27.77 344 CYS A O 1
ATOM 2727 N N . ILE A 1 345 ? 51.519 63.660 25.626 1.00 23.80 345 ILE A N 1
ATOM 2728 C CA . ILE A 1 345 ? 51.481 64.142 27.034 1.00 23.93 345 ILE A CA 1
ATOM 2729 C C . ILE A 1 345 ? 50.833 63.085 27.918 1.00 22.29 345 ILE A C 1
ATOM 2730 O O . ILE A 1 345 ? 50.758 63.326 29.112 1.00 24.30 345 ILE A O 1
ATOM 2735 N N . GLY A 1 346 ? 50.360 61.986 27.340 1.00 21.80 346 GLY A N 1
ATOM 2736 C CA . GLY A 1 346 ? 49.800 60.845 28.090 1.00 22.82 346 GLY A CA 1
ATOM 2737 C C . GLY A 1 346 ? 48.497 61.164 28.788 1.00 23.51 346 GLY A C 1
ATOM 2738 O O . GLY A 1 346 ? 48.266 60.549 29.833 1.00 23.74 346 GLY A O 1
ATOM 2739 N N . CYS A 1 347 ? 47.649 62.025 28.196 1.00 26.07 347 CYS A N 1
ATOM 2740 C CA . CYS A 1 347 ? 46.312 62.438 28.733 1.00 26.09 347 CYS A CA 1
ATOM 2741 C C . CYS A 1 347 ? 45.292 61.323 28.526 1.00 25.57 347 CYS A C 1
ATOM 2742 O O . CYS A 1 347 ? 44.261 61.338 29.255 1.00 25.45 347 CYS A O 1
ATOM 2745 N N . ASN A 1 348 ? 45.571 60.426 27.571 1.00 25.39 348 ASN A N 1
ATOM 2746 C CA . ASN A 1 348 ? 44.704 59.284 27.160 1.00 25.78 348 ASN A CA 1
ATOM 2747 C C . ASN A 1 348 ? 43.312 59.773 26.703 1.00 26.55 348 ASN A C 1
ATOM 2748 O O . ASN A 1 348 ? 42.345 58.986 26.787 1.00 29.46 348 ASN A O 1
ATOM 2753 N N . ALA A 1 349 ? 43.207 60.986 26.160 1.00 24.84 349 ALA A N 1
ATOM 2754 C CA . ALA A 1 349 ? 41.985 61.477 25.485 1.00 24.57 349 ALA A CA 1
ATOM 2755 C C . ALA A 1 349 ? 41.715 60.654 24.206 1.00 26.23 349 ALA A C 1
ATOM 2756 O O . ALA A 1 349 ? 40.536 60.558 23.816 1.00 26.35 349 ALA A O 1
ATOM 2758 N N . CYS A 1 350 ? 42.758 60.088 23.567 1.00 28.04 350 CYS A N 1
ATOM 2759 C CA . CYS A 1 350 ? 42.654 59.141 22.413 1.00 27.58 350 CYS A CA 1
ATOM 2760 C C . CYS A 1 350 ? 41.937 57.857 22.865 1.00 28.31 350 CYS A C 1
ATOM 2761 O O . CYS A 1 350 ? 40.983 57.405 22.219 1.00 28.80 350 CYS A O 1
ATOM 2764 N N . THR A 1 351 ? 42.397 57.320 23.976 1.00 28.89 351 THR A N 1
ATOM 2765 C CA . THR A 1 351 ? 41.832 56.165 24.716 1.00 30.82 351 THR A CA 1
ATOM 2766 C C . THR A 1 351 ? 40.351 56.435 25.044 1.00 31.46 351 THR A C 1
ATOM 2767 O O . THR A 1 351 ? 39.491 55.500 24.880 1.00 32.01 351 THR A O 1
ATOM 2771 N N . ALA A 1 352 ? 40.046 57.645 25.518 1.00 29.48 352 ALA A N 1
ATOM 2772 C CA . ALA A 1 352 ? 38.715 57.986 26.069 1.00 28.64 352 ALA A CA 1
ATOM 2773 C C . ALA A 1 352 ? 37.673 57.837 24.963 1.00 28.43 352 ALA A C 1
ATOM 2774 O O . ALA A 1 352 ? 36.649 57.158 25.190 1.00 28.11 352 ALA A O 1
ATOM 2776 N N . GLU A 1 353 ? 37.921 58.453 23.804 1.00 27.68 353 GLU A N 1
ATOM 2777 C CA . GLU A 1 353 ? 36.950 58.416 22.688 1.00 25.41 353 GLU A CA 1
ATOM 2778 C C . GLU A 1 353 ? 36.770 56.947 22.339 1.00 23.51 353 GLU A C 1
ATOM 2779 O O . GLU A 1 353 ? 35.638 56.458 22.382 1.00 23.93 353 GLU A O 1
ATOM 2785 N N . VAL A 1 354 ? 37.881 56.252 22.112 1.00 23.34 354 VAL A N 1
ATOM 2786 C CA . VAL A 1 354 ? 37.867 54.821 21.678 1.00 24.50 354 VAL A CA 1
ATOM 2787 C C . VAL A 1 354 ? 37.078 53.998 22.706 1.00 24.88 354 VAL A C 1
ATOM 2788 O O . VAL A 1 354 ? 36.307 53.101 22.287 1.00 25.25 354 VAL A O 1
ATOM 2792 N N . MET A 1 355 ? 37.141 54.329 23.993 1.00 25.90 355 MET A N 1
ATOM 2793 C CA . MET A 1 355 ? 36.386 53.488 24.953 1.00 26.86 355 MET A CA 1
ATOM 2794 C C . MET A 1 355 ? 34.950 53.928 25.152 1.00 24.08 355 MET A C 1
ATOM 2795 O O . MET A 1 355 ? 34.225 53.158 25.772 1.00 23.15 355 MET A O 1
ATOM 2800 N N . THR A 1 356 ? 34.548 55.050 24.570 1.00 25.92 356 THR A N 1
ATOM 2801 C CA . THR A 1 356 ? 33.130 55.415 24.357 1.00 25.68 356 THR A CA 1
ATOM 2802 C C . THR A 1 356 ? 32.741 55.059 22.919 1.00 27.21 356 THR A C 1
ATOM 2803 O O . THR A 1 356 ? 31.792 55.699 22.392 1.00 27.08 356 THR A O 1
ATOM 2807 N N . SER A 1 357 ? 33.472 54.127 22.285 1.00 27.52 357 SER A N 1
ATOM 2808 C CA . SER A 1 357 ? 33.209 53.616 20.907 1.00 26.72 357 SER A CA 1
ATOM 2809 C C . SER A 1 357 ? 33.002 54.753 19.900 1.00 26.05 357 SER A C 1
ATOM 2810 O O . SER A 1 357 ? 32.175 54.582 19.018 1.00 25.16 357 SER A O 1
ATOM 2813 N N . SER A 1 358 ? 33.751 55.853 20.021 1.00 28.17 358 SER A N 1
ATOM 2814 C CA . SER A 1 358 ? 33.703 57.009 19.095 1.00 30.25 358 SER A CA 1
ATOM 2815 C C . SER A 1 358 ? 35.059 57.209 18.404 1.00 27.77 358 SER A C 1
ATOM 2816 O O . SER A 1 358 ? 36.083 56.925 19.026 1.00 26.78 358 SER A O 1
ATOM 2819 N N . ARG A 1 359 ? 35.031 57.752 17.178 1.00 26.78 359 ARG A N 1
ATOM 2820 C CA . ARG A 1 359 ? 36.212 58.265 16.412 1.00 27.27 359 ARG A CA 1
ATOM 2821 C C . ARG A 1 359 ? 37.291 58.799 17.375 1.00 24.76 359 ARG A C 1
ATOM 2822 O O . ARG A 1 359 ? 36.952 59.577 18.287 1.00 24.56 359 ARG A O 1
ATOM 2830 N N . ILE A 1 360 ? 38.539 58.404 17.151 1.00 24.08 360 ILE A N 1
ATOM 2831 C CA . ILE A 1 360 ? 39.746 58.797 17.948 1.00 23.58 360 ILE A CA 1
ATOM 2832 C C . ILE A 1 360 ? 40.035 60.296 17.771 1.00 21.95 360 ILE A C 1
ATOM 2833 O O . ILE A 1 360 ? 39.733 60.842 16.714 1.00 23.31 360 ILE A O 1
ATOM 2838 N N . ARG A 1 361 ? 40.581 60.934 18.801 1.00 21.62 361 ARG A N 1
ATOM 2839 C CA . ARG A 1 361 ? 41.108 62.327 18.755 1.00 23.29 361 ARG A CA 1
ATOM 2840 C C . ARG A 1 361 ? 42.418 62.373 19.547 1.00 22.62 361 ARG A C 1
ATOM 2841 O O . ARG A 1 361 ? 42.670 61.419 20.295 1.00 21.24 361 ARG A O 1
ATOM 2849 N N . CYS A 1 362 ? 43.168 63.470 19.434 1.00 23.29 362 CYS A N 1
ATOM 2850 C CA . CYS A 1 362 ? 44.452 63.704 20.156 1.00 24.75 362 CYS A CA 1
ATOM 2851 C C . CYS A 1 362 ? 44.526 65.154 20.646 1.00 25.97 362 CYS A C 1
ATOM 2852 O O . CYS A 1 362 ? 44.288 66.079 19.859 1.00 27.31 362 CYS A O 1
ATOM 2855 N N . THR A 1 363 ? 44.853 65.337 21.922 1.00 27.82 363 THR A N 1
ATOM 2856 C CA . THR A 1 363 ? 45.023 66.678 22.540 1.00 28.99 363 THR A CA 1
ATOM 2857 C C . THR A 1 363 ? 46.104 67.478 21.782 1.00 28.97 363 THR A C 1
ATOM 2858 O O . THR A 1 363 ? 45.924 68.749 21.602 1.00 24.74 363 THR A O 1
ATOM 2862 N N . GLN A 1 364 ? 47.190 66.787 21.388 1.00 25.19 364 GLN A N 1
ATOM 2863 C CA . GLN A 1 364 ? 48.403 67.446 20.837 1.00 25.90 364 GLN A CA 1
ATOM 2864 C C . GLN A 1 364 ? 48.200 67.681 19.342 1.00 25.19 364 GLN A C 1
ATOM 2865 O O . GLN A 1 364 ? 48.536 68.778 18.872 1.00 25.51 364 GLN A O 1
ATOM 2871 N N . ASN A 1 365 ? 47.614 66.706 18.657 1.00 24.56 365 ASN A N 1
ATOM 2872 C CA . ASN A 1 365 ? 47.480 66.684 17.179 1.00 24.88 365 ASN A CA 1
ATOM 2873 C C . ASN A 1 365 ? 45.997 66.694 16.809 1.00 26.24 365 ASN A C 1
ATOM 2874 O O . ASN A 1 365 ? 45.430 65.639 16.543 1.00 26.82 365 ASN A O 1
ATOM 2879 N N . PRO A 1 366 ? 45.322 67.871 16.747 1.00 28.22 366 PRO A N 1
ATOM 2880 C CA . PRO A 1 366 ? 43.905 67.931 16.351 1.00 29.87 366 PRO A CA 1
ATOM 2881 C C . PRO A 1 366 ? 43.532 67.166 15.058 1.00 30.55 366 PRO A C 1
ATOM 2882 O O . PRO A 1 366 ? 42.368 66.727 14.951 1.00 29.83 366 PRO A O 1
ATOM 2886 N N . SER A 1 367 ? 44.506 66.994 14.148 1.00 27.24 367 SER A N 1
ATOM 2887 C CA . SER A 1 367 ? 44.373 66.302 12.839 1.00 28.01 367 SER A CA 1
ATOM 2888 C C . SER A 1 367 ? 44.039 64.817 13.048 1.00 28.58 367 SER A C 1
ATOM 2889 O O . SER A 1 367 ? 43.389 64.221 12.147 1.00 30.06 367 SER A O 1
ATOM 2892 N N . ALA A 1 368 ? 44.477 64.225 14.165 1.00 27.67 368 ALA A N 1
ATOM 2893 C CA . ALA A 1 368 ? 44.250 62.792 14.478 1.00 27.25 368 ALA A CA 1
ATOM 2894 C C . ALA A 1 368 ? 42.745 62.533 14.451 1.00 26.67 368 ALA A C 1
ATOM 2895 O O . ALA A 1 368 ? 42.061 63.136 15.269 1.00 24.00 368 ALA A O 1
ATOM 2897 N N . GLY A 1 369 ? 42.289 61.690 13.515 1.00 28.83 369 GLY A N 1
ATOM 2898 C CA . GLY A 1 369 ? 40.879 61.292 13.332 1.00 28.98 369 GLY A CA 1
ATOM 2899 C C . GLY A 1 369 ? 40.066 62.315 12.553 1.00 28.14 369 GLY A C 1
ATOM 2900 O O . GLY A 1 369 ? 38.846 62.097 12.439 1.00 27.61 369 GLY A O 1
ATOM 2901 N N . GLU A 1 370 ? 40.707 63.383 12.060 1.00 28.16 370 GLU A N 1
ATOM 2902 C CA . GLU A 1 370 ? 40.081 64.434 11.212 1.00 30.26 370 GLU A CA 1
ATOM 2903 C C . GLU A 1 370 ? 40.670 64.423 9.792 1.00 31.03 370 GLU A C 1
ATOM 2904 O O . GLU A 1 370 ? 40.296 65.337 9.002 1.00 30.66 370 GLU A O 1
ATOM 2910 N N . GLU A 1 371 ? 41.586 63.497 9.482 1.00 29.57 371 GLU A N 1
ATOM 2911 C CA . GLU A 1 371 ? 42.323 63.458 8.180 1.00 30.64 371 GLU A CA 1
ATOM 2912 C C . GLU A 1 371 ? 41.307 63.457 7.014 1.00 34.23 371 GLU A C 1
ATOM 2913 O O . GLU A 1 371 ? 41.467 64.270 6.064 1.00 30.07 371 GLU A O 1
ATOM 2919 N N . HIS A 1 372 ? 40.262 62.615 7.106 1.00 36.15 372 HIS A N 1
ATOM 2920 C CA . HIS A 1 372 ? 39.184 62.485 6.085 1.00 32.88 372 HIS A CA 1
ATOM 2921 C C . HIS A 1 372 ? 38.020 63.420 6.413 1.00 33.09 372 HIS A C 1
ATOM 2922 O O . HIS A 1 372 ? 37.619 64.124 5.501 1.00 39.45 372 HIS A O 1
ATOM 2929 N N . VAL A 1 373 ? 37.493 63.401 7.643 1.00 30.49 373 VAL A N 1
ATOM 2930 C CA . VAL A 1 373 ? 36.235 64.111 8.042 1.00 31.14 373 VAL A CA 1
ATOM 2931 C C . VAL A 1 373 ? 36.370 65.613 7.750 1.00 30.81 373 VAL A C 1
ATOM 2932 O O . VAL A 1 373 ? 35.400 66.241 7.272 1.00 29.13 373 VAL A O 1
ATOM 2936 N N . SER A 1 374 ? 37.530 66.183 8.032 1.00 29.81 374 SER A N 1
ATOM 2937 C CA . SER A 1 374 ? 37.751 67.646 7.977 1.00 30.03 374 SER A CA 1
ATOM 2938 C C . SER A 1 374 ? 38.769 68.036 6.893 1.00 31.28 374 SER A C 1
ATOM 2939 O O . SER A 1 374 ? 38.864 69.245 6.619 1.00 34.96 374 SER A O 1
ATOM 2942 N N . GLY A 1 375 ? 39.494 67.074 6.301 1.00 31.84 375 GLY A N 1
ATOM 2943 C CA . GLY A 1 375 ? 40.659 67.322 5.416 1.00 30.04 375 GLY A CA 1
ATOM 2944 C C . GLY A 1 375 ? 41.871 67.942 6.126 1.00 30.25 375 GLY A C 1
ATOM 2945 O O . GLY A 1 375 ? 42.623 68.668 5.462 1.00 28.63 375 GLY A O 1
ATOM 2946 N N . TRP A 1 376 ? 42.079 67.664 7.423 1.00 31.15 376 TRP A N 1
ATOM 2947 C CA . TRP A 1 376 ? 43.207 68.200 8.239 1.00 29.76 376 TRP A CA 1
ATOM 2948 C C . TRP A 1 376 ? 44.418 67.277 8.140 1.00 31.64 376 TRP A C 1
ATOM 2949 O O . TRP A 1 376 ? 44.283 66.070 8.430 1.00 30.26 376 TRP A O 1
ATOM 2960 N N . HIS A 1 377 ? 45.565 67.848 7.784 1.00 33.67 377 HIS A N 1
ATOM 2961 C CA . HIS A 1 377 ? 46.863 67.133 7.728 1.00 36.80 377 HIS A CA 1
ATOM 2962 C C . HIS A 1 377 ? 47.664 67.448 8.992 1.00 31.50 377 HIS A C 1
ATOM 2963 O O . HIS A 1 377 ? 47.530 68.509 9.592 1.00 28.95 377 HIS A O 1
ATOM 2970 N N . PRO A 1 378 ? 48.489 66.491 9.462 1.00 31.18 378 PRO A N 1
ATOM 2971 C CA . PRO A 1 378 ? 49.403 66.736 10.578 1.00 30.78 378 PRO A CA 1
ATOM 2972 C C . PRO A 1 378 ? 50.401 67.894 10.437 1.00 28.11 378 PRO A C 1
ATOM 2973 O O . PRO A 1 378 ? 50.617 68.539 11.429 1.00 28.56 378 PRO A O 1
ATOM 2977 N N . GLU A 1 379 ? 51.000 68.085 9.266 1.00 30.30 379 GLU A N 1
ATOM 2978 C CA . GLU A 1 379 ? 52.033 69.134 9.021 1.00 33.20 379 GLU A CA 1
ATOM 2979 C C . GLU A 1 379 ? 51.550 70.164 7.992 1.00 36.48 379 GLU A C 1
ATOM 2980 O O . GLU A 1 379 ? 51.698 71.364 8.276 1.00 39.41 379 GLU A O 1
ATOM 2986 N N . LYS A 1 380 ? 50.981 69.732 6.863 1.00 35.29 380 LYS A N 1
ATOM 2987 C CA . LYS A 1 380 ? 50.641 70.632 5.728 1.00 38.12 380 LYS A CA 1
ATOM 2988 C C . LYS A 1 380 ? 49.399 71.471 6.048 1.00 36.83 380 LYS A C 1
ATOM 2989 O O . LYS A 1 380 ? 48.457 70.954 6.676 1.00 38.23 380 LYS A O 1
ATOM 2995 N N . VAL A 1 381 ? 49.392 72.728 5.610 1.00 35.60 381 VAL A N 1
ATOM 2996 C CA . VAL A 1 381 ? 48.207 73.625 5.694 1.00 36.98 381 VAL A CA 1
ATOM 2997 C C . VAL A 1 381 ? 48.011 74.249 4.320 1.00 38.05 381 VAL A C 1
ATOM 2998 O O . VAL A 1 381 ? 48.953 74.401 3.561 1.00 34.18 381 VAL A O 1
ATOM 3002 N N . PRO A 1 382 ? 46.763 74.585 3.929 1.00 46.42 382 PRO A N 1
ATOM 3003 C CA . PRO A 1 382 ? 46.527 75.413 2.746 1.00 43.76 382 PRO A CA 1
ATOM 3004 C C . PRO A 1 382 ? 47.255 76.747 2.891 1.00 46.56 382 PRO A C 1
ATOM 3005 O O . PRO A 1 382 ? 47.261 77.327 3.976 1.00 46.78 382 PRO A O 1
ATOM 3009 N N . PRO A 1 383 ? 47.879 77.297 1.823 1.00 49.28 383 PRO A N 1
ATOM 3010 C CA . PRO A 1 383 ? 48.535 78.596 1.934 1.00 48.93 383 PRO A CA 1
ATOM 3011 C C . PRO A 1 383 ? 47.506 79.635 2.405 1.00 47.35 383 PRO A C 1
ATOM 3012 O O . PRO A 1 383 ? 46.366 79.559 2.034 1.00 42.74 383 PRO A O 1
ATOM 3016 N N . ALA A 1 384 ? 47.935 80.563 3.255 1.00 52.15 384 ALA A N 1
ATOM 3017 C CA . ALA A 1 384 ? 47.121 81.728 3.667 1.00 54.23 384 ALA A CA 1
ATOM 3018 C C . ALA A 1 384 ? 46.549 82.393 2.412 1.00 54.47 384 ALA A C 1
ATOM 3019 O O . ALA A 1 384 ? 47.343 82.740 1.526 1.00 56.19 384 ALA A O 1
ATOM 3021 N N . HIS A 1 385 ? 45.226 82.503 2.298 1.00 57.57 385 HIS A N 1
ATOM 3022 C CA . HIS A 1 385 ? 44.576 83.432 1.334 1.00 62.06 385 HIS A CA 1
ATOM 3023 C C . HIS A 1 385 ? 45.076 84.843 1.669 1.00 67.59 385 HIS A C 1
ATOM 3024 O O . HIS A 1 385 ? 44.983 85.235 2.864 1.00 76.30 385 HIS A O 1
ATOM 3031 N N . ASN A 1 386 ? 45.611 85.585 0.702 1.00 59.37 386 ASN A N 1
ATOM 3032 C CA . ASN A 1 386 ? 46.119 86.956 0.977 1.00 59.67 386 ASN A CA 1
ATOM 3033 C C . ASN A 1 386 ? 47.043 86.914 2.209 1.00 55.81 386 ASN A C 1
ATOM 3034 O O . ASN A 1 386 ? 46.581 87.205 3.330 1.00 50.90 386 ASN A O 1
ATOM 3039 N N . SER A 1 387 ? 48.316 86.586 1.985 1.00 56.08 387 SER A N 1
ATOM 3040 C CA . SER A 1 387 ? 49.391 86.454 3.009 1.00 56.87 387 SER A CA 1
ATOM 3041 C C . SER A 1 387 ? 49.572 87.727 3.867 1.00 57.21 387 SER A C 1
ATOM 3042 O O . SER A 1 387 ? 50.125 87.613 4.990 1.00 54.06 387 SER A O 1
ATOM 3045 N N . ASP A 1 388 ? 49.182 88.905 3.357 1.00 56.14 388 ASP A N 1
ATOM 3046 C CA . ASP A 1 388 ? 49.405 90.220 4.023 1.00 53.73 388 ASP A CA 1
ATOM 3047 C C . ASP A 1 388 ? 48.342 90.458 5.098 1.00 51.98 388 ASP A C 1
ATOM 3048 O O . ASP A 1 388 ? 48.482 91.440 5.847 1.00 49.35 388 ASP A O 1
ATOM 3053 N N . ALA A 1 389 ? 47.306 89.617 5.160 1.00 51.27 389 ALA A N 1
ATOM 3054 C CA . ALA A 1 389 ? 46.217 89.721 6.163 1.00 52.33 389 ALA A CA 1
ATOM 3055 C C . ALA A 1 389 ? 46.790 89.496 7.567 1.00 51.30 389 ALA A C 1
ATOM 3056 O O . ALA A 1 389 ? 47.626 88.581 7.725 1.00 50.51 389 ALA A O 1
ATOM 3058 N N . SER A 1 390 ? 46.341 90.295 8.542 1.00 48.19 390 SER A N 1
ATOM 3059 C CA . SER A 1 390 ? 46.806 90.253 9.949 1.00 46.58 390 SER A CA 1
ATOM 3060 C C . SER A 1 390 ? 45.670 89.750 10.861 1.00 46.46 390 SER A C 1
ATOM 3061 O O . SER A 1 390 ? 44.498 90.162 10.656 1.00 41.39 390 SER A O 1
ATOM 3064 N N . ILE A 1 391 ? 46.032 88.906 11.841 1.00 44.50 391 ILE A N 1
ATOM 3065 C CA . ILE A 1 391 ? 45.116 88.326 12.870 1.00 45.19 391 ILE A CA 1
ATOM 3066 C C . ILE A 1 391 ? 45.651 88.634 14.284 1.00 43.09 391 ILE A C 1
ATOM 3067 O O . ILE A 1 391 ? 46.824 88.329 14.574 1.00 41.13 391 ILE A O 1
ATOM 3072 N N . LEU A 1 392 ? 44.806 89.198 15.153 1.00 41.10 392 LEU A N 1
ATOM 3073 C CA . LEU A 1 392 ? 45.094 89.365 16.602 1.00 38.47 392 LEU A CA 1
ATOM 3074 C C . LEU A 1 392 ? 44.414 88.225 17.369 1.00 36.63 392 LEU A C 1
ATOM 3075 O O . LEU A 1 392 ? 43.174 88.105 17.292 1.00 35.35 392 LEU A O 1
ATOM 3080 N N . VAL A 1 393 ? 45.209 87.416 18.070 1.00 35.11 393 VAL A N 1
ATOM 3081 C CA . VAL A 1 393 ? 44.716 86.332 18.965 1.00 34.53 393 VAL A CA 1
ATOM 3082 C C . VAL A 1 393 ? 44.828 86.830 20.407 1.00 34.01 393 VAL A C 1
ATOM 3083 O O . VAL A 1 393 ? 45.943 87.160 20.856 1.00 33.72 393 VAL A O 1
ATOM 3087 N N . ILE A 1 394 ? 43.710 86.845 21.116 1.00 33.97 394 ILE A N 1
ATOM 3088 C CA . ILE A 1 394 ? 43.631 87.342 22.515 1.00 35.60 394 ILE A CA 1
ATOM 3089 C C . ILE A 1 394 ? 43.466 86.136 23.446 1.00 35.12 394 ILE A C 1
ATOM 3090 O O . ILE A 1 394 ? 42.343 85.600 23.538 1.00 38.29 394 ILE A O 1
ATOM 3095 N N . GLY A 1 395 ? 44.555 85.711 24.083 1.00 34.00 395 GLY A N 1
ATOM 3096 C CA . GLY A 1 395 ? 44.582 84.532 24.971 1.00 35.86 395 GLY A CA 1
ATOM 3097 C C . GLY A 1 395 ? 45.780 83.626 24.700 1.00 34.77 395 GLY A C 1
ATOM 3098 O O . GLY A 1 395 ? 45.962 83.185 23.543 1.00 36.09 395 GLY A O 1
ATOM 3099 N N . GLY A 1 396 ? 46.554 83.329 25.737 1.00 33.54 396 GLY A N 1
ATOM 3100 C CA . GLY A 1 396 ? 47.785 82.522 25.637 1.00 35.62 396 GLY A CA 1
ATOM 3101 C C . GLY A 1 396 ? 47.580 81.094 26.096 1.00 32.63 396 GLY A C 1
ATOM 3102 O O . GLY A 1 396 ? 48.585 80.429 26.334 1.00 33.98 396 GLY A O 1
ATOM 3103 N N . GLY A 1 397 ? 46.331 80.638 26.194 1.00 31.22 397 GLY A N 1
ATOM 3104 C CA . GLY A 1 397 ? 45.998 79.231 26.497 1.00 30.47 397 GLY A CA 1
ATOM 3105 C C . GLY A 1 397 ? 46.204 78.329 25.283 1.00 31.16 397 GLY A C 1
ATOM 3106 O O . GLY A 1 397 ? 46.626 78.791 24.215 1.00 33.84 397 GLY A O 1
ATOM 3107 N N . PRO A 1 398 ? 45.892 77.020 25.383 1.00 27.81 398 PRO A N 1
ATOM 3108 C CA . PRO A 1 398 ? 46.074 76.107 24.257 1.00 27.48 398 PRO A CA 1
ATOM 3109 C C . PRO A 1 398 ? 45.210 76.461 23.035 1.00 30.47 398 PRO A C 1
ATOM 3110 O O . PRO A 1 398 ? 45.633 76.156 21.910 1.00 33.58 398 PRO A O 1
ATOM 3114 N N . ALA A 1 399 ? 44.045 77.092 23.246 1.00 29.22 399 ALA A N 1
ATOM 3115 C CA . ALA A 1 399 ? 43.147 77.544 22.155 1.00 28.75 399 ALA A CA 1
ATOM 3116 C C . ALA A 1 399 ? 43.877 78.597 21.334 1.00 27.68 399 ALA A C 1
ATOM 3117 O O . ALA A 1 399 ? 44.177 78.317 20.171 1.00 29.90 399 ALA A O 1
ATOM 3119 N N . GLY A 1 400 ? 44.197 79.736 21.951 1.00 30.05 400 GLY A N 1
ATOM 3120 C CA . GLY A 1 400 ? 44.981 80.828 21.337 1.00 31.69 400 GLY A CA 1
ATOM 3121 C C . GLY A 1 400 ? 46.224 80.319 20.606 1.00 33.94 400 GLY A C 1
ATOM 3122 O O . GLY A 1 400 ? 46.390 80.633 19.394 1.00 36.04 400 GLY A O 1
ATOM 3123 N N . LEU A 1 401 ? 47.064 79.554 21.302 1.00 32.90 401 LEU A N 1
ATOM 3124 C CA . LEU A 1 401 ? 48.386 79.103 20.796 1.00 34.37 401 LEU A CA 1
ATOM 3125 C C . LEU A 1 401 ? 48.202 78.234 19.558 1.00 35.32 401 LEU A C 1
ATOM 3126 O O . LEU A 1 401 ? 49.090 78.282 18.676 1.00 38.84 401 LEU A O 1
ATOM 3131 N N . GLU A 1 402 ? 47.142 77.425 19.525 1.00 32.65 402 GLU A N 1
ATOM 3132 C CA . GLU A 1 402 ? 46.909 76.481 18.401 1.00 32.32 402 GLU A CA 1
ATOM 3133 C C . GLU A 1 402 ? 46.442 77.281 17.179 1.00 29.13 402 GLU A C 1
ATOM 3134 O O . GLU A 1 402 ? 46.869 76.973 16.094 1.00 27.06 402 GLU A O 1
ATOM 3140 N N . ALA A 1 403 ? 45.566 78.270 17.369 1.00 33.24 403 ALA A N 1
ATOM 3141 C CA . ALA A 1 403 ? 45.088 79.193 16.304 1.00 34.23 403 ALA A CA 1
ATOM 3142 C C . ALA A 1 403 ? 46.278 79.962 15.691 1.00 34.63 403 ALA A C 1
ATOM 3143 O O . ALA A 1 403 ? 46.451 79.898 14.454 1.00 32.80 403 ALA A O 1
ATOM 3145 N N . ALA A 1 404 ? 47.067 80.646 16.542 1.00 33.79 404 ALA A N 1
ATOM 3146 C CA . ALA A 1 404 ? 48.276 81.418 16.167 1.00 32.31 404 ALA A CA 1
ATOM 3147 C C . ALA A 1 404 ? 49.211 80.507 15.380 1.00 31.57 404 ALA A C 1
ATOM 3148 O O . ALA A 1 404 ? 49.485 80.814 14.211 1.00 34.09 404 ALA A O 1
ATOM 3150 N N . HIS A 1 405 ? 49.611 79.388 15.976 1.00 29.85 405 HIS A N 1
ATOM 3151 C CA . HIS A 1 405 ? 50.457 78.371 15.309 1.00 29.52 405 HIS A CA 1
ATOM 3152 C C . HIS A 1 405 ? 49.896 78.087 13.917 1.00 30.89 405 HIS A C 1
ATOM 3153 O O . HIS A 1 405 ? 50.667 78.226 12.948 1.00 34.99 405 HIS A O 1
ATOM 3160 N N . THR A 1 406 ? 48.611 77.742 13.812 1.00 30.91 406 THR A N 1
ATOM 3161 C CA . THR A 1 406 ? 47.973 77.274 12.547 1.00 34.69 406 THR A CA 1
ATOM 3162 C C . THR A 1 406 ? 47.990 78.395 11.499 1.00 33.91 406 THR A C 1
ATOM 3163 O O . THR A 1 406 ? 48.463 78.148 10.378 1.00 31.88 406 THR A O 1
ATOM 3167 N N . LEU A 1 407 ? 47.536 79.591 11.872 1.00 34.99 407 LEU A N 1
ATOM 3168 C CA . LEU A 1 407 ? 47.556 80.789 10.985 1.00 37.04 407 LEU A CA 1
ATOM 3169 C C . LEU A 1 407 ? 49.008 81.107 10.582 1.00 38.20 407 LEU A C 1
ATOM 3170 O O . LEU A 1 407 ? 49.264 81.267 9.372 1.00 37.91 407 LEU A O 1
ATOM 3175 N N . ALA A 1 408 ? 49.934 81.163 11.550 1.00 39.66 408 ALA A N 1
ATOM 3176 C CA . ALA A 1 408 ? 51.377 81.419 11.307 1.00 43.10 408 ALA A CA 1
ATOM 3177 C C . ALA A 1 408 ? 51.876 80.498 10.189 1.00 44.65 408 ALA A C 1
ATOM 3178 O O . ALA A 1 408 ? 52.532 81.022 9.264 1.00 45.68 408 ALA A O 1
ATOM 3180 N N . LYS A 1 409 ? 51.560 79.195 10.272 1.00 46.16 409 LYS A N 1
ATOM 3181 C CA . LYS A 1 409 ? 52.070 78.133 9.355 1.00 45.03 409 LYS A CA 1
ATOM 3182 C C . LYS A 1 409 ? 51.540 78.364 7.941 1.00 43.23 409 LYS A C 1
ATOM 3183 O O . LYS A 1 409 ? 52.292 78.122 6.999 1.00 42.56 409 LYS A O 1
ATOM 3189 N N . ARG A 1 410 ? 50.281 78.792 7.815 1.00 43.95 410 ARG A N 1
ATOM 3190 C CA . ARG A 1 410 ? 49.624 79.083 6.511 1.00 42.97 410 ARG A CA 1
ATOM 3191 C C . ARG A 1 410 ? 50.294 80.295 5.867 1.00 44.14 410 ARG A C 1
ATOM 3192 O O . ARG A 1 410 ? 50.234 80.392 4.623 1.00 49.93 410 ARG A O 1
ATOM 3200 N N . GLY A 1 411 ? 50.861 81.181 6.692 1.00 45.19 411 GLY A N 1
ATOM 3201 C CA . GLY A 1 411 ? 51.734 82.300 6.279 1.00 44.81 411 GLY A CA 1
ATOM 3202 C C . GLY A 1 411 ? 51.166 83.669 6.649 1.00 48.48 411 GLY A C 1
ATOM 3203 O O . GLY A 1 411 ? 51.804 84.676 6.264 1.00 49.62 411 GLY A O 1
ATOM 3204 N N . TYR A 1 412 ? 50.024 83.737 7.353 1.00 44.54 412 TYR A N 1
ATOM 3205 C CA . TYR A 1 412 ? 49.378 85.014 7.777 1.00 44.29 412 TYR A CA 1
ATOM 3206 C C . TYR A 1 412 ? 50.314 85.790 8.709 1.00 43.26 412 TYR A C 1
ATOM 3207 O O . TYR A 1 412 ? 51.212 85.174 9.328 1.00 43.78 412 TYR A O 1
ATOM 3216 N N . GLN A 1 413 ? 50.089 87.102 8.811 1.00 41.95 413 GLN A N 1
ATOM 3217 C CA . GLN A 1 413 ? 50.725 87.975 9.838 1.00 45.13 413 GLN A CA 1
ATOM 3218 C C . GLN A 1 413 ? 49.930 87.792 11.133 1.00 43.27 413 GLN A C 1
ATOM 3219 O O . GLN A 1 413 ? 48.730 88.077 11.109 1.00 46.87 413 GLN A O 1
ATOM 3225 N N . VAL A 1 414 ? 50.563 87.303 12.202 1.00 40.83 414 VAL A N 1
ATOM 3226 C CA . VAL A 1 414 ? 49.864 86.858 13.445 1.00 39.35 414 VAL A CA 1
ATOM 3227 C C . VAL A 1 414 ? 50.450 87.576 14.658 1.00 38.63 414 VAL A C 1
ATOM 3228 O O . VAL A 1 414 ? 51.622 87.369 14.947 1.00 41.99 414 VAL A O 1
ATOM 3232 N N . SER A 1 415 ? 49.634 88.350 15.367 1.00 40.04 415 SER A N 1
ATOM 3233 C CA . SER A 1 415 ? 49.946 88.849 16.729 1.00 40.76 415 SER A CA 1
ATOM 3234 C C . SER A 1 415 ? 49.132 88.048 17.752 1.00 41.86 415 SER A C 1
ATOM 3235 O O . SER A 1 415 ? 47.953 87.744 17.468 1.00 42.16 415 SER A O 1
ATOM 3238 N N . ILE A 1 416 ? 49.759 87.690 18.875 1.00 41.19 416 ILE A N 1
ATOM 3239 C CA . ILE A 1 416 ? 49.091 87.029 20.036 1.00 43.76 416 ILE A CA 1
ATOM 3240 C C . ILE A 1 416 ? 49.465 87.773 21.332 1.00 42.16 416 ILE A C 1
ATOM 3241 O O . ILE A 1 416 ? 50.663 88.059 21.539 1.00 41.06 416 ILE A O 1
ATOM 3246 N N . ALA A 1 417 ? 48.457 88.095 22.148 1.00 38.84 417 ALA A N 1
ATOM 3247 C CA . ALA A 1 417 ? 48.577 88.803 23.439 1.00 39.77 417 ALA A CA 1
ATOM 3248 C C . ALA A 1 417 ? 48.051 87.910 24.571 1.00 40.56 417 ALA A C 1
ATOM 3249 O O . ALA A 1 417 ? 47.073 87.177 24.340 1.00 44.44 417 ALA A O 1
ATOM 3251 N N . ASP A 1 418 ? 48.682 87.967 25.750 1.00 39.94 418 ASP A N 1
ATOM 3252 C CA . ASP A 1 418 ? 48.188 87.335 27.004 1.00 37.95 418 ASP A CA 1
ATOM 3253 C C . ASP A 1 418 ? 48.468 88.281 28.169 1.00 40.03 418 ASP A C 1
ATOM 3254 O O . ASP A 1 418 ? 49.482 89.002 28.112 1.00 44.77 418 ASP A O 1
ATOM 3259 N N . ALA A 1 419 ? 47.624 88.250 29.196 1.00 40.90 419 ALA A N 1
ATOM 3260 C CA . ALA A 1 419 ? 47.675 89.182 30.347 1.00 41.92 419 ALA A CA 1
ATOM 3261 C C . ALA A 1 419 ? 48.738 88.734 31.362 1.00 42.92 419 ALA A C 1
ATOM 3262 O O . ALA A 1 419 ? 49.098 89.583 32.200 1.00 44.33 419 ALA A O 1
ATOM 3264 N N . GLY A 1 420 ? 49.206 87.475 31.292 1.00 39.66 420 GLY A N 1
ATOM 3265 C CA . GLY A 1 420 ? 50.119 86.867 32.284 1.00 38.01 420 GLY A CA 1
ATOM 3266 C C . GLY A 1 420 ? 51.583 86.921 31.852 1.00 39.27 420 GLY A C 1
ATOM 3267 O O . GLY A 1 420 ? 51.850 87.287 30.720 1.00 38.78 420 GLY A O 1
ATOM 3268 N N . SER A 1 421 ? 52.513 86.544 32.729 1.00 40.67 421 SER A N 1
ATOM 3269 C CA . SER A 1 421 ? 53.979 86.610 32.482 1.00 39.41 421 SER A CA 1
ATOM 3270 C C . SER A 1 421 ? 54.472 85.326 31.811 1.00 41.08 421 SER A C 1
ATOM 3271 O O . SER A 1 421 ? 55.697 85.247 31.556 1.00 45.21 421 SER A O 1
ATOM 3274 N N . GLU A 1 422 ? 53.582 84.365 31.533 1.00 38.35 422 GLU A N 1
ATOM 3275 C CA . GLU A 1 422 ? 53.976 83.017 31.026 1.00 36.53 422 GLU A CA 1
ATOM 3276 C C . GLU A 1 422 ? 52.890 82.475 30.096 1.00 36.12 422 GLU A C 1
ATOM 3277 O O . GLU A 1 422 ? 51.688 82.542 30.469 1.00 34.36 422 GLU A O 1
ATOM 3283 N N . TRP A 1 423 ? 53.298 81.974 28.929 1.00 35.21 423 TRP A N 1
ATOM 3284 C CA . TRP A 1 423 ? 52.386 81.371 27.919 1.00 33.72 423 TRP A CA 1
ATOM 3285 C C . TRP A 1 423 ? 51.810 80.083 28.509 1.00 31.32 423 TRP A C 1
ATOM 3286 O O . TRP A 1 423 ? 52.556 79.390 29.219 1.00 30.89 423 TRP A O 1
ATOM 3297 N N . GLY A 1 424 ? 50.530 79.809 28.252 1.00 30.14 424 GLY A N 1
ATOM 3298 C CA . GLY A 1 424 ? 49.874 78.533 28.616 1.00 30.84 424 GLY A CA 1
ATOM 3299 C C . GLY A 1 424 ? 48.476 78.695 29.204 1.00 30.27 424 GLY A C 1
ATOM 3300 O O . GLY A 1 424 ? 47.825 77.675 29.458 1.00 30.22 424 GLY A O 1
ATOM 3301 N N . GLY A 1 425 ? 47.999 79.920 29.410 1.00 31.76 425 GLY A N 1
ATOM 3302 C CA . GLY A 1 425 ? 46.694 80.148 30.055 1.00 31.52 425 GLY A CA 1
ATOM 3303 C C . GLY A 1 425 ? 46.499 79.189 31.217 1.00 30.38 425 GLY A C 1
ATOM 3304 O O . GLY A 1 425 ? 47.360 79.168 32.112 1.00 27.99 425 GLY A O 1
ATOM 3305 N N . ARG A 1 426 ? 45.436 78.381 31.167 1.00 30.88 426 ARG A N 1
ATOM 3306 C CA . ARG A 1 426 ? 45.030 77.450 32.255 1.00 28.67 426 ARG A CA 1
ATOM 3307 C C . ARG A 1 426 ? 46.169 76.472 32.557 1.00 28.61 426 ARG A C 1
ATOM 3308 O O . ARG A 1 426 ? 46.274 76.031 33.715 1.00 31.13 426 ARG A O 1
ATOM 3316 N N . LEU A 1 427 ? 47.021 76.184 31.578 1.00 28.78 427 LEU A N 1
ATOM 3317 C CA . LEU A 1 427 ? 48.131 75.200 31.740 1.00 31.59 427 LEU A CA 1
ATOM 3318 C C . LEU A 1 427 ? 49.325 75.777 32.507 1.00 32.52 427 LEU A C 1
ATOM 3319 O O . LEU A 1 427 ? 50.086 74.954 33.037 1.00 34.07 427 LEU A O 1
ATOM 3324 N N . VAL A 1 428 ? 49.485 77.102 32.598 1.00 32.79 428 VAL A N 1
ATOM 3325 C CA . VAL A 1 428 ? 50.546 77.707 33.464 1.00 31.46 428 VAL A CA 1
ATOM 3326 C C . VAL A 1 428 ? 50.428 77.079 34.847 1.00 30.21 428 VAL A C 1
ATOM 3327 O O . VAL A 1 428 ? 51.413 76.512 35.285 1.00 30.66 428 VAL A O 1
ATOM 3331 N N . ARG A 1 429 ? 49.248 77.155 35.482 1.00 33.25 429 ARG A N 1
ATOM 3332 C CA . ARG A 1 429 ? 49.020 76.692 36.886 1.00 30.12 429 ARG A CA 1
ATOM 3333 C C . ARG A 1 429 ? 48.679 75.199 36.929 1.00 30.32 429 ARG A C 1
ATOM 3334 O O . ARG A 1 429 ? 49.120 74.537 37.863 1.00 33.19 429 ARG A O 1
ATOM 3342 N N . GLU A 1 430 ? 47.942 74.677 35.950 1.00 33.16 430 GLU A N 1
ATOM 3343 C CA . GLU A 1 430 ? 47.561 73.231 35.905 1.00 35.74 430 GLU A CA 1
ATOM 3344 C C . GLU A 1 430 ? 48.817 72.353 35.831 1.00 32.97 430 GLU A C 1
ATOM 3345 O O . GLU A 1 430 ? 48.839 71.321 36.540 1.00 31.98 430 GLU A O 1
ATOM 3351 N N . ARG A 1 431 ? 49.798 72.720 34.994 1.00 31.81 431 ARG A N 1
ATOM 3352 C CA . ARG A 1 431 ? 51.023 71.889 34.747 1.00 32.96 431 ARG A CA 1
ATOM 3353 C C . ARG A 1 431 ? 51.851 71.771 36.028 1.00 33.36 431 ARG A C 1
ATOM 3354 O O . ARG A 1 431 ? 52.633 70.815 36.102 1.00 34.26 431 ARG A O 1
ATOM 3362 N N . ARG A 1 432 ? 51.662 72.690 36.988 1.00 34.53 432 ARG A N 1
ATOM 3363 C CA . ARG A 1 432 ? 52.355 72.713 38.311 1.00 34.57 432 ARG A CA 1
ATOM 3364 C C . ARG A 1 432 ? 51.592 71.931 39.390 1.00 33.26 432 ARG A C 1
ATOM 3365 O O . ARG A 1 432 ? 52.140 71.803 40.498 1.00 30.74 432 ARG A O 1
ATOM 3373 N N . LEU A 1 433 ? 50.375 71.447 39.109 1.00 33.94 433 LEU A N 1
ATOM 3374 C CA . LEU A 1 433 ? 49.626 70.561 40.043 1.00 34.66 433 LEU A CA 1
ATOM 3375 C C . LEU A 1 433 ? 50.206 69.151 39.970 1.00 35.25 433 LEU A C 1
ATOM 3376 O O . LEU A 1 433 ? 50.709 68.734 38.929 1.00 37.29 433 LEU A O 1
ATOM 3381 N N . PRO A 1 434 ? 50.128 68.344 41.050 1.00 35.40 434 PRO A N 1
ATOM 3382 C CA . PRO A 1 434 ? 50.737 67.017 41.052 1.00 34.69 434 PRO A CA 1
ATOM 3383 C C . PRO A 1 434 ? 50.205 66.127 39.915 1.00 35.59 434 PRO A C 1
ATOM 3384 O O . PRO A 1 434 ? 49.005 66.038 39.713 1.00 35.72 434 PRO A O 1
ATOM 3388 N N . ARG A 1 435 ? 51.162 65.546 39.202 1.00 33.16 435 ARG A N 1
ATOM 3389 C CA . ARG A 1 435 ? 51.109 64.506 38.133 1.00 34.18 435 ARG A CA 1
ATOM 3390 C C . ARG A 1 435 ? 50.498 65.050 36.842 1.00 31.52 435 ARG A C 1
ATOM 3391 O O . ARG A 1 435 ? 50.312 64.237 35.931 1.00 32.80 435 ARG A O 1
ATOM 3399 N N . LEU A 1 436 ? 50.449 66.374 36.683 1.00 30.01 436 LEU A N 1
ATOM 3400 C CA . LEU A 1 436 ? 49.951 67.034 35.451 1.00 30.26 436 LEU A CA 1
ATOM 3401 C C . LEU A 1 436 ? 51.099 67.718 34.717 1.00 31.71 436 LEU A C 1
ATOM 3402 O O . LEU A 1 436 ? 50.833 68.556 33.866 1.00 38.55 436 LEU A O 1
ATOM 3407 N N . SER A 1 437 ? 52.337 67.345 35.003 1.00 33.64 437 SER A N 1
ATOM 3408 C CA . SER A 1 437 ? 53.556 68.029 34.499 1.00 31.66 437 SER A CA 1
ATOM 3409 C C . SER A 1 437 ? 53.667 67.901 32.981 1.00 30.90 437 SER A C 1
ATOM 3410 O O . SER A 1 437 ? 53.883 68.950 32.332 1.00 31.18 437 SER A O 1
ATOM 3413 N N . ALA A 1 438 ? 53.577 66.674 32.447 1.00 30.83 438 ALA A N 1
ATOM 3414 C CA . ALA A 1 438 ? 53.679 66.371 30.991 1.00 30.79 438 ALA A CA 1
ATOM 3415 C C . ALA A 1 438 ? 52.693 67.211 30.153 1.00 31.83 438 ALA A C 1
ATOM 3416 O O . ALA A 1 438 ? 52.978 67.436 28.990 1.00 34.33 438 ALA A O 1
ATOM 3418 N N . TRP A 1 439 ? 51.562 67.668 30.705 1.00 31.54 439 TRP A N 1
ATOM 3419 C CA . TRP A 1 439 ? 50.532 68.407 29.921 1.00 34.00 439 TRP A CA 1
ATOM 3420 C C . TRP A 1 439 ? 51.073 69.789 29.515 1.00 34.71 439 TRP A C 1
ATOM 3421 O O . TRP A 1 439 ? 50.434 70.431 28.668 1.00 32.21 439 TRP A O 1
ATOM 3432 N N . GLY A 1 440 ? 52.223 70.207 30.058 1.00 33.39 440 GLY A N 1
ATOM 3433 C CA . GLY A 1 440 ? 52.889 71.466 29.677 1.00 33.49 440 GLY A CA 1
ATOM 3434 C C . GLY A 1 440 ? 53.419 71.418 28.245 1.00 37.61 440 GLY A C 1
ATOM 3435 O O . GLY A 1 440 ? 53.702 72.516 27.643 1.00 36.70 440 GLY A O 1
ATOM 3436 N N . ARG A 1 441 ? 53.588 70.218 27.681 1.00 33.48 441 ARG A N 1
ATOM 3437 C CA . ARG A 1 441 ? 54.197 70.108 26.336 1.00 33.58 441 ARG A CA 1
ATOM 3438 C C . ARG A 1 441 ? 53.184 70.646 25.322 1.00 33.92 441 ARG A C 1
ATOM 3439 O O . ARG A 1 441 ? 53.621 71.110 24.253 1.00 35.92 441 ARG A O 1
ATOM 3447 N N . VAL A 1 442 ? 51.887 70.643 25.654 1.00 30.89 442 VAL A N 1
ATOM 3448 C CA . VAL A 1 442 ? 50.857 71.354 24.838 1.00 30.59 442 VAL A CA 1
ATOM 3449 C C . VAL A 1 442 ? 51.310 72.822 24.664 1.00 31.01 442 VAL A C 1
ATOM 3450 O O . VAL A 1 442 ? 51.227 73.331 23.503 1.00 29.27 442 VAL A O 1
ATOM 3454 N N . VAL A 1 443 ? 51.813 73.457 25.734 1.00 27.50 443 VAL A N 1
ATOM 3455 C CA . VAL A 1 443 ? 52.270 74.878 25.713 1.00 28.38 443 VAL A CA 1
ATOM 3456 C C . VAL A 1 443 ? 53.641 74.952 25.046 1.00 28.32 443 VAL A C 1
ATOM 3457 O O . VAL A 1 443 ? 53.779 75.724 24.083 1.00 30.34 443 VAL A O 1
ATOM 3461 N N . ASP A 1 444 ? 54.609 74.177 25.527 1.00 28.79 444 ASP A N 1
ATOM 3462 C CA . ASP A 1 444 ? 56.024 74.231 25.046 1.00 30.07 444 ASP A CA 1
ATOM 3463 C C . ASP A 1 444 ? 56.083 74.001 23.524 1.00 28.29 444 ASP A C 1
ATOM 3464 O O . ASP A 1 444 ? 56.564 74.902 22.811 1.00 28.19 444 ASP A O 1
ATOM 3469 N N . TYR A 1 445 ? 55.594 72.861 23.038 1.00 27.34 445 TYR A N 1
ATOM 3470 C CA . TYR A 1 445 ? 55.519 72.552 21.584 1.00 28.48 445 TYR A CA 1
ATOM 3471 C C . TYR A 1 445 ? 55.122 73.795 20.762 1.00 28.43 445 TYR A C 1
ATOM 3472 O O . TYR A 1 445 ? 55.764 74.100 19.761 1.00 29.26 445 TYR A O 1
ATOM 3481 N N . ARG A 1 446 ? 54.088 74.508 21.173 1.00 29.44 446 ARG A N 1
ATOM 3482 C CA . ARG A 1 446 ? 53.500 75.602 20.362 1.00 31.32 446 ARG A CA 1
ATOM 3483 C C . ARG A 1 446 ? 54.327 76.881 20.528 1.00 32.23 446 ARG A C 1
ATOM 3484 O O . ARG A 1 446 ? 54.553 77.567 19.520 1.00 33.80 446 ARG A O 1
ATOM 3492 N N . VAL A 1 447 ? 54.780 77.193 21.741 1.00 34.53 447 VAL A N 1
ATOM 3493 C CA . VAL A 1 447 ? 55.646 78.386 21.977 1.00 33.81 447 VAL A CA 1
ATOM 3494 C C . VAL A 1 447 ? 56.928 78.228 21.145 1.00 35.83 447 VAL A C 1
ATOM 3495 O O . VAL A 1 447 ? 57.268 79.190 20.407 1.00 38.19 447 VAL A O 1
ATOM 3499 N N . GLY A 1 448 ? 57.592 77.071 21.244 1.00 32.11 448 GLY A N 1
ATOM 3500 C CA . GLY A 1 448 ? 58.891 76.813 20.601 1.00 34.52 448 GLY A CA 1
ATOM 3501 C C . GLY A 1 448 ? 58.824 76.916 19.088 1.00 35.87 448 GLY A C 1
ATOM 3502 O O . GLY A 1 448 ? 59.800 77.367 18.480 1.00 41.35 448 GLY A O 1
ATOM 3503 N N . GLN A 1 449 ? 57.703 76.519 18.496 1.00 36.69 449 GLN A N 1
ATOM 3504 C CA . GLN A 1 449 ? 57.441 76.653 17.042 1.00 35.00 449 GLN A CA 1
ATOM 3505 C C . GLN A 1 449 ? 57.111 78.105 16.690 1.00 35.97 449 GLN A C 1
ATOM 3506 O O . GLN A 1 449 ? 57.590 78.565 15.644 1.00 36.88 449 GLN A O 1
ATOM 3512 N N . LEU A 1 450 ? 56.308 78.783 17.514 1.00 37.28 450 LEU A N 1
ATOM 3513 C CA . LEU A 1 450 ? 55.797 80.155 17.217 1.00 40.77 450 LEU A CA 1
ATOM 3514 C C . LEU A 1 450 ? 56.941 81.174 17.209 1.00 40.66 450 LEU A C 1
ATOM 3515 O O . LEU A 1 450 ? 57.015 81.961 16.258 1.00 45.43 450 LEU A O 1
ATOM 3520 N N . GLN A 1 451 ? 57.813 81.136 18.213 1.00 42.93 451 GLN A N 1
ATOM 3521 C CA . GLN A 1 451 ? 58.769 82.237 18.531 1.00 45.01 451 GLN A CA 1
ATOM 3522 C C . GLN A 1 451 ? 59.940 82.290 17.535 1.00 43.56 451 GLN A C 1
ATOM 3523 O O . GLN A 1 451 ? 60.723 83.252 17.648 1.00 41.05 451 GLN A O 1
ATOM 3529 N N . THR A 1 452 ? 60.036 81.325 16.603 1.00 46.88 452 THR A N 1
ATOM 3530 C CA . THR A 1 452 ? 61.084 81.225 15.542 1.00 48.63 452 THR A CA 1
ATOM 3531 C C . THR A 1 452 ? 60.499 81.583 14.163 1.00 53.24 452 THR A C 1
ATOM 3532 O O . THR A 1 452 ? 61.150 81.267 13.125 1.00 51.44 452 THR A O 1
ATOM 3536 N N . MET A 1 453 ? 59.319 82.214 14.138 1.00 54.87 453 MET A N 1
ATOM 3537 C CA . MET A 1 453 ? 58.584 82.572 12.890 1.00 52.61 453 MET A CA 1
ATOM 3538 C C . MET A 1 453 ? 58.493 84.088 12.806 1.00 50.87 453 MET A C 1
ATOM 3539 O O . MET A 1 453 ? 57.956 84.721 13.711 1.00 50.89 453 MET A O 1
ATOM 3544 N N . PRO A 1 454 ? 58.983 84.708 11.712 1.00 51.14 454 PRO A N 1
ATOM 3545 C CA . PRO A 1 454 ? 59.084 86.166 11.639 1.00 50.96 454 PRO A CA 1
ATOM 3546 C C . PRO A 1 454 ? 57.710 86.831 11.481 1.00 46.20 454 PRO A C 1
ATOM 3547 O O . PRO A 1 454 ? 57.586 87.986 11.808 1.00 45.31 454 PRO A O 1
ATOM 3551 N N . ASN A 1 455 ? 56.714 86.072 11.016 1.00 44.25 455 ASN A N 1
ATOM 3552 C CA . ASN A 1 455 ? 55.322 86.558 10.812 1.00 42.05 455 ASN A CA 1
ATOM 3553 C C . ASN A 1 455 ? 54.516 86.533 12.120 1.00 42.28 455 ASN A C 1
ATOM 3554 O O . ASN A 1 455 ? 53.376 86.989 12.071 1.00 46.62 455 ASN A O 1
ATOM 3559 N N . VAL A 1 456 ? 55.083 86.055 13.234 1.00 41.36 456 VAL A N 1
ATOM 3560 C CA . VAL A 1 456 ? 54.420 86.009 14.573 1.00 41.19 456 VAL A CA 1
ATOM 3561 C C . VAL A 1 456 ? 55.058 87.045 15.515 1.00 43.87 456 VAL A C 1
ATOM 3562 O O . VAL A 1 456 ? 56.302 87.093 15.599 1.00 41.69 456 VAL A O 1
ATOM 3566 N N . SER A 1 457 ? 54.216 87.807 16.225 1.00 43.56 457 SER A N 1
ATOM 3567 C CA . SER A 1 457 ? 54.577 88.708 17.348 1.00 43.95 457 SER A CA 1
ATOM 3568 C C . SER A 1 457 ? 53.897 88.195 18.618 1.00 42.96 457 SER A C 1
ATOM 3569 O O . SER A 1 457 ? 52.669 87.954 18.583 1.00 50.62 457 SER A O 1
ATOM 3572 N N . MET A 1 458 ? 54.669 88.019 19.685 1.00 39.62 458 MET A N 1
ATOM 3573 C CA . MET A 1 458 ? 54.203 87.426 20.962 1.00 39.45 458 MET A CA 1
ATOM 3574 C C . MET A 1 458 ? 54.332 88.477 22.069 1.00 38.10 458 MET A C 1
ATOM 3575 O O . MET A 1 458 ? 55.453 88.894 22.330 1.00 38.57 458 MET A O 1
ATOM 3580 N N . TYR A 1 459 ? 53.212 88.914 22.662 1.00 40.73 459 TYR A N 1
ATOM 3581 C CA . TYR A 1 459 ? 53.167 89.947 23.734 1.00 44.12 459 TYR A CA 1
ATOM 3582 C C . TYR A 1 459 ? 52.670 89.311 25.037 1.00 44.98 459 TYR A C 1
ATOM 3583 O O . TYR A 1 459 ? 51.500 88.886 25.083 1.00 48.99 459 TYR A O 1
ATOM 3592 N N . LEU A 1 460 ? 53.510 89.301 26.073 1.00 42.01 460 LEU A N 1
ATOM 3593 C CA . LEU A 1 460 ? 53.285 88.488 27.293 1.00 42.68 460 LEU A CA 1
ATOM 3594 C C . LEU A 1 460 ? 52.862 89.322 28.502 1.00 43.77 460 LEU A C 1
ATOM 3595 O O . LEU A 1 460 ? 52.772 88.724 29.588 1.00 52.96 460 LEU A O 1
ATOM 3600 N N . ASP A 1 461 ? 52.623 90.622 28.407 1.00 41.27 461 ASP A N 1
ATOM 3601 C CA . ASP A 1 461 ? 52.194 91.329 29.646 1.00 42.58 461 ASP A CA 1
ATOM 3602 C C . ASP A 1 461 ? 51.131 92.335 29.252 1.00 45.59 461 ASP A C 1
ATOM 3603 O O . ASP A 1 461 ? 51.172 93.456 29.757 1.00 49.15 461 ASP A O 1
ATOM 3608 N N . SER A 1 462 ? 50.173 91.868 28.452 1.00 45.93 462 SER A N 1
ATOM 3609 C CA . SER A 1 462 ? 49.264 92.696 27.633 1.00 45.65 462 SER A CA 1
ATOM 3610 C C . SER A 1 462 ? 47.810 92.302 27.874 1.00 44.30 462 SER A C 1
ATOM 3611 O O . SER A 1 462 ? 47.204 91.604 27.067 1.00 44.19 462 SER A O 1
ATOM 3614 N N . PRO A 1 463 ? 47.203 92.749 28.998 1.00 45.12 463 PRO A N 1
ATOM 3615 C CA . PRO A 1 463 ? 45.753 92.698 29.161 1.00 48.21 463 PRO A CA 1
ATOM 3616 C C . PRO A 1 463 ? 45.147 93.732 28.203 1.00 48.42 463 PRO A C 1
ATOM 3617 O O . PRO A 1 463 ? 45.630 94.845 28.192 1.00 51.55 463 PRO A O 1
ATOM 3621 N N . LEU A 1 464 ? 44.167 93.323 27.399 1.00 48.04 464 LEU A N 1
ATOM 3622 C CA . LEU A 1 464 ? 43.560 94.158 26.328 1.00 50.44 464 LEU A CA 1
ATOM 3623 C C . LEU A 1 464 ? 42.101 94.483 26.684 1.00 50.96 464 LEU A C 1
ATOM 3624 O O . LEU A 1 464 ? 41.317 93.537 26.920 1.00 49.99 464 LEU A O 1
ATOM 3629 N N . GLY A 1 465 ? 41.772 95.778 26.752 1.00 51.44 465 GLY A N 1
ATOM 3630 C CA . GLY A 1 465 ? 40.388 96.293 26.701 1.00 51.51 465 GLY A CA 1
ATOM 3631 C C . GLY A 1 465 ? 39.913 96.319 25.258 1.00 50.63 465 GLY A C 1
ATOM 3632 O O . GLY A 1 465 ? 40.772 96.089 24.364 1.00 43.78 465 GLY A O 1
ATOM 3633 N N . ALA A 1 466 ? 38.618 96.582 25.039 1.00 49.97 466 ALA A N 1
ATOM 3634 C CA . ALA A 1 466 ? 37.959 96.612 23.708 1.00 50.95 466 ALA A CA 1
ATOM 3635 C C . ALA A 1 466 ? 38.570 97.714 22.841 1.00 56.89 466 ALA A C 1
ATOM 3636 O O . ALA A 1 466 ? 38.702 97.495 21.621 1.00 58.61 466 ALA A O 1
ATOM 3638 N N . ASP A 1 467 ? 38.925 98.845 23.464 1.00 63.69 467 ASP A N 1
ATOM 3639 C CA . ASP A 1 467 ? 39.583 100.015 22.817 1.00 63.48 467 ASP A CA 1
ATOM 3640 C C . ASP A 1 467 ? 40.877 99.561 22.148 1.00 59.80 467 ASP A C 1
ATOM 3641 O O . ASP A 1 467 ? 41.063 99.865 20.958 1.00 65.83 467 ASP A O 1
ATOM 3646 N N . ASP A 1 468 ? 41.731 98.869 22.905 1.00 58.45 468 ASP A N 1
ATOM 3647 C CA . ASP A 1 468 ? 43.110 98.487 22.492 1.00 57.39 468 ASP A CA 1
ATOM 3648 C C . ASP A 1 468 ? 43.015 97.627 21.229 1.00 55.44 468 ASP A C 1
ATOM 3649 O O . ASP A 1 468 ? 43.864 97.798 20.341 1.00 55.29 468 ASP A O 1
ATOM 3654 N N . VAL A 1 469 ? 41.987 96.775 21.151 1.00 55.11 469 VAL A N 1
ATOM 3655 C CA . VAL A 1 469 ? 41.777 95.777 20.058 1.00 56.62 469 VAL A CA 1
ATOM 3656 C C . VAL A 1 469 ? 41.372 96.507 18.779 1.00 58.07 469 VAL A C 1
ATOM 3657 O O . VAL A 1 469 ? 41.919 96.155 17.722 1.00 56.45 469 VAL A O 1
ATOM 3661 N N . ALA A 1 470 ? 40.438 97.462 18.872 1.00 63.12 470 ALA A N 1
ATOM 3662 C CA . ALA A 1 470 ? 40.021 98.345 17.751 1.00 64.93 470 ALA A CA 1
ATOM 3663 C C . ALA A 1 470 ? 41.241 99.095 17.200 1.00 65.44 470 ALA A C 1
ATOM 3664 O O . ALA A 1 470 ? 41.448 99.062 15.970 1.00 67.08 470 ALA A O 1
ATOM 3666 N N . GLY A 1 471 ? 42.010 99.737 18.090 1.00 65.42 471 GLY A N 1
ATOM 3667 C CA . GLY A 1 471 ? 43.251 100.475 17.772 1.00 64.67 471 GLY A CA 1
ATOM 3668 C C . GLY A 1 471 ? 44.176 99.684 16.861 1.00 66.22 471 GLY A C 1
ATOM 3669 O O . GLY A 1 471 ? 44.638 100.254 15.857 1.00 74.95 471 GLY A O 1
ATOM 3670 N N . PHE A 1 472 ? 44.408 98.409 17.175 1.00 60.55 472 PHE A N 1
ATOM 3671 C CA . PHE A 1 472 ? 45.351 97.500 16.468 1.00 59.15 472 PHE A CA 1
ATOM 3672 C C . PHE A 1 472 ? 44.931 97.328 14.996 1.00 55.03 472 PHE A C 1
ATOM 3673 O O . PHE A 1 472 ? 45.788 97.013 14.142 1.00 47.79 472 PHE A O 1
ATOM 3681 N N . GLU A 1 473 ? 43.636 97.489 14.715 1.00 59.63 473 GLU A N 1
ATOM 3682 C CA . GLU A 1 473 ? 43.029 97.360 13.358 1.00 67.61 473 GLU A CA 1
ATOM 3683 C C . GLU A 1 473 ? 43.525 96.079 12.659 1.00 64.00 473 GLU A C 1
ATOM 3684 O O . GLU A 1 473 ? 43.915 96.147 11.482 1.00 61.82 473 GLU A O 1
ATOM 3690 N N . ALA A 1 474 ? 43.481 94.931 13.338 1.00 59.65 474 ALA A N 1
ATOM 3691 C CA . ALA A 1 474 ? 43.654 93.600 12.701 1.00 56.89 474 ALA A CA 1
ATOM 3692 C C . ALA A 1 474 ? 42.515 93.373 11.695 1.00 54.42 474 ALA A C 1
ATOM 3693 O O . ALA A 1 474 ? 41.434 93.993 11.863 1.00 47.38 474 ALA A O 1
ATOM 3695 N N . ASP A 1 475 ? 42.748 92.516 10.694 1.00 51.84 475 ASP A N 1
ATOM 3696 C CA . ASP A 1 475 ? 41.730 92.122 9.680 1.00 48.27 475 ASP A CA 1
ATOM 3697 C C . ASP A 1 475 ? 40.730 91.153 10.313 1.00 44.16 475 ASP A C 1
ATOM 3698 O O . ASP A 1 475 ? 39.589 91.077 9.836 1.00 41.04 475 ASP A O 1
ATOM 3703 N N . HIS A 1 476 ? 41.155 90.448 11.361 1.00 43.34 476 HIS A N 1
ATOM 3704 C CA . HIS A 1 476 ? 40.369 89.382 12.031 1.00 41.83 476 HIS A CA 1
ATOM 3705 C C . HIS A 1 476 ? 40.834 89.243 13.478 1.00 40.60 476 HIS A C 1
ATOM 3706 O O . HIS A 1 476 ? 42.044 89.120 13.678 1.00 45.92 476 HIS A O 1
ATOM 3713 N N . VAL A 1 477 ? 39.906 89.234 14.437 1.00 40.17 477 VAL A N 1
ATOM 3714 C CA . VAL A 1 477 ? 40.213 89.022 15.887 1.00 40.17 477 VAL A CA 1
ATOM 3715 C C . VAL A 1 477 ? 39.687 87.647 16.289 1.00 41.03 477 VAL A C 1
ATOM 3716 O O . VAL A 1 477 ? 38.476 87.404 16.078 1.00 43.68 477 VAL A O 1
ATOM 3720 N N . ILE A 1 478 ? 40.544 86.808 16.882 1.00 38.63 478 ILE A N 1
ATOM 3721 C CA . ILE A 1 478 ? 40.118 85.550 17.563 1.00 36.57 478 ILE A CA 1
ATOM 3722 C C . ILE A 1 478 ? 40.204 85.801 19.071 1.00 38.29 478 ILE A C 1
ATOM 3723 O O . ILE A 1 478 ? 41.293 86.211 19.519 1.00 41.36 478 ILE A O 1
ATOM 3728 N N . VAL A 1 479 ? 39.101 85.623 19.807 1.00 35.65 479 VAL A N 1
ATOM 3729 C CA . VAL A 1 479 ? 39.064 85.777 21.289 1.00 36.59 479 VAL A CA 1
ATOM 3730 C C . VAL A 1 479 ? 39.156 84.371 21.881 1.00 39.40 479 VAL A C 1
ATOM 3731 O O . VAL A 1 479 ? 38.253 83.559 21.577 1.00 40.52 479 VAL A O 1
ATOM 3735 N N . ALA A 1 480 ? 40.170 84.132 22.728 1.00 35.89 480 ALA A N 1
ATOM 3736 C CA . ALA A 1 480 ? 40.453 82.831 23.363 1.00 32.77 480 ALA A CA 1
ATOM 3737 C C . ALA A 1 480 ? 40.710 83.011 24.865 1.00 32.75 480 ALA A C 1
ATOM 3738 O O . ALA A 1 480 ? 41.631 82.351 25.394 1.00 37.45 480 ALA A O 1
ATOM 3740 N N . THR A 1 481 ? 39.858 83.780 25.540 1.00 29.70 481 THR A N 1
ATOM 3741 C CA . THR A 1 481 ? 40.066 84.329 26.906 1.00 29.81 481 THR A CA 1
ATOM 3742 C C . THR A 1 481 ? 39.752 83.305 28.012 1.00 30.78 481 THR A C 1
ATOM 3743 O O . THR A 1 481 ? 39.792 83.691 29.211 1.00 30.92 481 THR A O 1
ATOM 3747 N N . GLY A 1 482 ? 39.530 82.037 27.657 1.00 30.69 482 GLY A N 1
ATOM 3748 C CA . GLY A 1 482 ? 39.452 80.926 28.625 1.00 30.38 482 GLY A CA 1
ATOM 3749 C C . GLY A 1 482 ? 38.273 81.037 29.585 1.00 30.78 482 GLY A C 1
ATOM 3750 O O . GLY A 1 482 ? 37.295 81.739 29.268 1.00 30.78 482 GLY A O 1
ATOM 3751 N N . ALA A 1 483 ? 38.355 80.354 30.731 1.00 31.49 483 ALA A N 1
ATOM 3752 C CA . ALA A 1 483 ? 37.256 80.242 31.716 1.00 33.70 483 ALA A CA 1
ATOM 3753 C C . ALA A 1 483 ? 37.823 80.253 33.141 1.00 33.98 483 ALA A C 1
ATOM 3754 O O . ALA A 1 483 ? 39.028 80.408 33.289 1.00 33.93 483 ALA A O 1
ATOM 3756 N N . LYS A 1 484 ? 36.946 80.110 34.132 1.00 35.27 484 LYS A N 1
ATOM 3757 C CA . LYS A 1 484 ? 37.259 80.079 35.581 1.00 39.43 484 LYS A CA 1
ATOM 3758 C C . LYS A 1 484 ? 36.391 79.014 36.260 1.00 37.68 484 LYS A C 1
ATOM 3759 O O . LYS A 1 484 ? 35.230 78.824 35.863 1.00 38.30 484 LYS A O 1
ATOM 3765 N N . TRP A 1 485 ? 36.923 78.364 37.281 1.00 36.35 485 TRP A N 1
ATOM 3766 C CA . TRP A 1 485 ? 36.118 77.490 38.170 1.00 35.89 485 TRP A CA 1
ATOM 3767 C C . TRP A 1 485 ? 35.269 78.389 39.072 1.00 34.12 485 TRP A C 1
ATOM 3768 O O . TRP A 1 485 ? 35.764 79.399 39.572 1.00 32.33 485 TRP A O 1
ATOM 3779 N N . ARG A 1 486 ? 33.989 78.068 39.143 1.00 37.83 486 ARG A N 1
ATOM 3780 C CA . ARG A 1 486 ? 32.956 78.788 39.918 1.00 39.30 486 ARG A CA 1
ATOM 3781 C C . ARG A 1 486 ? 32.855 78.144 41.308 1.00 40.75 486 ARG A C 1
ATOM 3782 O O . ARG A 1 486 ? 33.356 76.993 41.473 1.00 39.09 486 ARG A O 1
ATOM 3790 N N . GLY A 1 487 ? 32.185 78.816 42.249 1.00 38.93 487 GLY A N 1
ATOM 3791 C CA . GLY A 1 487 ? 32.275 78.460 43.676 1.00 43.51 487 GLY A CA 1
ATOM 3792 C C . GLY A 1 487 ? 30.948 78.417 44.414 1.00 44.03 487 GLY A C 1
ATOM 3793 O O . GLY A 1 487 ? 30.988 78.473 45.664 1.00 45.10 487 GLY A O 1
ATOM 3794 N N . GLU A 1 488 ? 29.818 78.281 43.713 1.00 45.46 488 GLU A N 1
ATOM 3795 C CA . GLU A 1 488 ? 28.486 78.142 44.367 1.00 42.89 488 GLU A CA 1
ATOM 3796 C C . GLU A 1 488 ? 28.015 76.677 44.247 1.00 40.68 488 GLU A C 1
ATOM 3797 O O . GLU A 1 488 ? 26.863 76.380 44.624 1.00 39.53 488 GLU A O 1
ATOM 3803 N N . GLY A 1 489 ? 28.885 75.775 43.773 1.00 40.04 489 GLY A N 1
ATOM 3804 C CA . GLY A 1 489 ? 28.620 74.322 43.685 1.00 39.69 489 GLY A CA 1
ATOM 3805 C C . GLY A 1 489 ? 27.656 73.949 42.559 1.00 37.90 489 GLY A C 1
ATOM 3806 O O . GLY A 1 489 ? 27.283 72.764 42.463 1.00 34.52 489 GLY A O 1
ATOM 3807 N N . VAL A 1 490 ? 27.254 74.932 41.752 1.00 35.39 490 VAL A N 1
ATOM 3808 C CA . VAL A 1 490 ? 26.337 74.769 40.593 1.00 36.09 490 VAL A CA 1
ATOM 3809 C C . VAL A 1 490 ? 27.180 74.231 39.422 1.00 37.01 490 VAL A C 1
ATOM 3810 O O . VAL A 1 490 ? 28.406 74.520 39.383 1.00 34.18 490 VAL A O 1
ATOM 3814 N N . GLY A 1 491 ? 26.572 73.474 38.501 1.00 36.21 491 GLY A N 1
ATOM 3815 C CA . GLY A 1 491 ? 27.212 73.166 37.212 1.00 35.26 491 GLY A CA 1
ATOM 3816 C C . GLY A 1 491 ? 26.807 71.830 36.639 1.00 36.10 491 GLY A C 1
ATOM 3817 O O . GLY A 1 491 ? 26.949 71.683 35.397 1.00 39.15 491 GLY A O 1
ATOM 3818 N N . ARG A 1 492 ? 26.396 70.872 37.478 1.00 36.27 492 ARG A N 1
ATOM 3819 C CA . ARG A 1 492 ? 25.877 69.551 37.021 1.00 34.92 492 ARG A CA 1
ATOM 3820 C C . ARG A 1 492 ? 24.533 69.273 37.683 1.00 35.61 492 ARG A C 1
ATOM 3821 O O . ARG A 1 492 ? 23.540 69.504 37.011 1.00 43.75 492 ARG A O 1
ATOM 3829 N N . ASN A 1 493 ? 24.516 68.802 38.933 1.00 37.16 493 ASN A N 1
ATOM 3830 C CA . ASN A 1 493 ? 23.298 68.290 39.621 1.00 40.38 493 ASN A CA 1
ATOM 3831 C C . ASN A 1 493 ? 22.687 69.350 40.541 1.00 40.49 493 ASN A C 1
ATOM 3832 O O . ASN A 1 493 ? 21.607 69.099 41.066 1.00 36.40 493 ASN A O 1
ATOM 3837 N N . HIS A 1 494 ? 23.380 70.471 40.744 1.00 43.65 494 HIS A N 1
ATOM 3838 C CA . HIS A 1 494 ? 22.852 71.671 41.442 1.00 41.41 494 HIS A CA 1
ATOM 3839 C C . HIS A 1 494 ? 22.656 72.773 40.401 1.00 45.07 494 HIS A C 1
ATOM 3840 O O . HIS A 1 494 ? 23.683 73.172 39.752 1.00 40.47 494 HIS A O 1
ATOM 3847 N N . ASP A 1 495 ? 21.404 73.225 40.257 1.00 42.07 495 ASP A N 1
ATOM 3848 C CA . ASP A 1 495 ? 21.017 74.445 39.501 1.00 44.03 495 ASP A CA 1
ATOM 3849 C C . ASP A 1 495 ? 21.090 75.640 40.460 1.00 42.21 495 ASP A C 1
ATOM 3850 O O . ASP A 1 495 ? 21.222 76.773 39.983 1.00 43.16 495 ASP A O 1
ATOM 3855 N N . GLU A 1 496 ? 21.022 75.368 41.763 1.00 42.85 496 GLU A N 1
ATOM 3856 C CA . GLU A 1 496 ? 20.894 76.381 42.843 1.00 46.56 496 GLU A CA 1
ATOM 3857 C C . GLU A 1 496 ? 22.140 76.351 43.725 1.00 46.58 496 GLU A C 1
ATOM 3858 O O . GLU A 1 496 ? 22.640 75.274 44.075 1.00 42.02 496 GLU A O 1
ATOM 3864 N N . PRO A 1 497 ? 22.658 77.539 44.126 1.00 44.44 497 PRO A N 1
ATOM 3865 C CA . PRO A 1 497 ? 23.750 77.627 45.091 1.00 42.59 497 PRO A CA 1
ATOM 3866 C C . PRO A 1 497 ? 23.597 76.653 46.267 1.00 38.28 497 PRO A C 1
ATOM 3867 O O . PRO A 1 497 ? 22.523 76.546 46.807 1.00 33.54 497 PRO A O 1
ATOM 3871 N N . ILE A 1 498 ? 24.682 75.973 46.643 1.00 39.37 498 ILE A N 1
ATOM 3872 C CA . ILE A 1 498 ? 24.696 75.130 47.874 1.00 39.06 498 ILE A CA 1
ATOM 3873 C C . ILE A 1 498 ? 24.690 76.068 49.077 1.00 40.27 498 ILE A C 1
ATOM 3874 O O . ILE A 1 498 ? 25.501 76.993 49.162 1.00 39.70 498 ILE A O 1
ATOM 3879 N N . PRO A 1 499 ? 23.758 75.866 50.030 1.00 42.57 499 PRO A N 1
ATOM 3880 C CA . PRO A 1 499 ? 23.777 76.610 51.292 1.00 42.83 499 PRO A CA 1
ATOM 3881 C C . PRO A 1 499 ? 25.152 76.571 51.982 1.00 45.97 499 PRO A C 1
ATOM 3882 O O . PRO A 1 499 ? 25.701 75.488 52.215 1.00 45.02 499 PRO A O 1
ATOM 3886 N N . GLY A 1 500 ? 25.686 77.758 52.279 1.00 44.02 500 GLY A N 1
ATOM 3887 C CA . GLY A 1 500 ? 26.941 77.925 53.027 1.00 43.44 500 GLY A CA 1
ATOM 3888 C C . GLY A 1 500 ? 28.134 77.991 52.102 1.00 43.75 500 GLY A C 1
ATOM 3889 O O . GLY A 1 500 ? 29.282 78.097 52.608 1.00 41.85 500 GLY A O 1
ATOM 3890 N N . CYS A 1 501 ? 27.890 77.952 50.788 1.00 43.56 501 CYS A N 1
ATOM 3891 C CA . CYS A 1 501 ? 28.956 78.040 49.742 1.00 43.21 501 CYS A CA 1
ATOM 3892 C C . CYS A 1 501 ? 29.759 79.345 49.878 1.00 40.44 501 CYS A C 1
ATOM 3893 O O . CYS A 1 501 ? 30.897 79.347 49.424 1.00 38.96 501 CYS A O 1
ATOM 3896 N N . ASP A 1 502 ? 29.206 80.401 50.487 1.00 42.18 502 ASP A N 1
ATOM 3897 C CA . ASP A 1 502 ? 29.892 81.723 50.579 1.00 44.63 502 ASP A CA 1
ATOM 3898 C C . ASP A 1 502 ? 30.674 81.845 51.903 1.00 43.59 502 ASP A C 1
ATOM 3899 O O . ASP A 1 502 ? 31.367 82.859 52.096 1.00 42.35 502 ASP A O 1
ATOM 3904 N N . LEU A 1 503 ? 30.646 80.828 52.762 1.00 43.37 503 LEU A N 1
ATOM 3905 C CA . LEU A 1 503 ? 31.503 80.800 53.980 1.00 44.81 503 LEU A CA 1
ATOM 3906 C C . LEU A 1 503 ? 32.979 80.808 53.563 1.00 43.35 503 LEU A C 1
ATOM 3907 O O . LEU A 1 503 ? 33.368 80.153 52.595 1.00 41.17 503 LEU A O 1
ATOM 3912 N N . PRO A 1 504 ? 33.849 81.573 54.270 1.00 45.60 504 PRO A N 1
ATOM 3913 C CA . PRO A 1 504 ? 35.229 81.799 53.821 1.00 47.06 504 PRO A CA 1
ATOM 3914 C C . PRO A 1 504 ? 36.131 80.551 53.817 1.00 45.66 504 PRO A C 1
ATOM 3915 O O . PRO A 1 504 ? 37.146 80.582 53.153 1.00 43.30 504 PRO A O 1
ATOM 3919 N N . HIS A 1 505 ? 35.755 79.492 54.542 1.00 41.88 505 HIS A N 1
ATOM 3920 C CA . HIS A 1 505 ? 36.521 78.215 54.545 1.00 41.94 505 HIS A CA 1
ATOM 3921 C C . HIS A 1 505 ? 36.255 77.431 53.240 1.00 41.39 505 HIS A C 1
ATOM 3922 O O . HIS A 1 505 ? 36.989 76.430 52.987 1.00 38.47 505 HIS A O 1
ATOM 3929 N N . VAL A 1 506 ? 35.250 77.848 52.445 1.00 40.77 506 VAL A N 1
ATOM 3930 C CA . VAL A 1 506 ? 34.869 77.192 51.152 1.00 37.73 506 VAL A CA 1
ATOM 3931 C C . VAL A 1 506 ? 35.747 77.743 50.016 1.00 36.77 506 VAL A C 1
ATOM 3932 O O . VAL A 1 506 ? 35.868 78.978 49.884 1.00 39.56 506 VAL A O 1
ATOM 3936 N N . LEU A 1 507 ? 36.331 76.846 49.220 1.00 33.73 507 LEU A N 1
ATOM 3937 C CA . LEU A 1 507 ? 37.275 77.182 48.125 1.00 32.50 507 LEU A CA 1
ATOM 3938 C C . LEU A 1 507 ? 36.809 76.542 46.809 1.00 32.32 507 LEU A C 1
ATOM 3939 O O . LEU A 1 507 ? 35.879 75.709 46.809 1.00 30.90 507 LEU A O 1
ATOM 3944 N N . THR A 1 508 ? 37.480 76.925 45.729 1.00 32.37 508 THR A N 1
ATOM 3945 C CA . THR A 1 508 ? 37.328 76.385 44.357 1.00 30.89 508 THR A CA 1
ATOM 3946 C C . THR A 1 508 ? 38.711 76.002 43.852 1.00 31.85 508 THR A C 1
ATOM 3947 O O . THR A 1 508 ? 39.714 76.394 44.449 1.00 31.44 508 THR A O 1
ATOM 3951 N N . PRO A 1 509 ? 38.818 75.226 42.749 1.00 30.12 509 PRO A N 1
ATOM 3952 C CA . PRO A 1 509 ? 40.114 74.923 42.148 1.00 29.19 509 PRO A CA 1
ATOM 3953 C C . PRO A 1 509 ? 40.999 76.150 41.897 1.00 28.34 509 PRO A C 1
ATOM 3954 O O . PRO A 1 509 ? 42.189 75.969 41.890 1.00 29.78 509 PRO A O 1
ATOM 3958 N N . GLU A 1 510 ? 40.419 77.340 41.699 1.00 29.96 510 GLU A N 1
ATOM 3959 C CA . GLU A 1 510 ? 41.181 78.606 41.473 1.00 33.38 510 GLU A CA 1
ATOM 3960 C C . GLU A 1 510 ? 42.212 78.814 42.599 1.00 36.46 510 GLU A C 1
ATOM 3961 O O . GLU A 1 510 ? 43.398 79.048 42.284 1.00 36.76 510 GLU A O 1
ATOM 3967 N N . ASP A 1 511 ? 41.781 78.670 43.857 1.00 39.26 511 ASP A N 1
ATOM 3968 C CA . ASP A 1 511 ? 42.622 78.836 45.076 1.00 38.38 511 ASP A CA 1
ATOM 3969 C C . ASP A 1 511 ? 43.761 77.814 45.074 1.00 37.51 511 ASP A C 1
ATOM 3970 O O . ASP A 1 511 ? 44.894 78.190 45.429 1.00 43.05 511 ASP A O 1
ATOM 3975 N N . ILE A 1 512 ? 43.483 76.570 44.699 1.00 35.27 512 ILE A N 1
ATOM 3976 C CA . ILE A 1 512 ? 44.502 75.477 44.744 1.00 37.89 512 ILE A CA 1
ATOM 3977 C C . ILE A 1 512 ? 45.502 75.673 43.610 1.00 35.58 512 ILE A C 1
ATOM 3978 O O . ILE A 1 512 ? 46.688 75.409 43.831 1.00 40.14 512 ILE A O 1
ATOM 3983 N N . LEU A 1 513 ? 45.022 76.112 42.449 1.00 36.19 513 LEU A N 1
ATOM 3984 C CA . LEU A 1 513 ? 45.865 76.484 41.279 1.00 36.69 513 LEU A CA 1
ATOM 3985 C C . LEU A 1 513 ? 46.779 77.664 41.658 1.00 33.33 513 LEU A C 1
ATOM 3986 O O . LEU A 1 513 ? 47.910 77.707 41.160 1.00 31.21 513 LEU A O 1
ATOM 3991 N N . ASP A 1 514 ? 46.330 78.558 42.545 1.00 34.86 514 ASP A N 1
ATOM 3992 C CA . ASP A 1 514 ? 47.110 79.747 42.997 1.00 36.27 514 ASP A CA 1
ATOM 3993 C C . ASP A 1 514 ? 47.994 79.424 44.211 1.00 38.22 514 ASP A C 1
ATOM 3994 O O . ASP A 1 514 ? 48.705 80.336 44.648 1.00 38.23 514 ASP A O 1
ATOM 3999 N N . GLY A 1 515 ? 47.946 78.192 44.724 1.00 39.30 515 GLY A N 1
ATOM 4000 C CA . GLY A 1 515 ? 48.752 77.729 45.868 1.00 41.09 515 GLY A CA 1
ATOM 4001 C C . GLY A 1 515 ? 48.296 78.343 47.184 1.00 41.42 515 GLY A C 1
ATOM 4002 O O . GLY A 1 515 ? 49.159 78.535 48.046 1.00 40.85 515 GLY A O 1
ATOM 4003 N N . ARG A 1 516 ? 47.001 78.644 47.319 1.00 41.58 516 ARG A N 1
ATOM 4004 C CA . ARG A 1 516 ? 46.381 79.221 48.540 1.00 44.19 516 ARG A CA 1
ATOM 4005 C C . ARG A 1 516 ? 45.632 78.101 49.271 1.00 44.28 516 ARG A C 1
ATOM 4006 O O . ARG A 1 516 ? 44.413 77.961 49.074 1.00 42.96 516 ARG A O 1
ATOM 4014 N N . LEU A 1 517 ? 46.357 77.329 50.083 1.00 42.94 517 LEU A N 1
ATOM 4015 C CA . LEU A 1 517 ? 45.892 76.035 50.640 1.00 41.15 517 LEU A CA 1
ATOM 4016 C C . LEU A 1 517 ? 45.434 76.228 52.073 1.00 42.46 517 LEU A C 1
ATOM 4017 O O . LEU A 1 517 ? 45.965 77.093 52.765 1.00 41.42 517 LEU A O 1
ATOM 4022 N N . PR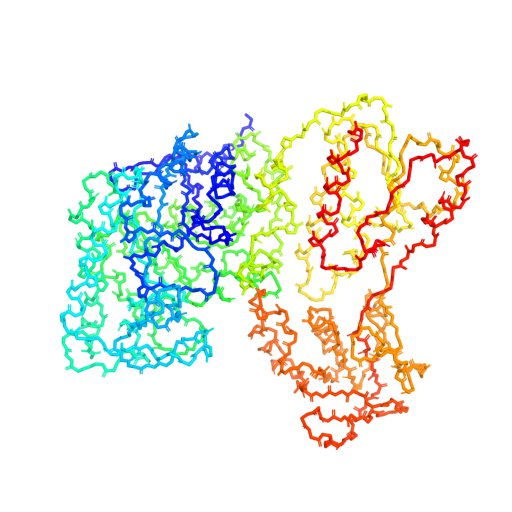O A 1 518 ? 44.483 75.391 52.556 1.00 44.07 518 PRO A N 1
ATOM 4023 C CA . PRO A 1 518 ? 44.126 75.363 53.968 1.00 47.37 518 PRO A CA 1
ATOM 4024 C C . PRO A 1 518 ? 45.356 74.825 54.708 1.00 50.45 518 PRO A C 1
ATOM 4025 O O . PRO A 1 518 ? 45.982 73.929 54.173 1.00 51.56 518 PRO A O 1
ATOM 4029 N N . GLU A 1 519 ? 45.675 75.415 55.864 1.00 56.60 519 GLU A N 1
ATOM 4030 C CA . GLU A 1 519 ? 46.958 75.215 56.596 1.00 61.68 519 GLU A CA 1
ATOM 4031 C C . GLU A 1 519 ? 47.095 73.723 56.902 1.00 59.21 519 GLU A C 1
ATOM 4032 O O . GLU A 1 519 ? 48.140 73.125 56.587 1.00 65.70 519 GLU A O 1
ATOM 4038 N N . GLY A 1 520 ? 46.058 73.144 57.488 1.00 48.80 520 GLY A N 1
ATOM 4039 C CA . GLY A 1 520 ? 46.009 71.701 57.737 1.00 46.44 520 GLY A CA 1
ATOM 4040 C C . GLY A 1 520 ? 44.580 71.252 57.918 1.00 45.62 520 GLY A C 1
ATOM 4041 O O . GLY A 1 520 ? 43.706 71.702 57.145 1.00 47.11 520 GLY A O 1
ATOM 4042 N N . GLY A 1 521 ? 44.363 70.381 58.898 1.00 43.72 521 GLY A N 1
ATOM 4043 C CA . GLY A 1 521 ? 43.037 69.872 59.278 1.00 43.10 521 GLY A CA 1
ATOM 4044 C C . GLY A 1 521 ? 42.432 69.026 58.177 1.00 44.26 521 GLY A C 1
ATOM 4045 O O . GLY A 1 521 ? 43.185 68.561 57.281 1.00 40.13 521 GLY A O 1
ATOM 4046 N N . SER A 1 522 ? 41.116 68.814 58.272 1.00 41.74 522 SER A N 1
ATOM 4047 C CA . SER A 1 522 ? 40.314 67.985 57.350 1.00 38.55 522 SER A CA 1
ATOM 4048 C C . SER A 1 522 ? 39.862 68.881 56.196 1.00 40.92 522 SER A C 1
ATOM 4049 O O . SER A 1 522 ? 39.771 70.099 56.391 1.00 43.88 522 SER A O 1
ATOM 4052 N N . VAL A 1 523 ? 39.635 68.299 55.020 1.00 42.29 523 VAL A N 1
ATOM 4053 C CA . VAL A 1 523 ? 39.086 69.021 53.838 1.00 40.23 523 VAL A CA 1
ATOM 4054 C C . VAL A 1 523 ? 38.288 68.021 52.993 1.00 38.50 523 VAL A C 1
ATOM 4055 O O . VAL A 1 523 ? 38.773 66.873 52.763 1.00 34.04 523 VAL A O 1
ATOM 4059 N N . ILE A 1 524 ? 37.083 68.449 52.604 1.00 37.00 524 ILE A N 1
ATOM 4060 C CA . ILE A 1 524 ? 36.194 67.735 51.643 1.00 37.33 524 ILE A CA 1
ATOM 4061 C C . ILE A 1 524 ? 36.382 68.347 50.255 1.00 34.70 524 ILE A C 1
ATOM 4062 O O . ILE A 1 524 ? 36.210 69.590 50.105 1.00 35.03 524 ILE A O 1
ATOM 4067 N N . VAL A 1 525 ? 36.738 67.505 49.287 1.00 32.74 525 VAL A N 1
ATOM 4068 C CA . VAL A 1 525 ? 36.774 67.882 47.841 1.00 32.41 525 VAL A CA 1
ATOM 4069 C C . VAL A 1 525 ? 35.543 67.253 47.225 1.00 29.48 525 VAL A C 1
ATOM 4070 O O . VAL A 1 525 ? 35.413 66.031 47.335 1.00 30.62 525 VAL A O 1
ATOM 4074 N N . TYR A 1 526 ? 34.646 68.089 46.704 1.00 30.53 526 TYR A N 1
ATOM 4075 C CA . TYR A 1 526 ? 33.347 67.678 46.113 1.00 28.17 526 TYR A CA 1
ATOM 4076 C C . TYR A 1 526 ? 33.501 67.725 44.598 1.00 28.97 526 TYR A C 1
ATOM 4077 O O . TYR A 1 526 ? 33.821 68.812 44.057 1.00 29.23 526 TYR A O 1
ATOM 4086 N N . ASP A 1 527 ? 33.368 66.556 43.968 1.00 29.15 527 ASP A N 1
ATOM 4087 C CA . ASP A 1 527 ? 33.573 66.350 42.515 1.00 29.63 527 ASP A CA 1
ATOM 4088 C C . ASP A 1 527 ? 32.210 66.205 41.833 1.00 29.24 527 ASP A C 1
ATOM 4089 O O . ASP A 1 527 ? 31.585 65.146 41.993 1.00 27.39 527 ASP A O 1
ATOM 4094 N N . GLU A 1 528 ? 31.788 67.261 41.132 1.00 29.92 528 GLU A N 1
ATOM 4095 C CA . GLU A 1 528 ? 30.659 67.281 40.164 1.00 31.50 528 GLU A CA 1
ATOM 4096 C C . GLU A 1 528 ? 31.198 67.554 38.743 1.00 33.26 528 GLU A C 1
ATOM 4097 O O . GLU A 1 528 ? 30.383 67.905 37.861 1.00 36.33 528 GLU A O 1
ATOM 4103 N N . ASP A 1 529 ? 32.518 67.463 38.541 1.00 30.34 529 ASP A N 1
ATOM 4104 C CA . ASP A 1 529 ? 33.180 67.645 37.226 1.00 28.48 529 ASP A CA 1
ATOM 4105 C C . ASP A 1 529 ? 33.416 66.271 36.603 1.00 28.73 529 ASP A C 1
ATOM 4106 O O . ASP A 1 529 ? 33.224 66.164 35.393 1.00 31.22 529 ASP A O 1
ATOM 4111 N N . TYR A 1 530 ? 33.852 65.289 37.402 1.00 27.26 530 TYR A N 1
ATOM 4112 C CA . TYR A 1 530 ? 33.913 63.839 37.050 1.00 26.91 530 TYR A CA 1
ATOM 4113 C C . TYR A 1 530 ? 35.197 63.504 36.269 1.00 27.81 530 TYR A C 1
ATOM 4114 O O . TYR A 1 530 ? 35.325 62.349 35.758 1.00 25.88 530 TYR A O 1
ATOM 4123 N N . TYR A 1 531 ? 36.142 64.443 36.145 1.00 28.29 531 TYR A N 1
ATOM 4124 C CA . TYR A 1 531 ? 37.443 64.164 35.464 1.00 27.77 531 TYR A CA 1
ATOM 4125 C C . TYR A 1 531 ? 38.604 64.294 36.468 1.00 28.79 531 TYR A C 1
ATOM 4126 O O . TYR A 1 531 ? 38.445 63.854 37.603 1.00 45.66 531 TYR A O 1
ATOM 4135 N N . TYR A 1 532 ? 39.714 64.933 36.122 1.00 27.64 532 TYR A N 1
ATOM 4136 C CA . TYR A 1 532 ? 40.979 64.898 36.909 1.00 28.06 532 TYR A CA 1
ATOM 4137 C C . TYR A 1 532 ? 41.076 66.032 37.939 1.00 27.44 532 TYR A C 1
ATOM 4138 O O . TYR A 1 532 ? 41.835 65.879 38.890 1.00 30.78 532 TYR A O 1
ATOM 4147 N N . MET A 1 533 ? 40.391 67.161 37.745 1.00 26.52 533 MET A N 1
ATOM 4148 C CA . MET A 1 533 ? 40.680 68.391 38.524 1.00 25.89 533 MET A CA 1
ATOM 4149 C C . MET A 1 533 ? 40.462 68.159 40.023 1.00 25.41 533 MET A C 1
ATOM 4150 O O . MET A 1 533 ? 41.254 68.675 40.826 1.00 26.68 533 MET A O 1
ATOM 4155 N N . ALA A 1 534 ? 39.444 67.412 40.404 1.00 25.09 534 ALA A N 1
ATOM 4156 C CA . ALA A 1 534 ? 39.135 67.178 41.830 1.00 26.92 534 ALA A CA 1
ATOM 4157 C C . ALA A 1 534 ? 40.116 66.157 42.403 1.00 27.76 534 ALA A C 1
ATOM 4158 O O . ALA A 1 534 ? 40.523 66.351 43.567 1.00 27.97 534 ALA A O 1
ATOM 4160 N N . ALA A 1 535 ? 40.462 65.105 41.651 1.00 26.56 535 ALA A N 1
ATOM 4161 C CA . ALA A 1 535 ? 41.392 64.054 42.131 1.00 27.25 535 ALA A CA 1
ATOM 4162 C C . ALA A 1 535 ? 42.769 64.699 42.290 1.00 27.70 535 ALA A C 1
ATOM 4163 O O . ALA A 1 535 ? 43.518 64.336 43.233 1.00 31.75 535 ALA A O 1
ATOM 4165 N N . VAL A 1 536 ? 43.077 65.647 41.422 1.00 23.88 536 VAL A N 1
ATOM 4166 C CA . VAL A 1 536 ? 44.403 66.319 41.430 1.00 25.69 536 VAL A CA 1
ATOM 4167 C C . VAL A 1 536 ? 44.477 67.244 42.653 1.00 25.63 536 VAL A C 1
ATOM 4168 O O . VAL A 1 536 ? 45.550 67.283 43.284 1.00 25.57 536 VAL A O 1
ATOM 4172 N N . VAL A 1 537 ? 43.398 67.949 43.002 1.00 26.70 537 VAL A N 1
ATOM 4173 C CA . VAL A 1 537 ? 43.441 68.907 44.148 1.00 27.62 537 VAL A CA 1
ATOM 4174 C C . VAL A 1 537 ? 43.574 68.060 45.414 1.00 26.50 537 VAL A C 1
ATOM 4175 O O . VAL A 1 537 ? 44.436 68.374 46.232 1.00 25.95 537 VAL A O 1
ATOM 4179 N N . ALA A 1 538 ? 42.829 66.964 45.496 1.00 27.79 538 ALA A N 1
ATOM 4180 C CA . ALA A 1 538 ? 42.877 65.995 46.616 1.00 28.45 538 ALA A CA 1
ATOM 4181 C C . ALA A 1 538 ? 44.335 65.619 46.875 1.00 30.63 538 ALA A C 1
ATOM 4182 O O . ALA A 1 538 ? 44.816 65.798 48.004 1.00 31.15 538 ALA A O 1
ATOM 4184 N N . ASP A 1 539 ? 45.021 65.162 45.824 1.00 34.70 539 ASP A N 1
ATOM 4185 C CA . ASP A 1 539 ? 46.440 64.734 45.866 1.00 34.03 539 ASP A CA 1
ATOM 4186 C C . ASP A 1 539 ? 47.276 65.888 46.413 1.00 33.83 539 ASP A C 1
ATOM 4187 O O . ASP A 1 539 ? 47.995 65.677 47.385 1.00 37.72 539 ASP A O 1
ATOM 4192 N N . ARG A 1 540 ? 47.163 67.061 45.801 1.00 32.13 540 ARG A N 1
ATOM 4193 C CA . ARG A 1 540 ? 47.874 68.296 46.215 1.00 31.57 540 ARG A CA 1
ATOM 4194 C C . ARG A 1 540 ? 47.671 68.518 47.712 1.00 31.71 540 ARG A C 1
ATOM 4195 O O . ARG A 1 540 ? 48.658 68.847 48.400 1.00 33.89 540 ARG A O 1
ATOM 4203 N N . LEU A 1 541 ? 46.435 68.339 48.188 1.00 30.38 541 LEU A N 1
ATOM 4204 C CA . LEU A 1 541 ? 46.010 68.683 49.564 1.00 29.42 541 LEU A CA 1
ATOM 4205 C C . LEU A 1 541 ? 46.508 67.635 50.555 1.00 32.64 541 LEU A C 1
ATOM 4206 O O . LEU A 1 541 ? 46.932 68.019 51.674 1.00 35.93 541 LEU A O 1
ATOM 4211 N N . ALA A 1 542 ? 46.423 66.353 50.209 1.00 32.27 542 ALA A N 1
ATOM 4212 C CA . ALA A 1 542 ? 46.924 65.278 51.097 1.00 32.84 542 ALA A CA 1
ATOM 4213 C C . ALA A 1 542 ? 48.442 65.502 51.289 1.00 33.75 542 ALA A C 1
ATOM 4214 O O . ALA A 1 542 ? 48.925 65.471 52.458 1.00 35.85 542 ALA A O 1
ATOM 4216 N N . ARG A 1 543 ? 49.146 65.827 50.207 1.00 28.62 543 ARG A N 1
ATOM 4217 C CA . ARG A 1 543 ? 50.613 66.065 50.200 1.00 30.72 543 ARG A CA 1
ATOM 4218 C C . ARG A 1 543 ? 50.994 67.334 50.964 1.00 27.84 543 ARG A C 1
ATOM 4219 O O . ARG A 1 543 ? 52.165 67.503 51.193 1.00 26.01 543 ARG A O 1
ATOM 4227 N N . ALA A 1 544 ? 50.059 68.245 51.218 1.00 28.34 544 ALA A N 1
ATOM 4228 C CA . ALA A 1 544 ? 50.305 69.455 52.036 1.00 27.66 544 ALA A CA 1
ATOM 4229 C C . ALA A 1 544 ? 50.154 69.117 53.528 1.00 28.27 544 ALA A C 1
ATOM 4230 O O . ALA A 1 544 ? 50.552 69.962 54.356 1.00 28.24 544 ALA A O 1
ATOM 4232 N N . GLY A 1 545 ? 49.614 67.931 53.850 1.00 27.97 545 GLY A N 1
ATOM 4233 C CA . GLY A 1 545 ? 49.394 67.444 55.221 1.00 26.77 545 GLY A CA 1
ATOM 4234 C C . GLY A 1 545 ? 47.935 67.504 55.647 1.00 28.76 545 GLY A C 1
ATOM 4235 O O . GLY A 1 545 ? 47.653 67.135 56.816 1.00 29.49 545 GLY A O 1
ATOM 4236 N N . CYS A 1 546 ? 47.016 67.943 54.774 1.00 28.86 546 CYS A N 1
ATOM 4237 C CA . CYS A 1 546 ? 45.548 67.882 55.050 1.00 28.12 546 CYS A CA 1
ATOM 4238 C C . CYS A 1 546 ? 45.072 66.426 54.994 1.00 28.62 546 CYS A C 1
ATOM 4239 O O . CYS A 1 546 ? 45.579 65.674 54.161 1.00 30.58 546 CYS A O 1
ATOM 4242 N N . LYS A 1 547 ? 44.145 66.055 55.875 1.00 31.51 547 LYS A N 1
ATOM 4243 C CA . LYS A 1 547 ? 43.334 64.820 55.755 1.00 32.67 547 LYS A CA 1
ATOM 4244 C C . LYS A 1 547 ? 42.226 65.112 54.735 1.00 30.43 547 LYS A C 1
ATOM 4245 O O . LYS A 1 547 ? 41.360 65.944 55.045 1.00 26.47 547 LYS A O 1
ATOM 4251 N N . VAL A 1 548 ? 42.282 64.461 53.563 1.00 28.74 548 VAL A N 1
ATOM 4252 C CA . VAL A 1 548 ? 41.314 64.661 52.445 1.00 28.56 548 VAL A CA 1
ATOM 4253 C C . VAL A 1 548 ? 40.260 63.547 52.446 1.00 26.44 548 VAL A C 1
ATOM 4254 O O . VAL A 1 548 ? 40.653 62.368 52.532 1.00 24.61 548 VAL A O 1
ATOM 4258 N N . THR A 1 549 ? 38.987 63.928 52.296 1.00 24.65 549 THR A N 1
ATOM 4259 C CA . THR A 1 549 ? 37.902 63.031 51.828 1.00 27.52 549 THR A CA 1
ATOM 4260 C C . THR A 1 549 ? 37.463 63.466 50.419 1.00 28.17 549 THR A C 1
ATOM 4261 O O . THR A 1 549 ? 37.008 64.611 50.252 1.00 28.13 549 THR A O 1
ATOM 4265 N N . TYR A 1 550 ? 37.555 62.571 49.441 1.00 28.86 550 TYR A N 1
ATOM 4266 C CA . TYR A 1 550 ? 37.034 62.802 48.063 1.00 30.03 550 TYR A CA 1
ATOM 4267 C C . TYR A 1 550 ? 35.578 62.334 48.024 1.00 28.85 550 TYR A C 1
ATOM 4268 O O . TYR A 1 550 ? 35.333 61.141 48.343 1.00 29.62 550 TYR A O 1
ATOM 4277 N N . VAL A 1 551 ? 34.660 63.233 47.641 1.00 28.26 551 VAL A N 1
ATOM 4278 C CA . VAL A 1 551 ? 33.179 63.016 47.688 1.00 27.31 551 VAL A CA 1
ATOM 4279 C C . VAL A 1 551 ? 32.623 63.272 46.289 1.00 28.91 551 VAL A C 1
ATOM 4280 O O . VAL A 1 551 ? 32.870 64.404 45.794 1.00 31.30 551 VAL A O 1
ATOM 4284 N N . THR A 1 552 ? 31.929 62.296 45.675 1.00 25.67 552 THR A N 1
ATOM 4285 C CA . THR A 1 552 ? 31.221 62.518 44.388 1.00 26.32 552 THR A CA 1
ATOM 4286 C C . THR A 1 552 ? 29.771 62.001 44.427 1.00 25.45 552 THR A C 1
ATOM 4287 O O . THR A 1 552 ? 29.473 61.067 45.203 1.00 22.48 552 THR A O 1
ATOM 4291 N N . THR A 1 553 ? 28.935 62.585 43.557 1.00 24.07 553 THR A N 1
ATOM 4292 C CA . THR A 1 553 ? 27.524 62.194 43.288 1.00 24.54 553 THR A CA 1
ATOM 4293 C C . THR A 1 553 ? 27.487 61.004 42.336 1.00 24.06 553 THR A C 1
ATOM 4294 O O . THR A 1 553 ? 26.475 60.287 42.319 1.00 24.43 553 THR A O 1
ATOM 4298 N N . ALA A 1 554 ? 28.572 60.806 41.594 1.00 25.77 554 ALA A N 1
ATOM 4299 C CA . ALA A 1 554 ? 28.805 59.654 40.693 1.00 26.35 554 ALA A CA 1
ATOM 4300 C C . ALA A 1 554 ? 29.027 58.367 41.502 1.00 24.91 554 ALA A C 1
ATOM 4301 O O . ALA A 1 554 ? 29.396 58.430 42.698 1.00 26.24 554 ALA A O 1
ATOM 4303 N N . SER A 1 555 ? 28.785 57.228 40.872 1.00 24.58 555 SER A N 1
ATOM 4304 C CA . SER A 1 555 ? 28.899 55.891 41.506 1.00 26.57 555 SER A CA 1
ATOM 4305 C C . SER A 1 555 ? 30.365 55.462 41.614 1.00 26.45 555 SER A C 1
ATOM 4306 O O . SER A 1 555 ? 30.655 54.592 42.456 1.00 28.40 555 SER A O 1
ATOM 4309 N N . ASP A 1 556 ? 31.229 56.032 40.776 1.00 24.99 556 ASP A N 1
ATOM 4310 C CA . ASP A 1 556 ? 32.672 55.721 40.712 1.00 25.11 556 ASP A CA 1
ATOM 4311 C C . ASP A 1 556 ? 33.447 57.021 40.860 1.00 25.39 556 ASP A C 1
ATOM 4312 O O . ASP A 1 556 ? 32.965 58.065 40.414 1.00 23.28 556 ASP A O 1
ATOM 4317 N N . PRO A 1 557 ? 34.646 57.000 41.509 1.00 25.56 557 PRO A N 1
ATOM 4318 C CA . PRO A 1 557 ? 35.504 58.179 41.566 1.00 24.05 557 PRO A CA 1
ATOM 4319 C C . PRO A 1 557 ? 35.916 58.550 40.134 1.00 23.99 557 PRO A C 1
ATOM 4320 O O . PRO A 1 557 ? 36.226 57.661 39.371 1.00 23.07 557 PRO A O 1
ATOM 4324 N N . SER A 1 558 ? 35.872 59.850 39.827 1.00 25.28 558 SER A N 1
ATOM 4325 C CA . SER A 1 558 ? 36.370 60.493 38.582 1.00 25.69 558 SER A CA 1
ATOM 4326 C C . SER A 1 558 ? 35.911 59.712 37.361 1.00 25.12 558 SER A C 1
ATOM 4327 O O . SER A 1 558 ? 36.738 59.230 36.585 1.00 24.84 558 SER A O 1
ATOM 4330 N N . PRO A 1 559 ? 34.579 59.586 37.165 1.00 25.96 559 PRO A N 1
ATOM 4331 C CA . PRO A 1 559 ? 33.988 58.638 36.208 1.00 24.61 559 PRO A CA 1
ATOM 4332 C C . PRO A 1 559 ? 34.696 58.584 34.849 1.00 24.44 559 PRO A C 1
ATOM 4333 O O . PRO A 1 559 ? 34.899 57.483 34.318 1.00 24.14 559 PRO A O 1
ATOM 4337 N N . TRP A 1 560 ? 35.074 59.757 34.336 1.00 23.04 560 TRP A N 1
ATOM 4338 C CA . TRP A 1 560 ? 35.643 59.889 32.972 1.00 23.79 560 TRP A CA 1
ATOM 4339 C C . TRP A 1 560 ? 36.933 59.055 32.851 1.00 23.55 560 TR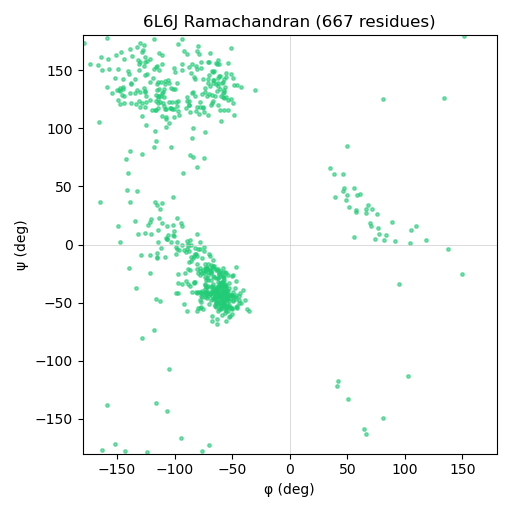P A C 1
ATOM 4340 O O . TRP A 1 560 ? 37.306 58.698 31.695 1.00 19.80 560 TRP A O 1
ATOM 4351 N N . THR A 1 561 ? 37.605 58.790 33.986 1.00 22.40 561 THR A N 1
ATOM 4352 C CA . THR A 1 561 ? 38.895 58.058 34.031 1.00 21.86 561 THR A CA 1
ATOM 4353 C C . THR A 1 561 ? 38.671 56.578 33.710 1.00 21.61 561 THR A C 1
ATOM 4354 O O . THR A 1 561 ? 39.636 55.935 33.329 1.00 23.48 561 THR A O 1
ATOM 4358 N N . HIS A 1 562 ? 37.447 56.066 33.779 1.00 22.23 562 HIS A N 1
ATOM 4359 C CA . HIS A 1 562 ? 37.127 54.733 33.214 1.00 23.29 562 HIS A CA 1
ATOM 4360 C C . HIS A 1 562 ? 37.606 54.719 31.769 1.00 23.32 562 HIS A C 1
ATOM 4361 O O . HIS A 1 562 ? 38.057 53.663 31.307 1.00 25.23 562 HIS A O 1
ATOM 4368 N N . ASN A 1 563 ? 37.533 55.884 31.116 1.00 22.86 563 ASN A N 1
ATOM 4369 C CA . ASN A 1 563 ? 37.745 56.087 29.659 1.00 22.19 563 ASN A CA 1
ATOM 4370 C C . ASN A 1 563 ? 39.206 56.469 29.363 1.00 23.74 563 ASN A C 1
ATOM 4371 O O . ASN A 1 563 ? 39.704 56.082 28.306 1.00 22.80 563 ASN A O 1
ATOM 4376 N N . THR A 1 564 ? 39.870 57.212 30.247 1.00 24.29 564 THR A N 1
ATOM 4377 C CA . THR A 1 564 ? 41.300 57.564 30.109 1.00 23.83 564 THR A CA 1
ATOM 4378 C C . THR A 1 564 ? 42.147 56.428 30.701 1.00 26.20 564 THR A C 1
ATOM 4379 O O . THR A 1 564 ? 43.381 56.543 30.665 1.00 26.73 564 THR A O 1
ATOM 4383 N N . LEU A 1 565 ? 41.505 55.376 31.227 1.00 25.93 565 LEU A N 1
ATOM 4384 C CA . LEU A 1 565 ? 42.150 54.206 31.864 1.00 24.81 565 LEU A CA 1
ATOM 4385 C C . LEU A 1 565 ? 43.004 54.685 33.032 1.00 25.02 565 LEU A C 1
ATOM 4386 O O . LEU A 1 565 ? 44.137 54.197 33.172 1.00 27.39 565 LEU A O 1
ATOM 4391 N N . GLU A 1 566 ? 42.486 55.615 33.830 1.00 25.34 566 GLU A N 1
ATOM 4392 C CA . GLU A 1 566 ? 43.180 56.156 35.031 1.00 25.86 566 GLU A CA 1
ATOM 4393 C C . GLU A 1 566 ? 42.416 55.807 36.310 1.00 26.42 566 GLU A C 1
ATOM 4394 O O . GLU A 1 566 ? 42.989 56.010 37.390 1.00 27.13 566 GLU A O 1
ATOM 4400 N N . MET A 1 567 ? 41.184 55.294 36.228 1.00 29.29 567 MET A N 1
ATOM 4401 C CA . MET A 1 567 ? 40.355 55.094 37.454 1.00 30.65 567 MET A CA 1
ATOM 4402 C C . MET A 1 567 ? 41.138 54.233 38.450 1.00 30.08 567 MET A C 1
ATOM 4403 O O . MET A 1 567 ? 41.336 54.689 39.586 1.00 30.18 567 MET A O 1
ATOM 4408 N N . VAL A 1 568 ? 41.607 53.062 38.014 1.00 27.57 568 VAL A N 1
ATOM 4409 C CA . VAL A 1 568 ? 42.274 52.074 38.908 1.00 25.71 568 VAL A CA 1
ATOM 4410 C C . VAL A 1 568 ? 43.530 52.705 39.531 1.00 25.13 568 VAL A C 1
ATOM 4411 O O . VAL A 1 568 ? 43.866 52.352 40.652 1.00 25.04 568 VAL A O 1
ATOM 4415 N N . HIS A 1 569 ? 44.225 53.589 38.818 1.00 26.66 569 HIS A N 1
ATOM 4416 C CA . HIS A 1 569 ? 45.476 54.248 39.290 1.00 24.75 569 HIS A CA 1
ATOM 4417 C C . HIS A 1 569 ? 45.131 55.402 40.234 1.00 25.93 569 HIS A C 1
ATOM 4418 O O . HIS A 1 569 ? 45.862 55.562 41.234 1.00 27.33 569 HIS A O 1
ATOM 4425 N N . VAL A 1 570 ? 44.091 56.190 39.932 1.00 25.90 570 VAL A N 1
ATOM 4426 C CA . VAL A 1 570 ? 43.657 57.307 40.819 1.00 27.37 570 VAL A CA 1
ATOM 4427 C C . VAL A 1 570 ? 43.270 56.687 42.170 1.00 30.39 570 VAL A C 1
ATOM 4428 O O . VAL A 1 570 ? 43.840 57.125 43.207 1.00 30.87 570 VAL A O 1
ATOM 4432 N N . VAL A 1 571 ? 42.366 55.696 42.154 1.00 29.02 571 VAL A N 1
ATOM 4433 C CA . VAL A 1 571 ? 41.899 54.975 43.372 1.00 29.33 571 VAL A CA 1
ATOM 4434 C C . VAL A 1 571 ? 43.133 54.480 44.153 1.00 28.84 571 VAL A C 1
ATOM 4435 O O . VAL A 1 571 ? 43.306 54.941 45.308 1.00 28.10 571 VAL A O 1
ATOM 4439 N N . ASN A 1 572 ? 43.971 53.612 43.568 1.00 29.86 572 ASN A N 1
ATOM 4440 C CA . ASN A 1 572 ? 45.189 53.075 44.250 1.00 32.11 572 ASN A CA 1
ATOM 4441 C C . ASN A 1 572 ? 45.996 54.230 44.850 1.00 31.74 572 ASN A C 1
ATOM 4442 O O . ASN A 1 572 ? 46.422 54.103 45.991 1.00 34.08 572 ASN A O 1
ATOM 4447 N N . SER A 1 573 ? 46.172 55.315 44.106 1.00 29.40 573 SER A N 1
ATOM 4448 C CA . SER A 1 573 ? 46.863 56.544 44.560 1.00 30.39 573 SER A CA 1
ATOM 4449 C C . SER A 1 573 ? 46.236 57.048 45.866 1.00 31.10 573 SER A C 1
ATOM 4450 O O . SER A 1 573 ? 46.985 57.355 46.810 1.00 32.11 573 SER A O 1
ATOM 4453 N N . MET A 1 574 ? 44.903 57.116 45.910 1.00 32.38 574 MET A N 1
ATOM 4454 C CA . MET A 1 574 ? 44.102 57.693 47.020 1.00 31.69 574 MET A CA 1
ATOM 4455 C C . MET A 1 574 ? 44.216 56.762 48.247 1.00 32.38 574 MET A C 1
ATOM 4456 O O . MET A 1 574 ? 44.567 57.252 49.348 1.00 31.98 574 MET A O 1
ATOM 4461 N N . ASN A 1 575 ? 43.967 55.461 48.076 1.00 29.57 575 ASN A N 1
ATOM 4462 C CA . ASN A 1 575 ? 44.197 54.442 49.134 1.00 30.20 575 ASN A CA 1
ATOM 4463 C C . ASN A 1 575 ? 45.600 54.596 49.740 1.00 30.91 575 ASN A C 1
ATOM 4464 O O . ASN A 1 575 ? 45.723 54.502 50.963 1.00 34.63 575 ASN A O 1
ATOM 4469 N N . GLU A 1 576 ? 46.616 54.858 48.925 1.00 31.34 576 GLU A N 1
ATOM 4470 C CA . GLU A 1 576 ? 48.030 54.878 49.375 1.00 33.72 576 GLU A CA 1
ATOM 4471 C C . GLU A 1 576 ? 48.250 56.138 50.215 1.00 32.95 576 GLU A C 1
ATOM 4472 O O . GLU A 1 576 ? 48.894 56.023 51.281 1.00 32.49 576 GLU A O 1
ATOM 4478 N N . ALA A 1 577 ? 47.679 57.273 49.799 1.00 31.75 577 ALA A N 1
ATOM 4479 C CA . ALA A 1 577 ? 47.795 58.587 50.493 1.00 30.52 577 ALA A CA 1
ATOM 4480 C C . ALA A 1 577 ? 46.829 58.672 51.690 1.00 30.99 577 ALA A C 1
ATOM 4481 O O . ALA A 1 577 ? 46.844 59.692 52.385 1.00 31.29 577 ALA A O 1
ATOM 4483 N N . GLY A 1 578 ? 45.997 57.650 51.910 1.00 29.50 578 GLY A N 1
ATOM 4484 C CA . GLY A 1 578 ? 44.902 57.699 52.886 1.00 30.37 578 GLY A CA 1
ATOM 4485 C C . GLY A 1 578 ? 43.980 58.875 52.616 1.00 31.00 578 GLY A C 1
ATOM 4486 O O . GLY A 1 578 ? 43.695 59.633 53.585 1.00 28.71 578 GLY A O 1
ATOM 4487 N N . ILE A 1 579 ? 43.567 59.017 51.347 1.00 29.08 579 ILE A N 1
ATOM 4488 C CA . ILE A 1 579 ? 42.464 59.904 50.886 1.00 30.41 579 ILE A CA 1
ATOM 4489 C C . ILE A 1 579 ? 41.170 59.072 50.924 1.00 29.71 579 ILE A C 1
ATOM 4490 O O . ILE A 1 579 ? 41.055 58.038 50.224 1.00 27.09 579 ILE A O 1
ATOM 4495 N N . GLU A 1 580 ? 40.232 59.511 51.753 1.00 31.81 580 GLU A N 1
ATOM 4496 C CA . GLU A 1 580 ? 38.881 58.916 51.889 1.00 34.31 580 GLU A CA 1
ATOM 4497 C C . GLU A 1 580 ? 38.132 59.074 50.552 1.00 34.52 580 GLU A C 1
ATOM 4498 O O . GLU A 1 580 ? 38.144 60.200 49.972 1.00 29.89 580 GLU A O 1
ATOM 4504 N N . ILE A 1 581 ? 37.519 57.980 50.081 1.00 31.74 581 ILE A N 1
ATOM 4505 C CA . ILE A 1 581 ? 36.619 57.962 48.898 1.00 30.92 581 ILE A CA 1
ATOM 4506 C C . ILE A 1 581 ? 35.175 57.763 49.384 1.00 29.66 581 ILE A C 1
ATOM 4507 O O . ILE A 1 581 ? 34.876 56.679 49.948 1.00 26.19 581 ILE A O 1
ATOM 4512 N N . VAL A 1 582 ? 34.330 58.772 49.143 1.00 27.46 582 VAL A N 1
ATOM 4513 C CA . VAL A 1 582 ? 32.850 58.715 49.281 1.00 27.40 582 VAL A CA 1
ATOM 4514 C C . VAL A 1 582 ? 32.204 58.854 47.895 1.00 26.12 582 VAL A C 1
ATOM 4515 O O . VAL A 1 582 ? 32.552 59.794 47.165 1.00 27.77 582 VAL A O 1
ATOM 4519 N N . VAL A 1 583 ? 31.222 58.005 47.589 1.00 27.32 583 VAL A N 1
ATOM 4520 C CA . VAL A 1 583 ? 30.510 57.975 46.277 1.00 25.46 583 VAL A CA 1
ATOM 4521 C C . VAL A 1 583 ? 28.987 57.979 46.461 1.00 27.12 583 VAL A C 1
ATOM 4522 O O . VAL A 1 583 ? 28.500 57.921 47.605 1.00 23.91 583 VAL A O 1
ATOM 4526 N N . GLY A 1 584 ? 28.267 58.097 45.335 1.00 29.67 584 GLY A N 1
ATOM 4527 C CA . GLY A 1 584 ? 26.797 58.244 45.283 1.00 28.90 584 GLY A CA 1
ATOM 4528 C C . GLY A 1 584 ? 26.269 59.150 46.385 1.00 28.08 584 GLY A C 1
ATOM 4529 O O . GLY A 1 584 ? 25.201 58.815 46.946 1.00 30.11 584 GLY A O 1
ATOM 4530 N N . THR A 1 585 ? 26.967 60.255 46.655 1.00 25.32 585 THR A N 1
ATOM 4531 C CA . THR A 1 585 ? 26.701 61.174 47.784 1.00 28.52 585 THR A CA 1
ATOM 4532 C C . THR A 1 585 ? 26.743 62.619 47.286 1.00 29.87 585 THR A C 1
ATOM 4533 O O . THR A 1 585 ? 27.725 63.002 46.622 1.00 28.14 585 THR A O 1
ATOM 4537 N N . ALA A 1 586 ? 25.715 63.398 47.632 1.00 32.62 586 ALA A N 1
ATOM 4538 C CA . ALA A 1 586 ? 25.616 64.844 47.329 1.00 32.66 586 ALA A CA 1
ATOM 4539 C C . ALA A 1 586 ? 25.722 65.653 48.629 1.00 35.78 586 ALA A C 1
ATOM 4540 O O . ALA A 1 586 ? 25.365 65.131 49.719 1.00 32.82 586 ALA A O 1
ATOM 4542 N N . ILE A 1 587 ? 26.159 66.905 48.499 1.00 33.72 587 ILE A N 1
ATOM 4543 C CA . ILE A 1 587 ? 26.184 67.904 49.597 1.00 30.90 587 ILE A CA 1
ATOM 4544 C C . ILE A 1 587 ? 24.833 68.626 49.647 1.00 31.38 587 ILE A C 1
ATOM 4545 O O . ILE A 1 587 ? 24.465 69.273 48.640 1.00 31.97 587 ILE A O 1
ATOM 4550 N N . ALA A 1 588 ? 24.143 68.531 50.787 1.00 31.03 588 ALA A N 1
ATOM 4551 C CA . ALA A 1 588 ? 22.880 69.254 51.081 1.00 32.81 588 ALA A CA 1
ATOM 4552 C C . ALA A 1 588 ? 23.212 70.708 51.419 1.00 34.82 588 ALA A C 1
ATOM 4553 O O . ALA A 1 588 ? 22.520 71.628 50.910 1.00 38.57 588 ALA A O 1
ATOM 4555 N N . SER A 1 589 ? 24.245 70.907 52.234 1.00 34.44 589 SER A N 1
ATOM 4556 C CA . SER A 1 589 ? 24.540 72.204 52.901 1.00 35.24 589 SER A CA 1
ATOM 4557 C C . SER A 1 589 ? 25.955 72.176 53.495 1.00 31.37 589 SER A C 1
ATOM 4558 O O . SER A 1 589 ? 26.435 71.071 53.826 1.00 27.56 589 SER A O 1
ATOM 4561 N N . ILE A 1 590 ? 26.564 73.357 53.644 1.00 31.87 590 ILE A N 1
ATOM 4562 C CA . ILE A 1 590 ? 27.930 73.534 54.213 1.00 32.71 590 ILE A CA 1
ATOM 4563 C C . ILE A 1 590 ? 27.826 74.419 55.454 1.00 33.80 590 ILE A C 1
ATOM 4564 O O . ILE A 1 590 ? 27.477 75.587 55.275 1.00 39.37 590 ILE A O 1
ATOM 4569 N N . GLY A 1 591 ? 28.153 73.880 56.635 1.00 34.12 591 GLY A N 1
ATOM 4570 C CA . GLY A 1 591 ? 28.293 74.641 57.897 1.00 35.68 591 GLY A CA 1
ATOM 4571 C C . GLY A 1 591 ? 29.732 75.088 58.175 1.00 38.96 591 GLY A C 1
ATOM 4572 O O . GLY A 1 591 ? 30.666 74.748 57.443 1.00 38.05 591 GLY A O 1
ATOM 4573 N N . PRO A 1 592 ? 29.962 75.845 59.273 1.00 44.08 592 PRO A N 1
ATOM 4574 C CA . PRO A 1 592 ? 31.278 76.424 59.580 1.00 42.10 592 PRO A CA 1
ATOM 4575 C C . PRO A 1 592 ? 32.441 75.424 59.693 1.00 41.79 592 PRO A C 1
ATOM 4576 O O . PRO A 1 592 ? 33.576 75.823 59.485 1.00 42.11 592 PRO A O 1
ATOM 4580 N N . SER A 1 593 ? 32.146 74.183 60.079 1.00 40.71 593 SER A N 1
ATOM 4581 C CA . SER A 1 593 ? 33.168 73.145 60.371 1.00 41.77 593 SER A CA 1
ATOM 4582 C C . SER A 1 593 ? 32.646 71.734 60.047 1.00 41.95 593 SER A C 1
ATOM 4583 O O . SER A 1 593 ? 33.251 70.746 60.509 1.00 39.86 593 SER A O 1
ATOM 4586 N N . SER A 1 594 ? 31.556 71.626 59.289 1.00 43.79 594 SER A N 1
ATOM 4587 C CA . SER A 1 594 ? 31.040 70.329 58.771 1.00 41.38 594 SER A CA 1
ATOM 4588 C C . SER A 1 594 ? 30.155 70.570 57.548 1.00 39.66 594 SER A C 1
ATOM 4589 O O . SER A 1 594 ? 29.669 71.698 57.363 1.00 39.49 594 SER A O 1
ATOM 4592 N N . VAL A 1 595 ? 29.959 69.535 56.739 1.00 40.21 595 VAL A N 1
ATOM 4593 C CA . VAL A 1 595 ? 28.936 69.530 55.651 1.00 38.89 595 VAL A CA 1
ATOM 4594 C C . VAL A 1 595 ? 27.884 68.470 55.994 1.00 39.60 595 VAL A C 1
ATOM 4595 O O . VAL A 1 595 ? 28.271 67.398 56.530 1.00 38.26 595 VAL A O 1
ATOM 4599 N N . LYS A 1 596 ? 26.608 68.791 55.739 1.00 37.90 596 LYS A N 1
ATOM 4600 C CA . LYS A 1 596 ? 25.512 67.803 55.671 1.00 37.96 596 LYS A CA 1
ATOM 4601 C C . LYS A 1 596 ? 25.523 67.213 54.258 1.00 37.86 596 LYS A C 1
ATOM 4602 O O . LYS A 1 596 ? 25.634 68.001 53.282 1.00 32.36 596 LYS A O 1
ATOM 4608 N N . VAL A 1 597 ? 25.477 65.878 54.168 1.00 34.40 597 VAL A N 1
ATOM 4609 C CA . VAL A 1 597 ? 25.443 65.132 52.883 1.00 33.69 597 VAL A CA 1
ATOM 4610 C C . VAL A 1 597 ? 24.230 64.195 52.882 1.00 33.73 597 VAL A C 1
ATOM 4611 O O . VAL A 1 597 ? 23.694 63.892 53.940 1.00 36.50 597 VAL A O 1
ATOM 4615 N N . SER A 1 598 ? 23.836 63.758 51.699 1.00 35.49 598 SER A N 1
ATOM 4616 C CA . SER A 1 598 ? 22.715 62.830 51.434 1.00 36.31 598 SER A CA 1
ATOM 4617 C C . SER A 1 598 ? 23.218 61.753 50.468 1.00 34.80 598 SER A C 1
ATOM 4618 O O . SER A 1 598 ? 23.876 62.136 49.483 1.00 34.69 598 SER A O 1
ATOM 4621 N N . ARG A 1 599 ? 22.951 60.473 50.750 1.00 32.95 599 ARG A N 1
ATOM 4622 C CA . ARG A 1 599 ? 23.172 59.375 49.774 1.00 35.00 599 ARG A CA 1
ATOM 4623 C C . ARG A 1 599 ? 22.044 59.396 48.735 1.00 33.40 599 ARG A C 1
ATOM 4624 O O . ARG A 1 599 ? 20.882 59.453 49.144 1.00 32.98 599 ARG A O 1
ATOM 4632 N N . LEU A 1 600 ? 22.384 59.368 47.441 1.00 33.20 600 LEU A N 1
ATOM 4633 C CA . LEU A 1 600 ? 21.399 59.504 46.331 1.00 31.82 600 LEU A CA 1
ATOM 4634 C C . LEU A 1 600 ? 20.436 58.303 46.298 1.00 29.10 600 LEU A C 1
ATOM 4635 O O . LEU A 1 600 ? 19.254 58.534 46.083 1.00 32.45 600 LEU A O 1
ATOM 4640 N N . LEU A 1 601 ? 20.882 57.078 46.529 1.00 28.45 601 LEU A N 1
ATOM 4641 C CA . LEU A 1 601 ? 20.000 55.898 46.350 1.00 31.99 601 LEU A CA 1
ATOM 4642 C C . LEU A 1 601 ? 18.775 56.022 47.256 1.00 34.88 601 LEU A C 1
ATOM 4643 O O . LEU A 1 601 ? 17.685 55.635 46.804 1.00 40.98 601 LEU A O 1
ATOM 4648 N N . ASP A 1 602 ? 18.944 56.493 48.496 1.00 38.69 602 ASP A N 1
ATOM 4649 C CA . ASP A 1 602 ? 17.921 56.356 49.570 1.00 38.04 602 ASP A CA 1
ATOM 4650 C C . ASP A 1 602 ? 17.916 57.542 50.542 1.00 39.71 602 ASP A C 1
ATOM 4651 O O . ASP A 1 602 ? 17.162 57.464 51.516 1.00 41.96 602 ASP A O 1
ATOM 4656 N N . GLY A 1 603 ? 18.742 58.568 50.341 1.00 40.28 603 GLY A N 1
ATOM 4657 C CA . GLY A 1 603 ? 18.655 59.826 51.113 1.00 43.86 603 GLY A CA 1
ATOM 4658 C C . GLY A 1 603 ? 19.087 59.703 52.569 1.00 43.35 603 GLY A C 1
ATOM 4659 O O . GLY A 1 603 ? 18.754 60.625 53.342 1.00 41.89 603 GLY A O 1
ATOM 4660 N N . ARG A 1 604 ? 19.789 58.623 52.936 1.00 47.60 604 ARG A N 1
ATOM 4661 C CA . ARG A 1 604 ? 20.469 58.481 54.255 1.00 50.81 604 ARG A CA 1
ATOM 4662 C C . ARG A 1 604 ? 21.363 59.710 54.432 1.00 46.13 604 ARG A C 1
ATOM 4663 O O . ARG A 1 604 ? 22.286 59.866 53.627 1.00 45.53 604 ARG A O 1
ATOM 4671 N N . GLU A 1 605 ? 21.072 60.548 55.428 1.00 47.16 605 GLU A N 1
ATOM 4672 C CA . GLU A 1 605 ? 21.847 61.778 55.731 1.00 49.22 605 GLU A CA 1
ATOM 4673 C C . GLU A 1 605 ? 23.004 61.488 56.704 1.00 49.41 605 GLU A C 1
ATOM 4674 O O . GLU A 1 605 ? 23.037 60.428 57.365 1.00 46.18 605 GLU A O 1
ATOM 4680 N N . ASN A 1 606 ? 23.931 62.435 56.776 1.00 50.11 606 ASN A N 1
ATOM 4681 C CA . ASN A 1 606 ? 25.220 62.307 57.495 1.00 50.10 606 ASN A CA 1
ATOM 4682 C C . ASN A 1 606 ? 25.817 63.695 57.707 1.00 51.42 606 ASN A C 1
ATOM 4683 O O . ASN A 1 606 ? 25.580 64.566 56.858 1.00 53.15 606 ASN A O 1
ATOM 4688 N N . GLU A 1 607 ? 26.583 63.876 58.784 1.00 54.58 607 GLU A N 1
ATOM 4689 C CA . GLU A 1 607 ? 27.478 65.050 58.956 1.00 54.56 607 GLU A CA 1
ATOM 4690 C C . GLU A 1 607 ? 28.931 64.569 58.841 1.00 48.98 607 GLU A C 1
ATOM 4691 O O . GLU A 1 607 ? 29.282 63.548 59.468 1.00 43.43 607 GLU A O 1
ATOM 4697 N N . MET A 1 608 ? 29.716 65.271 58.023 1.00 44.79 608 MET A N 1
ATOM 4698 C CA . MET A 1 608 ? 31.180 65.091 57.893 1.00 44.06 608 MET A CA 1
ATOM 4699 C C . MET A 1 608 ? 31.858 66.354 58.423 1.00 41.95 608 MET A C 1
ATOM 4700 O O . MET A 1 608 ? 31.508 67.459 57.974 1.00 40.72 608 MET A O 1
ATOM 4705 N N . ALA A 1 609 ? 32.800 66.188 59.345 1.00 39.08 609 ALA A N 1
ATOM 4706 C CA . ALA A 1 609 ? 33.690 67.272 59.796 1.00 38.98 609 ALA A CA 1
ATOM 4707 C C . ALA A 1 609 ? 34.504 67.726 58.576 1.00 38.65 609 ALA A C 1
ATOM 4708 O O . ALA A 1 609 ? 34.825 66.882 57.718 1.00 41.18 609 ALA A O 1
ATOM 4710 N N . ALA A 1 610 ? 34.771 69.021 58.463 1.00 35.08 610 ALA A N 1
ATOM 4711 C CA . ALA A 1 610 ? 35.493 69.598 57.318 1.00 37.25 610 ALA A CA 1
ATOM 4712 C C . ALA A 1 610 ? 35.950 71.019 57.664 1.00 38.17 610 ALA A C 1
ATOM 4713 O O . ALA A 1 610 ? 35.098 71.920 57.683 1.00 41.88 610 ALA A O 1
ATOM 4715 N N . ASP A 1 611 ? 37.243 71.200 57.920 1.00 34.57 611 ASP A N 1
ATOM 4716 C CA . ASP A 1 611 ? 37.813 72.526 58.244 1.00 39.15 611 ASP A CA 1
ATOM 4717 C C . ASP A 1 611 ? 37.855 73.346 56.953 1.00 42.14 611 ASP A C 1
ATOM 4718 O O . ASP A 1 611 ? 37.626 74.565 57.019 1.00 48.38 611 ASP A O 1
ATOM 4723 N N . ALA A 1 612 ? 38.095 72.698 55.814 1.00 42.34 612 ALA A N 1
ATOM 4724 C CA . ALA A 1 612 ? 37.988 73.310 54.468 1.00 40.97 612 ALA A CA 1
ATOM 4725 C C . ALA A 1 612 ? 37.091 72.446 53.566 1.00 42.77 612 ALA A C 1
ATOM 4726 O O . ALA A 1 612 ? 36.753 71.273 53.946 1.00 36.90 612 ALA A O 1
ATOM 4728 N N . VAL A 1 613 ? 36.701 73.028 52.425 1.00 39.20 613 VAL A N 1
ATOM 4729 C CA . VAL A 1 613 ? 35.782 72.417 51.418 1.00 37.27 613 VAL A CA 1
ATOM 4730 C C . VAL A 1 613 ? 36.206 72.924 50.048 1.00 35.33 613 VAL A C 1
ATOM 4731 O O . VAL A 1 613 ? 36.210 74.166 49.886 1.00 35.78 613 VAL A O 1
ATOM 4735 N N . VAL A 1 614 ? 36.565 72.036 49.114 1.00 31.74 614 VAL A N 1
ATOM 4736 C CA . VAL A 1 614 ? 36.823 72.483 47.714 1.00 32.32 614 VAL A CA 1
ATOM 4737 C C . VAL A 1 614 ? 35.656 71.989 46.851 1.00 32.33 614 VAL A C 1
ATOM 4738 O O . VAL A 1 614 ? 35.423 70.752 46.790 1.00 33.14 614 VAL A O 1
ATOM 4742 N N . LEU A 1 615 ? 34.905 72.939 46.282 1.00 29.44 615 LEU A N 1
ATOM 4743 C CA . LEU A 1 615 ? 33.842 72.682 45.281 1.00 27.59 615 LEU A CA 1
ATOM 4744 C C . LEU A 1 615 ? 34.456 72.640 43.868 1.00 26.31 615 LEU A C 1
ATOM 4745 O O . LEU A 1 615 ? 34.969 73.665 43.403 1.00 22.83 615 LEU A O 1
ATOM 4750 N N . VAL A 1 616 ? 34.418 71.464 43.234 1.00 27.60 616 VAL A N 1
ATOM 4751 C CA . VAL A 1 616 ? 34.844 71.230 41.820 1.00 28.67 616 VAL A CA 1
ATOM 4752 C C . VAL A 1 616 ? 33.603 70.789 41.032 1.00 29.61 616 VAL A C 1
ATOM 4753 O O . VAL A 1 616 ? 33.348 69.560 40.963 1.00 27.92 616 VAL A O 1
ATOM 4757 N N . THR A 1 617 ? 32.856 71.756 40.475 1.00 32.00 617 THR A N 1
ATOM 4758 C CA . THR A 1 617 ? 31.497 71.528 39.896 1.00 34.85 617 THR A CA 1
ATOM 4759 C C . THR A 1 617 ? 31.353 72.091 38.470 1.00 33.89 617 THR A C 1
ATOM 4760 O O . THR A 1 617 ? 30.330 71.799 37.830 1.00 30.60 617 THR A O 1
ATOM 4764 N N . GLY A 1 618 ? 32.319 72.847 37.959 1.00 34.12 618 GLY A N 1
ATOM 4765 C CA . GLY A 1 618 ? 32.246 73.335 36.569 1.00 32.07 618 GLY A CA 1
ATOM 4766 C C . GLY A 1 618 ? 32.979 74.646 36.398 1.00 32.70 618 GLY A C 1
ATOM 4767 O O . GLY A 1 618 ? 33.574 75.137 37.396 1.00 30.01 618 GLY A O 1
ATOM 4768 N N . GLN A 1 619 ? 32.973 75.153 35.163 1.00 32.40 619 GLN A N 1
ATOM 4769 C CA . GLN A 1 619 ? 33.720 76.361 34.735 1.00 33.53 619 GLN A CA 1
ATOM 4770 C C . GLN A 1 619 ? 32.717 77.343 34.121 1.00 34.91 619 GLN A C 1
ATOM 4771 O O . GLN A 1 619 ? 31.729 76.874 33.557 1.00 38.41 619 GLN A O 1
ATOM 4777 N N . LEU A 1 620 ? 32.945 78.646 34.279 1.00 35.36 620 LEU A N 1
ATOM 4778 C CA . LEU A 1 620 ? 32.166 79.741 33.636 1.00 35.11 620 LEU A CA 1
ATOM 4779 C C . LEU A 1 620 ? 33.088 80.500 32.682 1.00 36.92 620 LEU A C 1
ATOM 4780 O O . LEU A 1 620 ? 34.206 80.862 33.107 1.00 39.15 620 LEU A O 1
ATOM 4785 N N . SER A 1 621 ? 32.625 80.768 31.459 1.00 36.13 621 SER A N 1
ATOM 4786 C CA . SER A 1 621 ? 33.432 81.398 30.384 1.00 35.19 621 SER A CA 1
ATOM 4787 C C . SER A 1 621 ? 33.723 82.875 30.727 1.00 34.22 621 SER A C 1
ATOM 4788 O O . SER A 1 621 ? 32.820 83.562 31.220 1.00 31.45 621 SER A O 1
ATOM 4791 N N . GLU A 1 622 ? 34.963 83.319 30.506 1.00 34.91 622 GLU A N 1
ATOM 4792 C CA . GLU A 1 622 ? 35.347 84.752 30.458 1.00 37.62 622 GLU A CA 1
ATOM 4793 C C . GLU A 1 622 ? 35.087 85.259 29.042 1.00 36.74 622 GLU A C 1
ATOM 4794 O O . GLU A 1 622 ? 35.961 85.102 28.204 1.00 35.69 622 GLU A O 1
ATOM 4800 N N . ASP A 1 623 ? 33.893 85.796 28.783 1.00 39.64 623 ASP A N 1
ATOM 4801 C CA . ASP A 1 623 ? 33.449 86.156 27.412 1.00 39.94 623 ASP A CA 1
ATOM 4802 C C . ASP A 1 623 ? 33.004 87.620 27.352 1.00 40.77 623 ASP A C 1
ATOM 4803 O O . ASP A 1 623 ? 32.444 88.002 26.310 1.00 41.95 623 ASP A O 1
ATOM 4808 N N . GLU A 1 624 ? 33.233 88.422 28.392 1.00 42.50 624 GLU A N 1
ATOM 4809 C CA . GLU A 1 624 ? 32.792 89.840 28.389 1.00 47.18 624 GLU A CA 1
ATOM 4810 C C . GLU A 1 624 ? 33.364 90.538 27.149 1.00 43.80 624 GLU A C 1
ATOM 4811 O O . GLU A 1 624 ? 32.582 91.072 26.337 1.00 41.38 624 GLU A O 1
ATOM 4817 N N . LEU A 1 625 ? 34.686 90.518 27.010 1.00 44.15 625 LEU A N 1
ATOM 4818 C CA . LEU A 1 625 ? 35.416 91.279 25.964 1.00 43.20 625 LEU A CA 1
ATOM 4819 C C . LEU A 1 625 ? 34.864 90.885 24.593 1.00 44.18 625 LEU A C 1
ATOM 4820 O O . LEU A 1 625 ? 34.698 91.785 23.756 1.00 47.12 625 LEU A O 1
ATOM 4825 N N . TYR A 1 626 ? 34.601 89.597 24.364 1.00 41.29 626 TYR A N 1
ATOM 4826 C CA . TYR A 1 626 ? 34.069 89.099 23.069 1.00 42.70 626 TYR A CA 1
ATOM 4827 C C . TYR A 1 626 ? 32.711 89.750 22.752 1.00 43.51 626 TYR A C 1
ATOM 4828 O O . TYR A 1 626 ? 32.431 89.982 21.561 1.00 46.05 626 TYR A O 1
ATOM 4837 N N . HIS A 1 627 ? 31.880 89.994 23.767 1.00 45.39 627 HIS A N 1
ATOM 4838 C CA . HIS A 1 627 ? 30.526 90.598 23.617 1.00 49.43 627 HIS A CA 1
ATOM 4839 C C . HIS A 1 627 ? 30.670 92.108 23.409 1.00 52.13 627 HIS A C 1
ATOM 4840 O O . HIS A 1 627 ? 29.948 92.644 22.547 1.00 51.00 627 HIS A O 1
ATOM 4847 N N . GLN A 1 628 ? 31.585 92.742 24.153 1.00 56.60 628 GLN A N 1
ATOM 4848 C CA . GLN A 1 628 ? 31.984 94.167 23.967 1.00 56.77 628 GLN A CA 1
ATOM 4849 C C . GLN A 1 628 ? 32.399 94.377 22.505 1.00 58.94 628 GLN A C 1
ATOM 4850 O O . GLN A 1 628 ? 32.046 95.428 21.956 1.00 61.53 628 GLN A O 1
ATOM 4856 N N . LEU A 1 629 ? 33.117 93.412 21.915 1.00 53.95 629 LEU A N 1
ATOM 4857 C CA . LEU A 1 629 ? 33.663 93.517 20.538 1.00 53.34 629 LEU A CA 1
ATOM 4858 C C . LEU A 1 629 ? 32.519 93.379 19.534 1.00 51.04 629 LEU A C 1
ATOM 4859 O O . LEU A 1 629 ? 32.565 94.044 18.515 1.00 52.97 629 LEU A O 1
ATOM 4864 N N . ILE A 1 630 ? 31.527 92.540 19.801 1.00 52.51 630 ILE A N 1
ATOM 4865 C CA . ILE A 1 630 ? 30.367 92.392 18.876 1.00 52.26 630 ILE A CA 1
ATOM 4866 C C . ILE A 1 630 ? 29.472 93.625 19.002 1.00 53.71 630 ILE A C 1
ATOM 4867 O O . ILE A 1 630 ? 29.052 94.138 17.956 1.00 53.20 630 ILE A O 1
ATOM 4872 N N . ALA A 1 631 ? 29.198 94.066 20.232 1.00 58.90 631 ALA A N 1
ATOM 4873 C CA . ALA A 1 631 ? 28.483 95.330 20.539 1.00 63.18 631 ALA A CA 1
ATOM 4874 C C .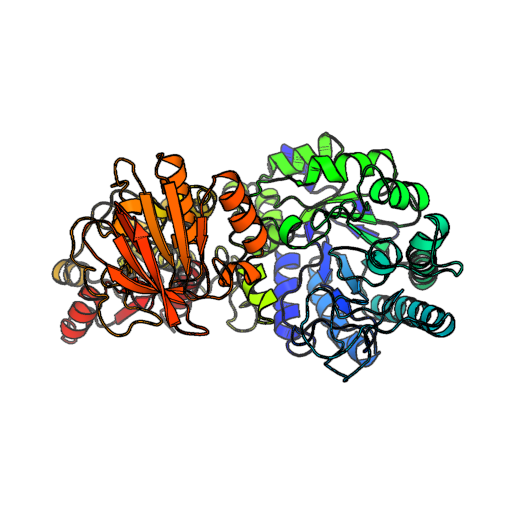 ALA A 1 631 ? 29.242 96.511 19.915 1.00 66.98 631 ALA A C 1
ATOM 4875 O O . ALA A 1 631 ? 28.596 97.410 19.332 1.00 63.41 631 ALA A O 1
ATOM 4877 N N . LYS A 1 632 ? 30.570 96.487 20.019 1.00 75.00 632 LYS A N 1
ATOM 4878 C CA . LYS A 1 632 ? 31.472 97.581 19.568 1.00 80.53 632 LYS A CA 1
ATOM 4879 C C . LYS A 1 632 ? 31.350 97.744 18.049 1.00 83.66 632 LYS A C 1
ATOM 4880 O O . LYS A 1 632 ? 31.366 98.903 17.590 1.00 92.75 632 LYS A O 1
ATOM 4886 N N . ARG A 1 633 ? 31.229 96.642 17.301 1.00 81.49 633 ARG A N 1
ATOM 4887 C CA . ARG A 1 633 ? 31.298 96.663 15.815 1.00 89.30 633 ARG A CA 1
ATOM 4888 C C . ARG A 1 633 ? 30.194 97.573 15.255 1.00 96.87 633 ARG A C 1
ATOM 4889 O O . ARG A 1 633 ? 29.005 97.170 15.250 1.00 80.67 633 ARG A O 1
ATOM 4897 N N . ASP A 1 634 ? 30.603 98.753 14.775 1.00 108.04 634 ASP A N 1
ATOM 4898 C CA . ASP A 1 634 ? 29.722 99.794 14.182 1.00 113.78 634 ASP A CA 1
ATOM 4899 C C . ASP A 1 634 ? 29.825 99.724 12.651 1.00 123.34 634 ASP A C 1
ATOM 4900 O O . ASP A 1 634 ? 29.281 100.621 11.980 1.00 129.97 634 ASP A O 1
ATOM 4905 N N . GLY A 1 635 ? 30.499 98.695 12.123 1.00 124.94 635 GLY A N 1
ATOM 4906 C CA . GLY A 1 635 ? 30.813 98.541 10.688 1.00 121.32 635 GLY A CA 1
ATOM 4907 C C . GLY A 1 635 ? 32.197 99.084 10.385 1.00 124.92 635 GLY A C 1
ATOM 4908 O O . GLY A 1 635 ? 32.878 98.499 9.509 1.00 108.12 635 GLY A O 1
ATOM 4909 N N . GLY A 1 636 ? 32.593 100.143 11.110 1.00 124.66 636 GLY A N 1
ATOM 4910 C CA . GLY A 1 636 ? 33.887 100.838 10.978 1.00 123.77 636 GLY A CA 1
ATOM 4911 C C . GLY A 1 636 ? 35.044 99.972 11.443 1.00 122.65 636 GLY A C 1
ATOM 4912 O O . GLY A 1 636 ? 36.040 99.877 10.694 1.00 124.54 636 GLY A O 1
ATOM 4913 N N . LEU A 1 637 ? 34.918 99.345 12.620 1.00 115.48 637 LEU A N 1
ATOM 4914 C CA . LEU A 1 637 ? 36.027 98.597 13.276 1.00 110.45 637 LEU A CA 1
ATOM 4915 C C . LEU A 1 637 ? 35.593 97.157 13.565 1.00 102.36 637 LEU A C 1
ATOM 4916 O O . LEU A 1 637 ? 34.376 96.910 13.628 1.00 96.79 637 LEU A O 1
ATOM 4921 N N . LEU A 1 638 ? 36.581 96.268 13.718 1.00 99.05 638 LEU A N 1
ATOM 4922 C CA . LEU A 1 638 ? 36.445 94.819 14.037 1.00 94.34 638 LEU A CA 1
ATOM 4923 C C . LEU A 1 638 ? 35.184 94.242 13.366 1.00 92.16 638 LEU A C 1
ATOM 4924 O O . LEU A 1 638 ? 34.240 93.837 14.086 1.00 86.18 638 LEU A O 1
ATOM 4929 N N . ARG A 1 639 ? 35.163 94.201 12.027 1.00 86.22 639 ARG A N 1
ATOM 4930 C CA . ARG A 1 639 ? 34.043 93.603 11.239 1.00 80.46 639 ARG A CA 1
ATOM 4931 C C . ARG A 1 639 ? 34.094 92.070 11.355 1.00 71.96 639 ARG A C 1
ATOM 4932 O O . ARG A 1 639 ? 33.026 91.437 11.299 1.00 73.50 639 ARG A O 1
ATOM 4940 N N . SER A 1 640 ? 35.294 91.505 11.519 1.00 63.33 640 SER A N 1
ATOM 4941 C CA . SER A 1 640 ? 35.552 90.052 11.695 1.00 55.83 640 SER A CA 1
ATOM 4942 C C . SER A 1 640 ? 36.030 89.785 13.130 1.00 53.70 640 SER A C 1
ATOM 4943 O O . SER A 1 640 ? 37.142 90.213 13.474 1.00 59.38 640 SER A O 1
ATOM 4946 N N . VAL A 1 641 ? 35.197 89.129 13.940 1.00 48.07 641 VAL A N 1
ATOM 4947 C CA . VAL A 1 641 ? 35.515 88.680 15.329 1.00 45.95 641 VAL A CA 1
ATOM 4948 C C . VAL A 1 641 ? 34.847 87.325 15.611 1.00 42.54 641 VAL A C 1
ATOM 4949 O O . VAL A 1 641 ? 33.626 87.219 15.436 1.00 37.67 641 VAL A O 1
ATOM 4953 N N . GLU A 1 642 ? 35.619 86.341 16.081 1.00 41.15 642 GLU A N 1
ATOM 4954 C CA . GLU A 1 642 ? 35.098 85.023 16.547 1.00 39.58 642 GLU A CA 1
ATOM 4955 C C . GLU A 1 642 ? 35.692 84.704 17.929 1.00 39.54 642 GLU A C 1
ATOM 4956 O O . GLU A 1 642 ? 36.724 85.306 18.281 1.00 39.05 642 GLU A O 1
ATOM 4962 N N . ARG A 1 643 ? 35.023 83.838 18.699 1.00 40.83 643 ARG A N 1
ATOM 4963 C CA . ARG A 1 643 ? 35.518 83.302 19.998 1.00 39.62 643 ARG A CA 1
ATOM 4964 C C . ARG A 1 643 ? 35.772 81.790 19.836 1.00 40.19 643 ARG A C 1
ATOM 4965 O O . ARG A 1 643 ? 35.111 81.157 18.968 1.00 40.37 643 ARG A O 1
ATOM 4973 N N . ILE A 1 644 ? 36.731 81.238 20.590 1.00 38.02 644 ILE A N 1
ATOM 4974 C CA . ILE A 1 644 ? 37.141 79.800 20.512 1.00 37.15 644 ILE A CA 1
ATOM 4975 C C . ILE A 1 644 ? 37.624 79.304 21.876 1.00 35.84 644 ILE A C 1
ATOM 4976 O O . ILE A 1 644 ? 38.114 80.120 22.669 1.00 40.13 644 ILE A O 1
ATOM 4981 N N . GLY A 1 645 ? 37.453 78.010 22.139 1.00 32.50 645 GLY A N 1
ATOM 4982 C CA . GLY A 1 645 ? 37.934 77.346 23.360 1.00 32.33 645 GLY A CA 1
ATOM 4983 C C . GLY A 1 645 ? 37.022 77.559 24.554 1.00 33.88 645 GLY A C 1
ATOM 4984 O O . GLY A 1 645 ? 35.784 77.675 24.362 1.00 35.24 645 GLY A O 1
ATOM 4985 N N . ASP A 1 646 ? 37.599 77.584 25.758 1.00 31.75 646 ASP A N 1
ATOM 4986 C CA . ASP A 1 646 ? 36.835 77.591 27.033 1.00 31.92 646 ASP A CA 1
ATOM 4987 C C . ASP A 1 646 ? 35.986 78.864 27.097 1.00 32.92 646 ASP A C 1
ATOM 4988 O O . ASP A 1 646 ? 34.920 78.848 27.730 1.00 33.89 646 ASP A O 1
ATOM 4993 N N . CYS A 1 647 ? 36.444 79.929 26.447 1.00 33.85 647 CYS A N 1
ATOM 4994 C CA . CYS A 1 647 ? 35.732 81.232 26.379 1.00 33.12 647 CYS A CA 1
ATOM 4995 C C . CYS A 1 647 ? 34.467 81.058 25.533 1.00 33.19 647 CYS A C 1
ATOM 4996 O O . CYS A 1 647 ? 33.470 81.747 25.846 1.00 38.87 647 CYS A O 1
ATOM 4999 N N . LEU A 1 648 ? 34.470 80.152 24.544 1.00 32.82 648 LEU A N 1
ATOM 5000 C CA . LEU A 1 648 ? 33.236 79.734 23.799 1.00 32.10 648 LEU A CA 1
ATOM 5001 C C . LEU A 1 648 ? 32.471 78.724 24.649 1.00 33.09 648 LEU A C 1
ATOM 5002 O O . LEU A 1 648 ? 31.314 78.983 24.933 1.00 30.27 648 LEU A O 1
ATOM 5007 N N . GLY A 1 649 ? 33.131 77.635 25.070 1.00 36.16 649 GLY A N 1
ATOM 5008 C CA . GLY A 1 649 ? 32.543 76.633 25.982 1.00 35.20 649 GLY A CA 1
ATOM 5009 C C . GLY A 1 649 ? 33.605 75.824 26.686 1.00 34.59 649 GLY A C 1
ATOM 5010 O O . GLY A 1 649 ? 34.553 75.380 26.013 1.00 40.25 649 GLY A O 1
ATOM 5011 N N . ALA A 1 650 ? 33.448 75.608 27.990 1.00 33.21 650 ALA A N 1
ATOM 5012 C CA . ALA A 1 650 ? 34.415 74.837 28.816 1.00 32.20 650 ALA A CA 1
ATOM 5013 C C . ALA A 1 650 ? 34.521 73.387 28.306 1.00 30.92 650 ALA A C 1
ATOM 5014 O O . ALA A 1 650 ? 33.491 72.807 27.859 1.00 28.84 650 ALA A O 1
ATOM 5016 N N . GLY A 1 651 ? 35.716 72.802 28.389 1.00 27.72 651 GLY A N 1
ATOM 5017 C CA . GLY A 1 651 ? 35.923 71.380 28.063 1.00 28.69 651 GLY A CA 1
ATOM 5018 C C . GLY A 1 651 ? 37.352 70.960 28.261 1.00 28.37 651 GLY A C 1
ATOM 5019 O O . GLY A 1 651 ? 38.190 71.840 28.544 1.00 30.40 651 GLY A O 1
ATOM 5020 N N . GLN A 1 652 ? 37.639 69.666 28.120 1.00 28.34 652 GLN A N 1
ATOM 5021 C CA . GLN A 1 652 ? 39.035 69.146 28.205 1.00 28.10 652 GLN A CA 1
ATOM 5022 C C . GLN A 1 652 ? 39.910 69.931 27.224 1.00 28.91 652 GLN A C 1
ATOM 5023 O O . GLN A 1 652 ? 39.373 70.484 26.221 1.00 33.06 652 GLN A O 1
ATOM 5029 N N . ILE A 1 653 ? 41.210 69.962 27.488 1.00 30.11 653 ILE A N 1
ATOM 5030 C CA . ILE A 1 653 ? 42.213 70.774 26.727 1.00 29.20 653 ILE A CA 1
ATOM 5031 C C . ILE A 1 653 ? 42.191 70.396 25.242 1.00 26.76 653 ILE A C 1
ATOM 5032 O O . ILE A 1 653 ? 42.370 71.318 24.432 1.00 26.19 653 ILE A O 1
ATOM 5037 N N . ALA A 1 654 ? 41.967 69.11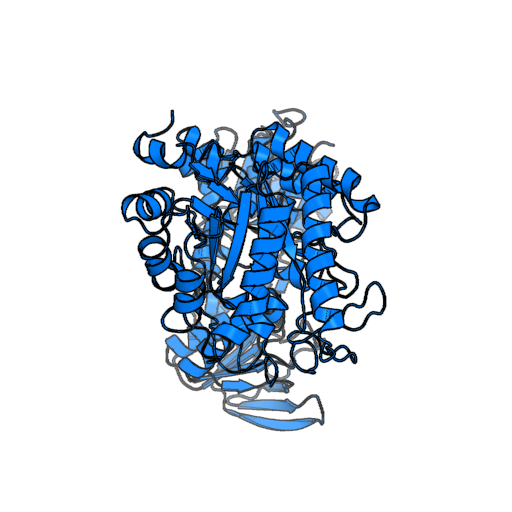9 24.912 1.00 25.24 654 ALA A N 1
ATOM 5038 C CA . ALA A 1 654 ? 41.827 68.624 23.517 1.00 26.42 654 ALA A CA 1
ATOM 5039 C C . ALA A 1 654 ? 40.865 69.513 22.731 1.00 27.59 654 ALA A C 1
ATOM 5040 O O . ALA A 1 654 ? 41.119 69.736 21.547 1.00 29.04 654 ALA A O 1
ATOM 5042 N N . GLN A 1 655 ? 39.797 69.987 23.378 1.00 29.71 655 GLN A N 1
ATOM 5043 C CA . GLN A 1 655 ? 38.730 70.805 22.737 1.00 28.81 655 GLN A CA 1
ATOM 5044 C C . GLN A 1 655 ? 39.284 72.194 22.422 1.00 28.40 655 GLN A C 1
ATOM 5045 O O . GLN A 1 655 ? 38.882 72.768 21.407 1.00 31.35 655 GLN A O 1
ATOM 5051 N N . ALA A 1 656 ? 40.157 72.716 23.280 1.00 29.86 656 ALA A N 1
ATOM 5052 C CA . ALA A 1 656 ? 40.832 74.022 23.087 1.00 30.17 656 ALA A CA 1
ATOM 5053 C C . ALA A 1 656 ? 41.709 73.927 21.837 1.00 29.65 656 ALA A C 1
ATOM 5054 O O . ALA A 1 656 ? 41.714 74.909 21.044 1.00 25.30 656 ALA A O 1
ATOM 5056 N N . THR A 1 657 ? 42.390 72.782 21.656 1.00 27.31 657 THR A N 1
ATOM 5057 C CA . THR A 1 657 ? 43.295 72.560 20.499 1.00 28.06 657 THR A CA 1
ATOM 5058 C C . THR A 1 657 ? 42.448 72.367 19.229 1.00 28.17 657 THR A C 1
ATOM 5059 O O . THR A 1 657 ? 42.791 72.972 18.198 1.00 28.30 657 THR A O 1
ATOM 5063 N N . TYR A 1 658 ? 41.362 71.593 19.312 1.00 27.64 658 TYR A N 1
ATOM 5064 C CA . TYR A 1 658 ? 40.395 71.418 18.204 1.00 27.85 658 TYR A CA 1
ATOM 5065 C C . TYR A 1 658 ? 39.869 72.790 17.766 1.00 26.52 658 TYR A C 1
ATOM 5066 O O . TYR A 1 658 ? 39.955 73.080 16.569 1.00 27.89 658 TYR A O 1
ATOM 5075 N N . ASP A 1 659 ? 39.316 73.589 18.669 1.00 25.75 659 ASP A N 1
ATOM 5076 C CA . ASP A 1 659 ? 38.786 74.931 18.294 1.00 27.66 659 ASP A CA 1
ATOM 5077 C C . ASP A 1 659 ? 39.896 75.722 17.594 1.00 29.74 659 ASP A C 1
ATOM 5078 O O . ASP A 1 659 ? 39.622 76.311 16.521 1.00 34.75 659 ASP A O 1
ATOM 5083 N N . GLY A 1 660 ? 41.098 75.736 18.177 1.00 30.87 660 GLY A N 1
ATOM 5084 C CA . GLY A 1 660 ? 42.256 76.496 17.666 1.00 30.53 660 GLY A CA 1
ATOM 5085 C C . GLY A 1 660 ? 42.553 76.155 16.217 1.00 31.48 660 GLY A C 1
ATOM 5086 O O . GLY A 1 660 ? 42.699 77.086 15.415 1.00 32.51 660 GLY A O 1
ATOM 5087 N N . ARG A 1 661 ? 42.664 74.859 15.910 1.00 32.18 661 ARG A N 1
ATOM 5088 C CA . ARG A 1 661 ? 42.943 74.326 14.555 1.00 32.35 661 ARG A CA 1
ATOM 5089 C C . ARG A 1 661 ? 41.811 74.740 13.616 1.00 33.26 661 ARG A C 1
ATOM 5090 O O . ARG A 1 661 ? 42.130 75.250 12.520 1.00 33.22 661 ARG A O 1
ATOM 5098 N N . LYS A 1 662 ? 40.551 74.553 14.036 1.00 34.30 662 LYS A N 1
ATOM 5099 C CA . LYS A 1 662 ? 39.347 74.843 13.208 1.00 38.40 662 LYS A CA 1
ATOM 5100 C C . LYS A 1 662 ? 39.382 76.311 12.771 1.00 37.64 662 LYS A C 1
ATOM 5101 O O . LYS A 1 662 ? 39.343 76.568 11.552 1.00 40.05 662 LYS A O 1
ATOM 5107 N N . ALA A 1 663 ? 39.528 77.235 13.719 1.00 35.50 663 ALA A N 1
ATOM 5108 C CA . ALA A 1 663 ? 39.662 78.682 13.420 1.00 36.44 663 ALA A CA 1
ATOM 5109 C C . ALA A 1 663 ? 40.794 78.873 12.401 1.00 34.60 663 ALA A C 1
ATOM 5110 O O . ALA A 1 663 ? 40.551 79.499 11.358 1.00 36.29 663 ALA A O 1
ATOM 5112 N N . GLY A 1 664 ? 41.973 78.313 12.678 1.00 32.42 664 GLY A N 1
ATOM 5113 C CA . GLY A 1 664 ? 43.180 78.445 11.835 1.00 35.23 664 GLY A CA 1
ATOM 5114 C C . GLY A 1 664 ? 42.969 77.993 10.387 1.00 33.71 664 GLY A C 1
ATOM 5115 O O . GLY A 1 664 ? 43.563 78.599 9.479 1.00 29.97 664 GLY A O 1
ATOM 5116 N N . MET A 1 665 ? 42.173 76.946 10.172 1.00 35.49 665 MET A N 1
ATOM 5117 C CA . MET A 1 665 ? 41.943 76.355 8.824 1.00 36.54 665 MET A CA 1
ATOM 5118 C C . MET A 1 665 ? 40.771 77.065 8.122 1.00 37.47 665 MET A C 1
ATOM 5119 O O . MET A 1 665 ? 40.823 77.177 6.900 1.00 39.25 665 MET A O 1
ATOM 5124 N N . ARG A 1 666 ? 39.752 77.502 8.867 1.00 40.12 666 ARG A N 1
ATOM 5125 C CA . ARG A 1 666 ? 38.500 78.060 8.293 1.00 47.95 666 ARG A CA 1
ATOM 5126 C C . ARG A 1 666 ? 38.713 79.518 7.869 1.00 46.01 666 ARG A C 1
ATOM 5127 O O . ARG A 1 666 ? 37.968 79.960 6.987 1.00 42.15 666 ARG A O 1
ATOM 5135 N N . TYR A 1 667 ? 39.672 80.247 8.451 1.00 48.72 667 TYR A N 1
ATOM 5136 C CA . TYR A 1 667 ? 39.821 81.703 8.180 1.00 51.74 667 TYR A CA 1
ATOM 5137 C C . TYR A 1 667 ? 40.079 81.932 6.692 1.00 54.75 667 TYR A C 1
ATOM 5138 O O . TYR A 1 667 ? 40.990 81.269 6.161 1.00 55.82 667 TYR A O 1
ATOM 5147 N N . GLY A 1 668 ? 39.286 82.820 6.071 1.00 55.87 668 GLY A N 1
ATOM 5148 C CA . GLY A 1 668 ? 39.501 83.346 4.708 1.00 57.55 668 GLY A CA 1
ATOM 5149 C C . GLY A 1 668 ? 38.847 82.503 3.628 1.00 63.05 668 GLY A C 1
ATOM 5150 O O . GLY A 1 668 ? 39.264 82.669 2.456 1.00 61.29 668 GLY A O 1
ATOM 5151 N N . THR A 1 669 ? 37.859 81.662 3.984 1.00 64.01 669 THR A N 1
ATOM 5152 C CA . THR A 1 669 ? 37.119 80.764 3.043 1.00 65.29 669 THR A CA 1
ATOM 5153 C C . THR A 1 669 ? 35.621 81.114 3.021 1.00 65.38 669 THR A C 1
ATOM 5154 O O . THR A 1 669 ? 35.145 82.065 3.652 1.00 68.71 669 THR A O 1
#

Solvent-accessible surface area: 24913 Å² total; per-residue (Å²): 209,80,46,98,130,4,66,20,0,30,78,90,18,143,0,34,65,23,67,1,84,6,28,1,0,0,2,10,22,19,0,7,3,0,38,131,26,30,73,34,0,20,23,0,0,83,7,0,1,48,0,4,1,0,0,1,0,2,1,16,0,4,2,35,57,9,2,8,15,4,98,19,32,8,0,48,0,27,32,89,144,11,14,117,35,0,28,100,1,7,57,12,2,86,130,62,42,1,14,2,0,0,8,0,1,2,1,1,0,0,2,0,0,63,78,93,187,55,98,0,1,0,0,37,74,74,152,6,47,82,48,180,48,135,42,41,0,82,76,3,90,121,117,24,4,52,37,0,67,108,24,1,102,34,0,0,73,46,0,66,176,8,28,6,14,0,0,0,0,5,0,0,18,25,31,0,0,3,6,1,0,1,8,56,109,15,9,130,35,142,41,60,11,3,50,136,22,109,26,18,1,46,0,2,84,40,0,0,45,27,0,76,119,23,0,19,111,76,4,0,0,0,0,7,4,7,0,37,12,79,140,128,167,7,102,10,37,13,151,77,11,1,74,81,0,0,92,45,3,16,74,47,0,15,0,0,0,0,0,0,0,14,66,8,30,13,18,2,0,15,8,48,25,94,57,16,38,2,37,95,37,4,66,46,0,58,189,48,5,97,52,22,0,0,0,18,4,12,6,8,38,19,80,31,1,20,34,10,20,157,130,33,5,3,26,0,2,0,2,23,24,5,0,6,1,0,0,35,3,0,59,20,0,60,34,22,84,35,143,44,10,7,64,11,3,1,15,1,0,13,6,0,26,5,62,61,32,44,83,3,56,15,4,2,0,6,0,0,2,8,11,93,74,30,41,1,81,5,46,129,35,66,117,13,78,97,60,123,6,29,1,4,0,10,10,1,10,4,6,0,0,1,0,0,6,2,0,4,63,18,25,0,73,3,14,0,3,24,66,32,94,64,21,0,30,46,0,31,69,3,53,150,7,18,78,0,81,11,7,0,56,0,4,72,26,1,25,33,35,0,120,111,41,141,30,17,45,47,100,55,107,33,97,48,39,16,107,75,3,12,56,90,128,16,87,12,3,0,0,6,45,21,29,107,19,51,26,42,0,18,47,128,92,33,126,119,76,2,82,26,12,136,61,128,33,18,31,22,0,27,26,2,18,67,47,136,46,24,180,28,43,28,2,3,0,0,0,1,36,38,24,8,2,0,7,2,0,0,14,72,0,21,150,45,63,6,103,0,22,0,0,0,10,13,94,68,14,0,36,73,0,101,17,0,17,0,38,52,10,6,37,58,20,5,96,152,59,42,9,85,55,29,58,17,8,16,3,54,27,7,21,116,65,25,0,116,5,29,86,103,171,89,38,156,134,76,108,43,81,0,82,3,0,0,0,0,3,16,36,92,40,82,37,124,24,32,88,75,0,81,88,78,121,137,43,71,79,19,188,42,29,57,51,8,1,11,0,92,34,52,25,41,6,3,59,3,0,57,16,0,14,100,3,0,16,106,31,37,145

Organism: NCBI:txid1167641

Nearest PDB structures (foldseek):
  6l6j-assembly1_A  TM=1.001E+00  e=0.000E+00  Stenotrophomonas geniculata N1
  3k30-assembly1_B  TM=9.678E-01  e=5.184E-82  Pimelobacter simplex
  6de6-assembly1_A  TM=9.624E-01  e=3.906E-82  Rhizobium sp. 4-9
  1djq-assembly1_B  TM=9.642E-01  e=1.142E-72  Methylophilus methylotrophus W3A1
  1o94-assembly1_A  TM=9.647E-01  e=2.252E-72  Methylophilus methylotrophus

InterPro domains:
  IPR001155 NADH:flavin oxidoreductase/NADH oxidase, N-terminal [PF00724] (11-341)
  IPR013785 Aldolase-type TIM barrel [G3DSA:3.20.20.70] (2-384)
  IPR036188 FAD/NAD(P)-binding domain superfamily [G3DSA:3.50.50.60] (488-637)
  IPR036188 FAD/NAD(P)-binding domain superfamily [SSF51905] (379-665)
  IPR051793 NADH:flavin oxidoreductase/NADH oxidase [PTHR42917] (7-530)
  IPR054428 TMADH/DMDH/HD, second alpha/beta domain [PF22620] (509-593)

Radius of gyration: 26.57 Å; Cα contacts (8 Å, |Δi|>4): 1619; chains: 1; bounding box: 56×83×62 Å

Sequence (669 aa):
MRDPRYDILFEPVQIGPVTTKNRFYVVPHATAMGMTALEEMIAFRKARAEGGWGVVCLEETMIHETSDHAPLPDPRMYSDKYIEPLARVVAAVKEHGALAGVELAHAGASGPAIYHREHPLSPTTKYPHYFINPIAARTIDRQDIADFRRWYRDAALRAKRAGFDIVYVYCAHNLSLLQDFLDTRVNKRTDDYGGIFENRVRLLRETLSDVKDAVGDTCAVAVRFAVEDRRRQTNLTALEDGRRVVEALADVPDLWDVNVSDWAWDSGSSRFFEEGQQEPFIDFVKKVTSKPVVGVGRFTSPDAMVSQIRRGVLDLIGAARPSIADPFLPNKIDAGLQDDIRECIGCNACTAEVMTSSRIRCTQNPSAGEEHVSGWHPEKVPPAHNSDASILVIGGGPAGLEAAHTLAKRGYQVSIADAGSEWGGRLVRERRLPRLSAWGRVVDYRVGQLQTMPNVSMYLDSPLGADDVAGFEADHVIVATGAKWRGEGVGRNHDEPIPGCDLPHVLTPEDILDGRLPEGGSVIVYDEDYYYMAAVVADRLARAGCKVTYVTTASDPSPWTHNTLEMVHVVNSMNEAGIEIVVGTAIASIGPSSVKVSRLLDGRENEMAADAVVLVTGQLSEDELYHQLIAKRDGGLLRSVERIGDCLGAGQIAQATYDGRKAGMRYGT

B-factor: mean 37.08, std 13.68, range [14.62, 143.65]